Protein AF-A0A2U0HBZ4-F1 (afdb_monomer)

pLDDT: mean 73.81, std 25.06, range [21.27, 98.06]

Foldseek 3Di:
DDDDDDDDDDDDDDDDDDDDDDDDDDDDDDDDDDDDDDDDDDDDDDDDDDDDDDDDDDDDDDDDDDDDDPDDDDDDDDDDPPPLQPQLVVVVVPPPPDDDDDDDPPDDPPPVPPVLSSLLSLLVVLLLVLLLVLLVLCCVLPNPPQRFLLSLQLLLVQLVDQKDWLVRSCVRSVDDSVRSVVSLVSCVVVVQWDWDQDPVHSVIIIIGGDPSNNVSSVSSQVVLLVSLQVCLVSLLSSLCSLDPDDPFDDAPQDQGSSSLSNLSSVLVLLLLVLFPCLSNVPLAGPLLLQLLLVQLSVQKDFLVRSCVSSVDDSVVSVVSLVSCVVSQQKDWDACPDVVHRRTIIIGGDPSSNSRNVSSVVSCNVCSNVSSNSSNSSSVDDNDDPPPPPPDDPPDPDD

Secondary structure (DSSP, 8-state):
-PPPPPPP---PPPPPPPPPPPPPP--------------------PPPPPPP-----------------------------SSGGGTHHHHTTTTS-S---------SS-SSSHHHHHHHHHHHHHHHHHHHHHHHHHHHHH-TT--SHHHHHHHHHHHHSS-EEHHHHHHHH---HHHHHHHHHHHHHTTSEEEEE-SS-TTSEEEEE-HHHHHHHHHHHHHHHHHHHHTHHHHHHHHHHH-----PPPP---SSHHHHHHHHHHHHHHHHTTS-HHHHTTTS-HHHHHHHHHHHHHTSB-HHHHHHHHT--HHHHHHHHHHHHHTTSEEEEES-STT-TT-EEEEE-HHHHHHHHHHHHHHHHHHHHHHHHHHHHHT--PPP-TTS----------

Mean predicted aligned error: 15.03 Å

Sequence (398 aa):
MPPATPHAVVLLPPPATPAAAPSTPAKVEPRGMTTATSSTSSSGITACAPSRACSSLDIRVLPIQSTADPDGRTCGREPRLMEIRTILSKLSGLDSSRGLHHSSPASMSRRGTIMDASARNRAMDLLGRFSDELTHLFDDAFGTRWAEIEDILAIAELLRARSVTTRRLADSSGLDRRAISRMVVRLRSDELVTTRPSQADKRAVEVVLTDRGERRADVLRTSLDGFFRASANIAHEISEGLHPASTSPLPREPADAVDLLRRVCEAGVALVNTMPGTATEGQLAARQRAALVQIVSQGGVRPNDLSPALGVSRAGVAYIVDQLCAKGFVSRRRGAVPEDRRAVVLEATADGVHAVQAVMDGIERQRESLANLFAEVANWHQPVDEAAPAGLPANAGG

Structure (mmCIF, N/CA/C/O backbone):
data_AF-A0A2U0HBZ4-F1
#
_entry.id   AF-A0A2U0HBZ4-F1
#
loop_
_atom_site.group_PDB
_atom_site.id
_atom_site.type_symbol
_atom_site.label_atom_id
_atom_site.label_alt_id
_atom_site.label_comp_id
_atom_site.label_asym_id
_atom_site.label_entity_id
_atom_site.label_seq_id
_atom_site.pdbx_PDB_ins_code
_atom_site.Cartn_x
_atom_site.Cartn_y
_atom_site.Cartn_z
_atom_site.occupancy
_atom_site.B_iso_or_equiv
_atom_site.auth_seq_id
_atom_site.auth_comp_id
_atom_site.auth_asym_id
_atom_site.auth_atom_id
_atom_site.pdbx_PDB_model_num
ATOM 1 N N . MET A 1 1 ? 5.631 -25.155 -58.567 1.00 46.81 1 MET A N 1
ATOM 2 C CA . MET A 1 1 ? 5.636 -26.427 -57.815 1.00 46.81 1 MET A CA 1
ATOM 3 C C . MET A 1 1 ? 7.076 -26.894 -57.651 1.00 46.81 1 MET A C 1
ATOM 5 O O . MET A 1 1 ? 7.652 -27.312 -58.647 1.00 46.81 1 MET A O 1
ATOM 9 N N . PRO A 1 2 ? 7.685 -26.769 -56.462 1.00 46.44 2 PRO A N 1
ATOM 10 C CA . PRO A 1 2 ? 8.953 -27.424 -56.155 1.00 46.44 2 PRO A CA 1
ATOM 11 C C . PRO A 1 2 ? 8.718 -28.809 -55.508 1.00 46.44 2 PRO A C 1
ATOM 13 O O . PRO A 1 2 ? 7.669 -29.012 -54.890 1.00 46.44 2 PRO A O 1
ATOM 16 N N . PRO A 1 3 ? 9.651 -29.770 -55.654 1.00 54.81 3 PRO A N 1
ATOM 17 C CA . PRO A 1 3 ? 9.494 -31.120 -55.119 1.00 54.81 3 PRO A CA 1
ATOM 18 C C . PRO A 1 3 ? 9.772 -31.183 -53.610 1.00 54.81 3 PRO A C 1
ATOM 20 O O . PRO A 1 3 ? 10.669 -30.518 -53.093 1.00 54.81 3 PRO A O 1
ATOM 23 N N . ALA A 1 4 ? 8.979 -32.005 -52.923 1.00 45.34 4 ALA A N 1
ATOM 24 C CA . ALA A 1 4 ? 9.037 -32.245 -51.487 1.00 45.34 4 ALA A CA 1
ATOM 25 C C . ALA A 1 4 ? 10.279 -33.058 -51.082 1.00 45.34 4 ALA A C 1
ATOM 27 O O . ALA A 1 4 ? 10.587 -34.094 -51.672 1.00 45.34 4 ALA A O 1
ATOM 28 N N . THR A 1 5 ? 10.964 -32.596 -50.040 1.00 52.06 5 THR A N 1
ATOM 29 C CA . THR A 1 5 ? 12.028 -33.306 -49.323 1.00 52.06 5 THR A CA 1
ATOM 30 C C . THR A 1 5 ? 11.440 -34.351 -48.359 1.00 52.06 5 THR A C 1
ATOM 32 O O . THR A 1 5 ? 10.434 -34.073 -47.703 1.00 52.06 5 THR A O 1
ATOM 35 N N . PRO A 1 6 ? 12.043 -35.548 -48.223 1.00 53.03 6 PRO A N 1
ATOM 36 C CA . PRO A 1 6 ? 11.559 -36.566 -47.295 1.00 53.03 6 PRO A CA 1
ATOM 37 C C . PRO A 1 6 ? 12.029 -36.297 -45.856 1.00 53.03 6 PRO A C 1
ATOM 39 O O . PRO A 1 6 ? 13.214 -36.090 -45.596 1.00 53.03 6 PRO A O 1
ATOM 42 N N . HIS A 1 7 ? 11.088 -36.339 -44.910 1.00 40.94 7 HIS A N 1
ATOM 43 C CA . HIS A 1 7 ? 11.352 -36.285 -43.473 1.00 40.94 7 HIS A CA 1
ATOM 44 C C . HIS A 1 7 ? 11.958 -37.607 -42.979 1.00 40.94 7 HIS A C 1
ATOM 46 O O . HIS A 1 7 ? 11.342 -38.666 -43.090 1.00 40.94 7 HIS A O 1
ATOM 52 N N . ALA A 1 8 ? 13.153 -37.533 -42.392 1.00 38.94 8 ALA A N 1
ATOM 53 C CA . ALA A 1 8 ? 13.766 -38.632 -41.657 1.00 38.94 8 ALA A CA 1
ATOM 54 C C . ALA A 1 8 ? 13.116 -38.768 -40.268 1.00 38.94 8 ALA A C 1
ATOM 56 O O . ALA A 1 8 ? 13.117 -37.829 -39.472 1.00 38.94 8 ALA A O 1
ATOM 57 N N . VAL A 1 9 ? 12.564 -39.948 -39.984 1.00 37.56 9 VAL A N 1
ATOM 58 C CA . VAL A 1 9 ? 12.021 -40.329 -38.674 1.00 37.56 9 VAL A CA 1
ATOM 59 C C . VAL A 1 9 ? 13.178 -40.803 -37.793 1.00 37.56 9 VAL A C 1
ATOM 61 O O . VAL A 1 9 ? 13.786 -41.837 -38.059 1.00 37.56 9 VAL A O 1
ATOM 64 N N . VAL A 1 10 ? 13.491 -40.040 -36.746 1.00 42.31 10 VAL A N 1
ATOM 65 C CA . VAL A 1 10 ? 14.470 -40.418 -35.718 1.00 42.31 10 VAL A CA 1
ATOM 66 C C . VAL A 1 10 ? 13.760 -41.263 -34.657 1.00 42.31 10 VAL A C 1
ATOM 68 O O . VAL A 1 10 ? 12.931 -40.760 -33.902 1.00 42.31 10 VAL A O 1
ATOM 71 N N . LEU A 1 11 ? 14.079 -42.558 -34.614 1.00 38.34 11 LEU A N 1
ATOM 72 C CA . LEU A 1 11 ? 13.676 -43.483 -33.552 1.00 38.34 11 LEU A CA 1
ATOM 73 C C . LEU A 1 11 ? 14.516 -43.216 -32.294 1.00 38.34 11 LEU A C 1
ATOM 75 O O . LEU A 1 11 ? 15.727 -43.434 -32.289 1.00 38.34 11 LEU A O 1
ATOM 79 N N . LEU A 1 12 ? 13.868 -42.745 -31.228 1.00 49.12 12 LEU A N 1
ATOM 80 C CA . LEU A 1 12 ? 14.464 -42.636 -29.895 1.00 49.12 12 LEU A CA 1
ATOM 81 C C . LEU A 1 12 ? 14.522 -44.022 -29.219 1.00 49.12 12 LEU A C 1
ATOM 83 O O . LEU A 1 12 ? 13.548 -44.773 -29.307 1.00 49.12 12 LEU A O 1
ATOM 87 N N . PRO A 1 13 ? 15.619 -44.369 -28.520 1.00 57.72 13 PRO A N 1
ATOM 88 C CA . PRO A 1 13 ? 15.701 -45.602 -27.744 1.00 57.72 13 PRO A CA 1
ATOM 89 C C . PRO A 1 13 ? 14.848 -45.530 -26.458 1.00 57.72 13 PRO A C 1
ATOM 91 O O . PRO A 1 13 ? 14.648 -44.441 -25.911 1.00 57.72 13 PRO A O 1
ATOM 94 N N . PRO A 1 14 ? 14.354 -46.677 -25.950 1.00 59.75 14 PRO A N 1
ATOM 95 C CA . PRO A 1 14 ? 13.534 -46.730 -24.742 1.00 59.75 14 PRO A CA 1
ATOM 96 C C . PRO A 1 14 ? 14.339 -46.406 -23.466 1.00 59.75 14 PRO A C 1
ATOM 98 O O . PRO A 1 14 ? 15.549 -46.648 -23.420 1.00 59.75 14 PRO A O 1
ATOM 101 N N . PRO A 1 15 ? 13.685 -45.880 -22.411 1.00 56.19 15 PRO A N 1
ATOM 102 C CA . PRO A 1 15 ? 14.350 -45.504 -21.168 1.00 56.19 15 PRO A CA 1
ATOM 103 C C . PRO A 1 15 ? 14.819 -46.726 -20.366 1.00 56.19 15 PRO A C 1
ATOM 105 O O . PRO A 1 15 ? 14.110 -47.724 -20.240 1.00 56.19 15 PRO A O 1
ATOM 108 N N . ALA A 1 16 ? 16.016 -46.610 -19.791 1.00 55.12 16 ALA A N 1
ATOM 109 C CA . ALA A 1 16 ? 16.622 -47.612 -18.924 1.00 55.12 16 ALA A CA 1
ATOM 110 C C . ALA A 1 16 ? 15.892 -47.732 -17.573 1.00 55.12 16 ALA A C 1
ATOM 112 O O . ALA A 1 16 ? 15.557 -46.737 -16.929 1.00 55.12 16 ALA A O 1
ATOM 113 N N . THR A 1 17 ? 15.692 -48.974 -17.139 1.00 63.59 17 THR A N 1
ATOM 114 C CA . THR A 1 17 ? 15.138 -49.374 -15.841 1.00 63.59 17 THR A CA 1
ATOM 115 C C . THR A 1 17 ? 16.035 -48.903 -14.682 1.00 63.59 17 THR A C 1
ATOM 117 O O . THR A 1 17 ? 17.255 -49.064 -14.770 1.00 63.59 17 THR A O 1
ATOM 120 N N . PRO A 1 18 ? 15.490 -48.359 -13.576 1.00 60.06 18 PRO A N 1
ATOM 121 C CA . PRO A 1 18 ? 16.305 -47.912 -12.449 1.00 60.06 18 PRO A CA 1
ATOM 122 C C . PRO A 1 18 ? 16.884 -49.090 -11.650 1.00 60.06 18 PRO A C 1
ATOM 124 O O . PRO A 1 18 ? 16.168 -50.002 -11.235 1.00 60.06 18 PRO A O 1
ATOM 127 N N . ALA A 1 19 ? 18.200 -49.037 -11.431 1.00 51.50 19 ALA A N 1
ATOM 128 C CA . ALA A 1 19 ? 18.964 -49.980 -10.625 1.00 51.50 19 ALA A CA 1
ATOM 129 C C . ALA A 1 19 ? 18.688 -49.814 -9.119 1.00 51.50 19 ALA A C 1
ATOM 131 O O . ALA A 1 19 ? 18.477 -48.710 -8.616 1.00 51.50 19 ALA A O 1
ATOM 132 N N . ALA A 1 20 ? 18.707 -50.947 -8.419 1.00 48.91 20 ALA A N 1
ATOM 133 C CA . ALA A 1 20 ? 18.450 -51.099 -6.995 1.00 48.91 20 ALA A CA 1
ATOM 134 C C . ALA A 1 20 ? 19.433 -50.318 -6.099 1.00 48.91 20 ALA A C 1
ATOM 136 O O . ALA A 1 20 ? 20.627 -50.220 -6.382 1.00 48.91 20 ALA A O 1
ATOM 137 N N . ALA A 1 21 ? 18.910 -49.801 -4.985 1.00 54.12 21 ALA A N 1
ATOM 138 C CA . ALA A 1 21 ? 19.658 -49.088 -3.954 1.00 54.12 21 ALA A CA 1
ATOM 139 C C . ALA A 1 21 ? 20.594 -50.023 -3.157 1.00 54.12 21 ALA A C 1
ATOM 141 O O . ALA A 1 21 ? 20.167 -51.117 -2.777 1.00 54.12 21 ALA A O 1
ATOM 142 N N . PRO A 1 22 ? 21.831 -49.601 -2.834 1.00 57.59 22 PRO A N 1
ATOM 143 C CA . PRO A 1 22 ? 22.700 -50.355 -1.944 1.00 57.59 22 PRO A CA 1
ATOM 144 C C . PRO A 1 22 ? 22.393 -50.091 -0.462 1.00 57.59 22 PRO A C 1
ATOM 146 O O . PRO A 1 22 ? 22.170 -48.967 -0.011 1.00 57.59 22 PRO A O 1
ATOM 149 N N . SER A 1 23 ? 22.421 -51.195 0.276 1.00 51.16 23 SER A N 1
ATOM 150 C CA . SER A 1 23 ? 22.263 -51.380 1.715 1.00 51.16 23 SER A CA 1
ATOM 151 C C . SER A 1 23 ? 23.254 -50.593 2.581 1.00 51.16 23 SER A C 1
ATOM 153 O O . SER A 1 23 ? 24.451 -50.543 2.308 1.00 51.16 23 SER A O 1
ATOM 155 N N . THR A 1 24 ? 22.741 -50.063 3.690 1.00 50.38 24 THR A N 1
ATOM 156 C CA . THR A 1 24 ? 23.462 -49.420 4.799 1.00 50.38 24 THR A CA 1
ATOM 157 C C . THR A 1 24 ? 24.320 -50.424 5.585 1.00 50.38 24 THR A C 1
ATOM 159 O O . THR A 1 24 ? 23.791 -51.473 5.958 1.00 50.38 24 THR A O 1
ATOM 162 N N . PRO A 1 25 ? 25.582 -50.115 5.945 1.00 56.53 25 PRO A N 1
ATOM 163 C CA . PRO A 1 25 ? 26.297 -50.882 6.953 1.00 56.53 25 PRO A CA 1
ATOM 164 C C . PRO A 1 25 ? 26.281 -50.215 8.339 1.00 56.53 25 PRO A C 1
ATOM 166 O O . PRO A 1 25 ? 26.567 -49.034 8.515 1.00 56.53 25 PRO A O 1
ATOM 169 N N . ALA A 1 26 ? 25.910 -51.067 9.291 1.00 42.50 26 ALA A N 1
ATOM 170 C CA . ALA A 1 26 ? 26.256 -51.186 10.703 1.00 42.50 26 ALA A CA 1
ATOM 171 C C . ALA A 1 26 ? 26.982 -50.048 11.459 1.00 42.50 26 ALA A C 1
ATOM 173 O O . ALA A 1 26 ? 28.084 -49.605 11.153 1.00 42.50 26 ALA A O 1
ATOM 174 N N . LYS A 1 27 ? 26.342 -49.756 12.592 1.00 41.28 27 LYS A N 1
ATOM 175 C CA . LYS A 1 27 ? 26.756 -49.080 13.823 1.00 41.28 27 LYS A CA 1
ATOM 176 C C . LYS A 1 27 ? 28.058 -49.659 14.413 1.00 41.28 27 LYS A C 1
ATOM 178 O O . LYS A 1 27 ? 28.136 -50.861 14.651 1.00 41.28 27 LYS A O 1
ATOM 183 N N . VAL A 1 28 ? 29.018 -48.790 14.738 1.00 47.22 28 VAL A N 1
ATOM 184 C CA . VAL A 1 28 ? 30.175 -49.092 15.601 1.00 47.22 28 VAL A CA 1
ATOM 185 C C . VAL A 1 28 ? 30.168 -48.105 16.772 1.00 47.22 28 VAL A C 1
ATOM 187 O O . VAL A 1 28 ? 30.307 -46.900 16.579 1.00 47.22 28 VAL A O 1
ATOM 190 N N . GLU A 1 29 ? 29.951 -48.626 17.981 1.00 45.94 29 GLU A N 1
ATOM 191 C CA . GLU A 1 29 ? 30.228 -47.948 19.255 1.00 45.94 29 GLU A CA 1
ATOM 192 C C . GLU A 1 29 ? 31.731 -47.968 19.557 1.00 45.94 29 GLU A C 1
ATOM 194 O O . GLU A 1 29 ? 32.421 -48.925 19.197 1.00 45.94 29 GLU A O 1
ATOM 199 N N . PRO A 1 30 ? 32.200 -47.010 20.371 1.00 56.12 30 PRO A N 1
ATOM 200 C CA . PRO A 1 30 ? 33.034 -47.426 21.490 1.00 56.12 30 PRO A CA 1
ATOM 201 C C . PRO A 1 30 ? 32.580 -46.851 22.843 1.00 56.12 30 PRO A C 1
ATOM 203 O O . PRO A 1 30 ? 32.392 -45.649 23.022 1.00 56.12 30 PRO A O 1
ATOM 206 N N . ARG A 1 31 ? 32.487 -47.773 23.814 1.00 42.66 31 ARG A N 1
ATOM 207 C CA . ARG A 1 31 ? 32.749 -47.584 25.256 1.00 42.66 31 ARG A CA 1
ATOM 208 C C . ARG A 1 31 ? 34.089 -46.846 25.433 1.00 42.66 31 ARG A C 1
ATOM 210 O O . ARG A 1 31 ? 35.007 -47.119 24.673 1.00 42.66 31 ARG A O 1
ATOM 217 N N . GLY A 1 32 ? 34.362 -45.998 26.416 1.00 39.03 32 GLY A N 1
ATOM 218 C CA . GLY A 1 32 ? 33.691 -45.529 27.627 1.00 39.03 32 GLY A CA 1
ATOM 219 C C . GLY A 1 32 ? 34.770 -44.850 28.495 1.00 39.03 32 GLY A C 1
ATOM 220 O O . GLY A 1 32 ? 35.943 -45.128 28.283 1.00 39.03 32 GLY A O 1
ATOM 221 N N . MET A 1 33 ? 34.418 -43.974 29.442 1.00 37.56 33 MET A N 1
ATOM 222 C CA . MET A 1 33 ? 35.026 -43.915 30.787 1.00 37.56 33 MET A CA 1
ATOM 223 C C . MET A 1 33 ? 34.437 -42.787 31.643 1.00 37.56 33 MET A C 1
ATOM 225 O O . MET A 1 33 ? 34.115 -41.696 31.189 1.00 37.56 33 MET A O 1
ATOM 229 N N . THR A 1 34 ? 34.283 -43.171 32.899 1.00 37.62 34 THR A N 1
ATOM 230 C CA . THR A 1 34 ? 33.706 -42.579 34.107 1.00 37.62 34 THR A CA 1
ATOM 231 C C . THR A 1 34 ? 34.500 -41.434 34.741 1.00 37.62 34 THR A C 1
ATOM 233 O O . THR A 1 34 ? 35.714 -41.561 34.838 1.00 37.62 34 THR A O 1
ATOM 236 N N . THR A 1 35 ? 33.792 -40.466 35.343 1.00 40.19 35 THR A N 1
ATOM 237 C CA . THR A 1 35 ? 33.923 -39.976 36.747 1.00 40.19 35 THR A CA 1
ATOM 238 C C . THR A 1 35 ? 32.680 -39.118 37.084 1.00 40.19 35 THR A C 1
ATOM 240 O O . THR A 1 35 ? 32.291 -38.246 36.323 1.00 40.19 35 THR A O 1
ATOM 243 N N . ALA A 1 36 ? 31.826 -39.560 38.013 1.00 32.66 36 ALA A N 1
ATOM 244 C CA . ALA A 1 36 ? 31.781 -39.207 39.442 1.00 32.66 36 ALA A CA 1
ATOM 245 C C . ALA A 1 36 ? 31.131 -37.842 39.806 1.00 32.66 36 ALA A C 1
ATOM 247 O O . ALA A 1 36 ? 31.778 -36.807 39.875 1.00 32.66 36 ALA A O 1
ATOM 248 N N . THR A 1 37 ? 29.842 -37.945 40.167 1.00 34.66 37 THR A N 1
ATOM 249 C CA . THR A 1 37 ? 29.199 -37.437 41.405 1.00 34.66 37 THR A CA 1
ATOM 250 C C . THR A 1 37 ? 29.156 -35.937 41.720 1.00 34.66 37 THR A C 1
ATOM 252 O O . THR A 1 37 ? 30.127 -35.367 42.203 1.00 34.66 37 THR A O 1
ATOM 255 N N . SER A 1 38 ? 27.944 -35.366 41.720 1.00 36.25 38 SER A N 1
ATOM 256 C CA . SER A 1 38 ? 27.354 -34.737 42.922 1.00 36.25 38 SER A CA 1
ATOM 257 C C . SER A 1 38 ? 25.838 -34.557 42.764 1.00 36.25 38 SER A C 1
ATOM 259 O O . SER A 1 38 ? 25.327 -34.091 41.753 1.00 36.25 38 SER A O 1
ATOM 261 N N . SER A 1 39 ? 25.137 -34.999 43.797 1.00 35.44 39 SER A N 1
ATOM 262 C CA . SER A 1 39 ? 23.706 -34.917 44.064 1.00 35.44 39 SER A CA 1
ATOM 263 C C . SER A 1 39 ? 23.295 -33.549 44.614 1.00 35.44 39 SER A C 1
ATOM 265 O O . SER A 1 39 ? 23.958 -33.105 45.545 1.00 35.44 39 SER A O 1
ATOM 267 N N . THR A 1 40 ? 22.146 -33.005 44.186 1.00 32.81 40 THR A N 1
ATOM 268 C CA . THR A 1 40 ? 21.084 -32.510 45.097 1.00 32.81 40 THR A CA 1
ATOM 269 C C . THR A 1 40 ? 19.781 -32.152 44.360 1.00 32.81 40 THR A C 1
ATOM 271 O O . THR A 1 40 ? 19.736 -31.295 43.489 1.00 32.81 40 THR A O 1
ATOM 274 N N . SER A 1 41 ? 18.713 -32.826 44.795 1.00 31.58 41 SER A N 1
ATOM 275 C CA . SER A 1 41 ? 17.398 -32.273 45.159 1.00 31.58 41 SER A CA 1
ATOM 276 C C . SER A 1 41 ? 16.507 -31.567 44.122 1.00 31.58 41 SER A C 1
ATOM 278 O O . SER A 1 41 ? 16.545 -30.359 43.940 1.00 31.58 41 SER A O 1
ATOM 280 N N . SER A 1 42 ? 15.553 -32.355 43.612 1.00 31.02 42 SER A N 1
ATOM 281 C CA . SER A 1 42 ? 14.101 -32.184 43.817 1.00 31.02 42 SER A CA 1
ATOM 282 C C . SER A 1 42 ? 13.492 -30.786 43.636 1.00 31.02 42 SER A C 1
ATOM 284 O O . SER A 1 42 ? 13.484 -29.972 44.557 1.00 31.02 42 SER A O 1
ATOM 286 N N . SER A 1 43 ? 12.783 -30.597 42.521 1.00 33.75 43 SER A N 1
ATOM 287 C CA . SER A 1 43 ? 11.501 -29.877 42.486 1.00 33.75 43 SER A CA 1
ATOM 288 C C . SER A 1 43 ? 10.676 -30.392 41.310 1.00 33.75 43 SER A C 1
ATOM 290 O O . SER A 1 43 ? 11.044 -30.229 40.150 1.00 33.75 43 SER A O 1
ATOM 292 N N . GLY A 1 44 ? 9.589 -31.093 41.633 1.00 31.00 44 GLY A N 1
ATOM 293 C CA . GLY A 1 44 ? 8.636 -31.612 40.666 1.00 31.00 44 GLY A CA 1
ATOM 294 C C . GLY A 1 44 ? 7.665 -30.527 40.220 1.00 31.00 44 GLY A C 1
ATOM 295 O O . GLY A 1 44 ? 7.009 -29.912 41.054 1.00 31.00 44 GLY A O 1
ATOM 296 N N . ILE A 1 45 ? 7.540 -30.347 38.905 1.00 32.16 45 ILE A N 1
ATOM 297 C CA . ILE A 1 45 ? 6.344 -29.792 38.268 1.00 32.16 45 ILE A CA 1
ATOM 298 C C . ILE A 1 45 ? 6.046 -30.651 37.038 1.00 32.16 45 ILE A C 1
ATOM 300 O O . ILE A 1 45 ? 6.879 -30.851 36.156 1.00 32.16 45 ILE A O 1
ATOM 304 N N . THR A 1 46 ? 4.842 -31.205 37.051 1.00 30.28 46 THR A N 1
ATOM 305 C CA . THR A 1 46 ? 4.235 -32.124 36.095 1.00 30.28 46 THR A CA 1
ATOM 306 C C . THR A 1 46 ? 4.149 -31.513 34.693 1.00 30.28 46 THR A C 1
ATOM 308 O O . THR A 1 46 ? 3.481 -30.501 34.495 1.00 30.28 46 THR A O 1
ATOM 311 N N . AL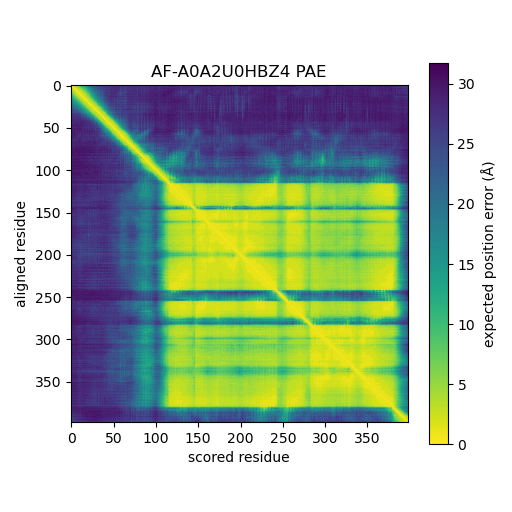A A 1 47 ? 4.785 -32.151 33.708 1.00 28.27 47 ALA A N 1
ATOM 312 C CA . ALA A 1 47 ? 4.636 -31.836 32.290 1.00 28.27 47 ALA A CA 1
ATOM 313 C C . ALA A 1 47 ? 3.570 -32.748 31.656 1.00 28.27 47 ALA A C 1
ATOM 315 O O . ALA A 1 47 ? 3.724 -33.969 31.626 1.00 28.27 47 ALA A O 1
ATOM 316 N N . CYS A 1 48 ? 2.495 -32.153 31.132 1.00 28.38 48 CYS A N 1
ATOM 317 C CA . CYS A 1 48 ? 1.543 -32.828 30.249 1.00 28.38 48 CYS A CA 1
ATOM 318 C C . CYS A 1 48 ? 2.171 -33.029 28.862 1.00 28.38 48 CYS A C 1
ATOM 320 O O . CYS A 1 48 ? 2.537 -32.063 28.192 1.00 28.38 48 CYS A O 1
ATOM 322 N N . ALA A 1 49 ? 2.259 -34.282 28.418 1.00 29.47 49 ALA A N 1
ATOM 323 C CA . ALA A 1 49 ? 2.595 -34.640 27.044 1.00 29.47 49 ALA A CA 1
ATOM 324 C C . ALA A 1 49 ? 1.379 -34.446 26.108 1.00 29.47 49 ALA A C 1
ATOM 326 O O . ALA A 1 49 ? 0.251 -34.735 26.516 1.00 29.47 49 ALA A O 1
ATOM 327 N N . PRO A 1 50 ? 1.575 -34.009 24.849 1.00 32.03 50 PRO A N 1
ATOM 328 C CA . PRO A 1 50 ? 0.499 -33.901 23.874 1.00 32.03 50 PRO A CA 1
ATOM 329 C C . PRO A 1 50 ? 0.253 -35.240 23.164 1.00 32.03 50 PRO A C 1
ATOM 331 O O . PRO A 1 50 ? 1.169 -35.880 22.643 1.00 32.03 50 PRO A O 1
ATOM 334 N N . SER A 1 51 ? -1.018 -35.639 23.121 1.00 27.02 51 SER A N 1
ATOM 335 C CA . SER A 1 51 ? -1.509 -36.786 22.358 1.00 27.02 51 SER A CA 1
ATOM 336 C C . SER A 1 51 ? -1.499 -36.490 20.854 1.00 27.02 51 SER A C 1
ATOM 338 O O . SER A 1 51 ? -2.042 -35.484 20.396 1.00 27.02 51 SER A O 1
ATOM 340 N N . ARG A 1 52 ? -0.878 -37.390 20.086 1.00 27.84 52 ARG A N 1
ATOM 341 C CA . ARG A 1 52 ? -0.971 -37.490 18.626 1.00 27.84 52 ARG A CA 1
ATOM 342 C C . ARG A 1 52 ? -2.185 -38.345 18.263 1.00 27.84 52 ARG A C 1
ATOM 344 O O . ARG A 1 52 ? -2.198 -39.512 18.634 1.00 27.84 52 ARG A O 1
ATOM 351 N N . ALA A 1 53 ? -3.109 -37.800 17.473 1.00 25.11 53 ALA A N 1
ATOM 352 C CA . ALA A 1 53 ? -3.808 -38.469 16.365 1.00 25.11 53 ALA A CA 1
ATOM 353 C C . ALA A 1 53 ? -4.983 -37.596 15.897 1.00 25.11 53 ALA A C 1
ATOM 355 O O . ALA A 1 53 ? -5.888 -37.339 16.680 1.00 25.11 53 ALA A O 1
ATOM 356 N N . CYS A 1 54 ? -4.963 -37.160 14.633 1.00 24.91 54 CYS A N 1
ATOM 357 C CA . CYS A 1 54 ? -6.120 -37.211 13.729 1.00 24.91 54 CYS A CA 1
ATOM 358 C C . CYS A 1 54 ? -5.758 -36.648 12.343 1.00 24.91 54 CYS A C 1
ATOM 360 O O . CYS A 1 54 ? -5.575 -35.450 12.164 1.00 24.91 54 CYS A O 1
ATOM 362 N N . SER A 1 55 ? -5.674 -37.587 11.400 1.00 25.78 55 SER A N 1
ATOM 363 C CA . SER A 1 55 ? -6.320 -37.575 10.083 1.00 25.78 55 SER A CA 1
ATOM 364 C C . SER A 1 55 ? -5.953 -36.493 9.061 1.00 25.78 55 SER A C 1
ATOM 366 O O . SER A 1 55 ? -6.332 -35.330 9.151 1.00 25.78 55 SER A O 1
ATOM 368 N N . SER A 1 56 ? -5.296 -36.972 8.003 1.00 23.28 56 SER A N 1
ATOM 369 C CA . SER A 1 56 ? -5.143 -36.350 6.692 1.00 23.28 56 SER A CA 1
ATOM 370 C C . SER A 1 56 ? -6.489 -35.924 6.099 1.00 23.28 56 SER A C 1
ATOM 372 O O . SER A 1 56 ? -7.374 -36.761 5.908 1.00 23.28 56 SER A O 1
ATOM 374 N N . LEU A 1 57 ? -6.618 -34.643 5.752 1.00 22.55 57 LEU A N 1
ATOM 375 C CA . LEU A 1 57 ? -7.685 -34.144 4.892 1.00 22.55 57 LEU A CA 1
ATOM 376 C C . LEU A 1 57 ? -7.106 -33.928 3.486 1.00 22.55 57 LEU A C 1
ATOM 378 O O . LEU A 1 57 ? -6.312 -33.012 3.270 1.00 22.55 57 LEU A O 1
ATOM 382 N N . ASP A 1 58 ? -7.490 -34.792 2.549 1.00 22.08 58 ASP A N 1
ATOM 383 C CA . ASP A 1 58 ? -7.256 -34.622 1.113 1.00 22.08 58 ASP A CA 1
ATOM 384 C C . ASP A 1 58 ? -8.153 -33.489 0.588 1.00 22.08 58 ASP A C 1
ATOM 386 O O . ASP A 1 58 ? -9.370 -33.647 0.472 1.00 22.08 58 ASP A O 1
ATOM 390 N N . ILE A 1 59 ? -7.567 -32.334 0.258 1.00 22.83 59 ILE A N 1
ATOM 391 C CA . ILE A 1 59 ? -8.267 -31.244 -0.435 1.00 22.83 59 ILE A CA 1
ATOM 392 C C . ILE A 1 59 ? -7.971 -31.368 -1.931 1.00 22.83 59 ILE A C 1
ATOM 394 O O . ILE A 1 59 ? -6.930 -30.928 -2.420 1.00 22.83 59 ILE A O 1
ATOM 398 N N . ARG A 1 60 ? -8.911 -31.959 -2.678 1.00 21.27 60 ARG A N 1
ATOM 399 C CA . ARG A 1 60 ? -8.958 -31.849 -4.143 1.00 21.27 60 ARG A CA 1
ATOM 400 C C . ARG A 1 60 ? -9.396 -30.433 -4.524 1.00 21.27 60 ARG A C 1
ATOM 402 O O . ARG A 1 60 ? -10.537 -30.050 -4.282 1.00 21.27 60 ARG A O 1
ATOM 409 N N . VAL A 1 61 ? -8.497 -29.677 -5.147 1.00 23.69 61 VAL A N 1
ATOM 410 C CA . VAL A 1 61 ? -8.803 -28.390 -5.786 1.00 23.69 61 VAL A CA 1
ATOM 411 C C . VAL A 1 61 ? -9.478 -28.669 -7.131 1.00 23.69 61 VAL A C 1
ATOM 413 O O . VAL A 1 61 ? -8.863 -29.250 -8.023 1.00 23.69 61 VAL A O 1
ATOM 416 N N . LEU A 1 62 ? -10.746 -28.277 -7.272 1.00 23.20 62 LEU A N 1
ATOM 417 C CA . LEU A 1 62 ? -11.428 -28.211 -8.567 1.00 23.20 62 LEU A CA 1
ATOM 418 C C . LEU A 1 62 ? -11.112 -26.867 -9.247 1.00 23.20 62 LEU A C 1
ATOM 420 O O . LEU A 1 62 ? -11.028 -25.849 -8.555 1.00 23.20 62 LEU A O 1
ATOM 424 N N . PRO A 1 63 ? -10.949 -26.829 -10.581 1.00 23.83 63 PRO A N 1
ATOM 425 C CA . PRO A 1 63 ? -10.719 -25.583 -11.300 1.00 23.83 63 PRO A CA 1
ATOM 426 C C . PRO A 1 63 ? -11.986 -24.716 -11.299 1.00 23.83 63 PRO A C 1
ATOM 428 O O . PRO A 1 63 ? -13.056 -25.155 -11.718 1.00 23.83 63 PRO A O 1
ATOM 431 N N . ILE A 1 64 ? -11.847 -23.469 -10.845 1.00 25.52 64 ILE A N 1
ATOM 432 C CA . ILE A 1 64 ? -12.875 -22.432 -10.959 1.00 25.52 64 ILE A CA 1
ATOM 433 C C . ILE A 1 64 ? -12.852 -21.933 -12.406 1.00 25.52 64 ILE A C 1
ATOM 435 O O . ILE A 1 64 ? -11.882 -21.311 -12.838 1.00 25.52 64 ILE A O 1
ATOM 439 N N . GLN A 1 65 ? -13.907 -22.227 -13.165 1.00 25.03 65 GLN A N 1
ATOM 440 C CA . GLN A 1 65 ? -14.141 -21.590 -14.458 1.00 25.03 65 GLN A CA 1
ATOM 441 C C . GLN A 1 65 ? -14.664 -20.169 -14.224 1.00 25.03 65 GLN A C 1
ATOM 443 O O . GLN A 1 65 ? -15.666 -19.967 -13.544 1.00 25.03 65 GLN A O 1
ATOM 448 N N . SER A 1 66 ? -13.939 -19.195 -14.770 1.00 27.70 66 SER A N 1
ATOM 449 C CA . SER A 1 66 ? -14.295 -17.778 -14.770 1.00 27.70 66 SER A CA 1
ATOM 450 C C . SER A 1 66 ? -15.379 -17.525 -15.817 1.00 27.70 66 SER A C 1
ATOM 452 O O . SER A 1 66 ? -15.125 -17.656 -17.014 1.00 27.70 66 SER A O 1
ATOM 454 N N . THR A 1 67 ? -16.587 -17.182 -15.378 1.00 27.91 67 THR A N 1
ATOM 455 C CA . THR A 1 67 ? -17.636 -16.627 -16.240 1.00 27.91 67 THR A CA 1
ATOM 456 C C . THR A 1 67 ? -17.577 -15.108 -16.140 1.00 27.91 67 THR A C 1
ATOM 458 O O . THR A 1 67 ? -17.889 -14.547 -15.091 1.00 27.91 67 THR A O 1
ATOM 461 N N . ALA A 1 68 ? -17.143 -14.455 -17.216 1.00 29.55 68 ALA A N 1
ATOM 462 C CA . ALA A 1 68 ? -17.203 -13.006 -17.355 1.00 29.55 68 ALA A CA 1
ATOM 463 C C . ALA A 1 68 ? -18.667 -12.551 -17.497 1.00 29.55 68 ALA A C 1
ATOM 465 O O . ALA A 1 68 ? -19.414 -13.111 -18.299 1.00 29.55 68 ALA A O 1
ATOM 466 N N . ASP A 1 69 ? -19.048 -11.548 -16.709 1.00 31.22 69 ASP A N 1
ATOM 467 C CA . ASP A 1 69 ? -20.335 -10.851 -16.772 1.00 31.22 69 ASP A CA 1
ATOM 468 C C . ASP A 1 69 ? -20.222 -9.679 -17.777 1.00 31.22 69 ASP A C 1
ATOM 470 O O . ASP A 1 69 ? -19.317 -8.851 -17.622 1.00 31.22 69 ASP A O 1
ATOM 474 N N . PRO A 1 70 ? -21.048 -9.621 -18.841 1.00 30.88 70 PRO A N 1
ATOM 475 C CA . PRO A 1 70 ? -20.923 -8.627 -19.909 1.00 30.88 70 PRO A CA 1
ATOM 476 C C . PRO A 1 70 ? -21.582 -7.266 -19.616 1.00 30.88 70 PRO A C 1
ATOM 478 O O . PRO A 1 70 ? -21.430 -6.346 -20.422 1.00 30.88 70 PRO A O 1
ATOM 481 N N . ASP A 1 71 ? -22.275 -7.082 -18.490 1.00 36.38 71 ASP A N 1
ATOM 482 C CA . ASP A 1 71 ? -23.058 -5.862 -18.254 1.00 36.38 71 ASP A CA 1
ATOM 483 C C . ASP A 1 71 ? -22.288 -4.801 -17.451 1.00 36.38 71 ASP A C 1
ATOM 485 O O . ASP A 1 71 ? -22.461 -4.616 -16.245 1.00 36.38 71 ASP A O 1
ATOM 489 N N . GLY A 1 72 ? -21.452 -4.040 -18.163 1.00 33.94 72 GLY A N 1
ATOM 490 C CA . GLY A 1 72 ? -20.718 -2.878 -17.656 1.00 33.94 72 GLY A CA 1
ATOM 491 C C . GLY A 1 72 ? -21.608 -1.753 -17.109 1.00 33.94 72 GLY A C 1
ATOM 492 O O . GLY A 1 72 ? -21.833 -0.744 -17.778 1.00 33.94 72 GLY A O 1
ATOM 493 N N . ARG A 1 73 ? -22.062 -1.875 -15.856 1.00 28.19 73 ARG A N 1
ATOM 494 C CA . ARG A 1 73 ? -22.672 -0.777 -15.089 1.00 28.19 73 ARG A CA 1
ATOM 495 C C . ARG A 1 73 ? -21.823 -0.429 -13.874 1.00 28.19 73 ARG A C 1
ATOM 497 O O . ARG A 1 73 ? -21.797 -1.144 -12.876 1.00 28.19 73 ARG A O 1
ATOM 504 N N . THR A 1 74 ? -21.170 0.723 -13.945 1.00 27.58 74 THR A N 1
ATOM 505 C CA . THR A 1 74 ? -20.505 1.367 -12.814 1.00 27.58 74 THR A CA 1
ATOM 506 C C . THR A 1 74 ? -21.560 1.911 -11.848 1.00 27.58 74 THR A C 1
ATOM 508 O O . THR A 1 74 ? -22.274 2.871 -12.130 1.00 27.58 74 THR A O 1
ATOM 511 N N . CYS A 1 75 ? -21.691 1.275 -10.684 1.00 25.77 75 CYS A N 1
ATOM 512 C CA . CYS A 1 75 ? -22.536 1.774 -9.607 1.00 25.77 75 CYS A CA 1
ATOM 513 C C . CYS A 1 75 ? -21.748 2.830 -8.816 1.00 25.77 75 CYS A C 1
ATOM 515 O O . CYS A 1 75 ? -20.962 2.498 -7.931 1.00 25.77 75 CYS A O 1
ATOM 517 N N . GLY A 1 76 ? -21.937 4.105 -9.160 1.00 24.08 76 GLY A N 1
ATOM 518 C CA . GLY A 1 76 ? -21.379 5.235 -8.420 1.00 24.08 76 GLY A CA 1
ATOM 519 C C . GLY A 1 76 ? -21.990 5.339 -7.021 1.00 24.08 76 GLY A C 1
ATOM 520 O O . GLY A 1 76 ? -23.208 5.434 -6.867 1.00 24.08 76 GLY A O 1
ATOM 521 N N . ARG A 1 77 ? -21.141 5.320 -5.993 1.00 24.94 77 ARG A N 1
ATOM 522 C CA . ARG A 1 77 ? -21.518 5.603 -4.605 1.00 24.94 77 ARG A CA 1
ATOM 523 C C . ARG A 1 77 ? -20.455 6.519 -4.003 1.00 24.94 77 ARG A C 1
ATOM 525 O O . ARG A 1 77 ? -19.353 6.073 -3.707 1.00 24.94 77 ARG A O 1
ATOM 532 N N . GLU A 1 78 ? -20.782 7.800 -3.856 1.00 23.44 78 GLU A N 1
ATOM 533 C CA . GLU A 1 78 ? -19.967 8.760 -3.102 1.00 23.44 78 GLU A CA 1
ATOM 534 C C . GLU A 1 78 ? -19.919 8.371 -1.611 1.00 23.44 78 GLU A C 1
ATOM 536 O O . GLU A 1 78 ? -20.971 8.081 -1.026 1.00 23.44 78 GLU A O 1
ATOM 541 N N . PRO A 1 79 ? -18.748 8.398 -0.949 1.00 29.22 79 PRO A N 1
ATOM 542 C CA . PRO A 1 79 ? -18.672 8.280 0.498 1.00 29.22 79 PRO A CA 1
ATOM 543 C C . PRO A 1 79 ? -18.783 9.648 1.189 1.00 29.22 79 PRO A C 1
ATOM 545 O O . PRO A 1 79 ? -18.156 10.638 0.814 1.00 29.22 79 PRO A O 1
ATOM 548 N N . ARG A 1 80 ? -19.603 9.678 2.244 1.00 29.33 80 ARG A N 1
ATOM 549 C CA . ARG A 1 80 ? -19.861 10.827 3.121 1.00 29.33 80 ARG A CA 1
ATOM 550 C C . ARG A 1 80 ? -18.616 11.180 3.950 1.00 29.33 80 ARG A C 1
ATOM 552 O O . ARG A 1 80 ? -18.256 10.453 4.866 1.00 29.33 80 ARG A O 1
ATOM 559 N N . LEU A 1 81 ? -18.031 12.346 3.678 1.00 26.64 81 LEU A N 1
ATOM 560 C CA . LEU A 1 81 ? -16.820 12.899 4.311 1.00 26.64 81 LEU A CA 1
ATOM 561 C C . LEU A 1 81 ? -17.033 13.591 5.681 1.00 26.64 81 LEU A C 1
ATOM 563 O O . LEU A 1 81 ? -16.111 14.215 6.200 1.00 26.64 81 LEU A O 1
ATOM 567 N N . MET A 1 82 ? -18.223 13.535 6.293 1.00 23.88 82 MET A N 1
ATOM 568 C CA . MET A 1 82 ? -18.536 14.401 7.449 1.00 23.88 82 MET A CA 1
ATOM 569 C C . MET A 1 82 ? -18.202 13.854 8.850 1.00 23.88 82 MET A C 1
ATOM 571 O O . MET A 1 82 ? -18.187 14.645 9.790 1.00 23.88 82 MET A O 1
ATOM 575 N N . GLU A 1 83 ? -17.893 12.567 9.040 1.00 30.56 83 GLU A N 1
ATOM 576 C CA . GLU A 1 83 ? -17.766 11.998 10.402 1.00 30.56 83 GLU A CA 1
ATOM 577 C C . GLU A 1 83 ? -16.337 11.960 10.983 1.00 30.56 83 GLU A C 1
ATOM 579 O O . GLU A 1 83 ? -16.178 11.923 12.203 1.00 30.56 83 GLU A O 1
ATOM 584 N N . ILE A 1 84 ? -15.284 12.083 10.165 1.00 26.97 84 ILE A N 1
ATOM 585 C CA . ILE A 1 84 ? -13.883 11.935 10.622 1.00 26.97 84 ILE A CA 1
ATOM 586 C C . ILE A 1 84 ? -13.390 13.149 11.449 1.00 26.97 84 ILE A C 1
ATOM 588 O O . ILE A 1 84 ? -12.562 13.025 12.355 1.00 26.97 84 ILE A O 1
ATOM 592 N N . ARG A 1 85 ? -13.973 14.337 11.234 1.00 32.97 85 ARG A N 1
ATOM 593 C CA . ARG A 1 85 ? -13.520 15.611 11.833 1.00 32.97 85 ARG A CA 1
ATOM 594 C C . ARG A 1 85 ? -13.678 15.690 13.360 1.00 32.97 85 ARG A C 1
ATOM 596 O O . ARG A 1 85 ? -12.966 16.451 14.014 1.00 32.97 85 ARG A O 1
ATOM 603 N N . THR A 1 86 ? -14.597 14.919 13.939 1.00 30.14 86 THR A N 1
ATOM 604 C CA . THR A 1 86 ? -14.958 15.010 15.367 1.00 30.14 86 THR A CA 1
ATOM 605 C C . THR A 1 86 ? -14.075 14.139 16.270 1.00 30.14 86 THR A C 1
ATOM 607 O O . THR A 1 86 ? -14.105 14.299 17.490 1.00 30.14 86 THR A O 1
ATOM 610 N N . ILE A 1 87 ? -13.288 13.215 15.705 1.00 33.56 87 ILE A N 1
ATOM 611 C CA . ILE A 1 87 ? -12.644 12.146 16.485 1.00 33.56 87 ILE A CA 1
ATOM 612 C C . ILE A 1 87 ? -11.141 12.388 16.678 1.00 33.56 87 ILE A C 1
ATOM 614 O O . ILE A 1 87 ? -10.636 12.235 17.790 1.00 33.56 87 ILE A O 1
ATOM 618 N N . LEU A 1 88 ? -10.437 12.912 15.673 1.00 35.84 88 LEU A N 1
ATOM 619 C CA . LEU A 1 88 ? -9.013 13.252 15.809 1.00 35.84 88 LEU A CA 1
ATOM 620 C C . LEU A 1 88 ? -8.764 14.471 16.732 1.00 35.84 88 LEU A C 1
ATOM 622 O O . LEU A 1 88 ? -7.698 14.604 17.339 1.00 35.84 88 LEU A O 1
ATOM 626 N N . SER A 1 89 ? -9.782 15.315 16.947 1.00 39.34 89 SER A N 1
ATOM 627 C CA . SER A 1 89 ? -9.751 16.369 17.974 1.00 39.34 89 SER A CA 1
ATOM 628 C C . SER A 1 89 ? -9.783 15.811 19.404 1.00 39.34 89 SER A C 1
ATOM 630 O O . SER A 1 89 ? -9.230 16.434 20.309 1.00 39.34 89 SER A O 1
ATOM 632 N N . LYS A 1 90 ? -10.369 14.621 19.618 1.00 38.62 90 LYS A N 1
ATOM 633 C CA . LYS A 1 90 ? -10.417 13.963 20.933 1.00 38.62 90 LYS A CA 1
ATOM 634 C C . LYS A 1 90 ? -9.085 13.320 21.309 1.00 38.62 90 LYS A C 1
ATOM 636 O O . LYS A 1 90 ? -8.692 13.427 22.465 1.00 38.62 90 LYS A O 1
ATOM 641 N N . LEU A 1 91 ? -8.363 12.729 20.354 1.00 35.22 91 LEU A N 1
ATOM 642 C CA . LEU A 1 91 ? -7.034 12.152 20.607 1.00 35.22 91 LEU A CA 1
ATOM 643 C C . LEU A 1 91 ? -5.993 13.233 20.937 1.00 35.22 91 LEU A C 1
ATOM 645 O O . LEU A 1 91 ? -5.209 13.068 21.863 1.00 35.22 91 LEU A O 1
ATOM 649 N N . SER A 1 92 ? -6.083 14.395 20.284 1.00 41.34 92 SER A N 1
ATOM 650 C CA . SER A 1 92 ? -5.239 15.565 20.588 1.00 41.34 92 SER A CA 1
ATOM 651 C C . SER A 1 92 ? -5.533 16.187 21.969 1.00 41.34 92 SER A C 1
ATOM 653 O O . SER A 1 92 ? -4.723 16.944 22.498 1.00 41.34 92 SER A O 1
ATOM 655 N N . GLY A 1 93 ? -6.702 15.898 22.555 1.00 37.47 93 GLY A N 1
ATOM 656 C CA . GLY A 1 93 ? -7.146 16.441 23.843 1.00 37.47 93 GLY A CA 1
ATOM 657 C C . GLY A 1 93 ? -6.773 15.599 25.067 1.00 37.47 93 GLY A C 1
ATOM 658 O O . GLY A 1 93 ? -6.871 16.099 26.190 1.00 37.47 93 GLY A O 1
ATOM 659 N N . LEU A 1 94 ? -6.337 14.347 24.883 1.00 44.06 94 LEU A N 1
ATOM 660 C CA . LEU A 1 94 ? -6.051 13.428 25.994 1.00 44.06 94 LEU A CA 1
ATOM 661 C C . LEU A 1 94 ? -4.764 13.772 26.765 1.00 44.06 94 LEU A C 1
ATOM 663 O O . LEU A 1 94 ? -4.631 13.354 27.912 1.00 44.06 94 LEU A O 1
ATOM 667 N N . ASP A 1 95 ? -3.886 14.611 26.206 1.00 41.50 95 ASP A N 1
ATOM 668 C CA . ASP A 1 95 ? -2.631 15.029 26.854 1.00 41.50 95 ASP A CA 1
ATOM 669 C C . ASP A 1 95 ? -2.745 16.325 27.690 1.00 41.50 95 ASP A C 1
ATOM 671 O O . ASP A 1 95 ? -1.834 16.691 28.427 1.00 41.50 95 ASP A O 1
ATOM 675 N N . SER A 1 96 ? -3.877 17.043 27.634 1.00 42.12 96 SER A N 1
ATOM 676 C CA . SER A 1 96 ? -4.003 18.385 28.245 1.00 42.12 96 SER A CA 1
ATOM 677 C C . SER A 1 96 ? -4.587 18.429 29.669 1.00 42.12 96 SER A C 1
ATOM 679 O O . SER A 1 96 ? -4.813 19.517 30.196 1.00 42.12 96 SER A O 1
ATOM 681 N N . SER A 1 97 ? -4.830 17.292 30.335 1.00 40.16 97 SER A N 1
ATOM 682 C CA . SER A 1 97 ? -5.532 17.263 31.641 1.00 40.16 97 SER A CA 1
ATOM 683 C C . SER A 1 97 ? -4.647 17.096 32.892 1.00 40.16 97 SER A C 1
ATOM 685 O O . SER A 1 97 ? -5.148 16.718 33.951 1.00 40.16 97 SER A O 1
ATOM 687 N N . ARG A 1 98 ? -3.347 17.421 32.844 1.00 44.62 98 ARG A N 1
ATOM 688 C CA . ARG A 1 98 ? -2.495 17.502 34.052 1.00 44.62 98 ARG A CA 1
ATOM 689 C C . ARG A 1 98 ? -1.697 18.807 34.107 1.00 44.62 98 ARG A C 1
ATOM 691 O O . ARG A 1 98 ? -0.604 18.892 33.566 1.00 44.62 98 ARG A O 1
ATOM 698 N N . GLY A 1 99 ? -2.224 19.803 34.822 1.00 38.12 99 GLY A N 1
ATOM 699 C CA . GLY A 1 99 ? -1.454 20.982 35.237 1.00 38.12 99 GLY A CA 1
ATOM 700 C C . GLY A 1 99 ? -2.312 22.213 35.527 1.00 38.12 99 GLY A C 1
ATOM 701 O O . GLY A 1 99 ? -2.507 23.049 34.652 1.00 38.12 99 GLY A O 1
ATOM 702 N N . LEU A 1 100 ? -2.806 22.341 36.761 1.00 48.94 100 LEU A N 1
ATOM 703 C CA . LEU A 1 100 ? -3.424 23.569 37.271 1.00 48.94 100 LEU A CA 1
ATOM 704 C C . LEU A 1 100 ? -2.396 24.421 38.042 1.00 48.94 100 LEU A C 1
ATOM 706 O O . LEU A 1 100 ? -1.651 23.894 38.863 1.00 48.94 100 LEU A O 1
ATOM 710 N N . HIS A 1 101 ? -2.489 25.739 37.816 1.00 48.88 101 HIS A N 1
ATOM 711 C CA . HIS A 1 101 ? -1.978 26.891 38.587 1.00 48.88 101 HIS A CA 1
ATOM 712 C C . HIS A 1 101 ? -0.593 27.486 38.261 1.00 48.88 101 HIS A C 1
ATOM 714 O O . HIS A 1 101 ? 0.374 27.243 38.969 1.00 48.88 101 HIS A O 1
ATOM 720 N N . HIS A 1 102 ? -0.558 28.457 37.336 1.00 44.81 102 HIS A N 1
ATOM 721 C CA . HIS A 1 102 ? -0.282 29.872 37.668 1.00 44.81 102 HIS A CA 1
ATOM 722 C C . HIS A 1 102 ? -0.578 30.787 36.464 1.00 44.81 102 HIS A C 1
ATOM 724 O O . HIS A 1 102 ? -0.068 30.588 35.364 1.00 44.81 102 HIS A O 1
ATOM 730 N N . SER A 1 103 ? -1.453 31.772 36.674 1.00 50.31 103 SER A N 1
ATOM 731 C CA . SER A 1 103 ? -1.954 32.696 35.654 1.00 50.31 103 SER A CA 1
ATOM 732 C C . SER A 1 103 ? -0.929 33.792 35.344 1.00 50.31 103 SER A C 1
ATOM 734 O O . SER A 1 103 ? -0.551 34.541 36.240 1.00 50.31 103 SER A O 1
ATOM 736 N N . SER A 1 104 ? -0.533 33.931 34.075 1.00 56.75 104 SER A N 1
ATOM 737 C CA . SER A 1 104 ? 0.221 35.084 33.561 1.00 56.75 104 SER A CA 1
ATOM 738 C C . SER A 1 104 ? -0.440 35.612 32.276 1.00 56.75 104 SER A C 1
ATOM 740 O O . SER A 1 104 ? -0.730 34.812 31.379 1.00 56.75 104 SER A O 1
ATOM 742 N N . PRO A 1 105 ? -0.726 36.924 32.158 1.00 55.12 105 PRO A N 1
ATOM 743 C CA . PRO A 1 105 ? -1.436 37.493 31.019 1.00 55.12 105 PRO A CA 1
ATOM 744 C C . PRO A 1 105 ? -0.453 37.885 29.905 1.00 55.12 105 PRO A C 1
ATOM 746 O O . PRO A 1 105 ? -0.025 39.029 29.797 1.00 55.12 105 PRO A O 1
ATOM 749 N N . ALA A 1 106 ? -0.112 36.923 29.049 1.00 47.47 106 ALA A N 1
ATOM 750 C CA . ALA A 1 106 ? 0.572 37.153 27.773 1.00 47.47 106 ALA A CA 1
ATOM 751 C C . ALA A 1 106 ? -0.040 36.243 26.691 1.00 47.47 106 ALA A C 1
ATOM 753 O O . ALA A 1 106 ? 0.601 35.335 26.167 1.00 47.47 106 ALA A O 1
ATOM 754 N N . SER A 1 107 ? -1.333 36.430 26.399 1.00 54.34 107 SER A N 1
ATOM 755 C CA . SER A 1 107 ? -2.097 35.571 25.482 1.00 54.34 107 SER A CA 1
ATOM 756 C C . SER A 1 107 ? -2.682 36.348 24.296 1.00 54.34 107 SER A C 1
ATOM 758 O O . SER A 1 107 ? -3.871 36.653 24.275 1.00 54.34 107 SER A O 1
ATOM 760 N N . MET A 1 108 ? -1.875 36.635 23.271 1.00 49.66 108 MET A N 1
ATOM 761 C CA . MET A 1 108 ? -2.411 37.004 21.945 1.00 49.66 108 MET A CA 1
ATOM 762 C C . MET A 1 108 ? -1.699 36.360 20.740 1.00 49.66 108 MET A C 1
ATOM 764 O O . MET A 1 108 ? -2.157 36.548 19.620 1.00 49.66 108 MET A O 1
ATOM 768 N N . SER A 1 109 ? -0.692 35.496 20.934 1.00 52.50 109 SER A N 1
ATOM 769 C CA . SER A 1 109 ? -0.013 34.779 19.831 1.00 52.50 109 SER A CA 1
ATOM 770 C C . SER A 1 109 ? -0.109 33.247 19.956 1.00 52.50 109 SER A C 1
ATOM 772 O O . SER A 1 109 ? 0.885 32.533 19.945 1.00 52.50 109 SER A O 1
ATOM 774 N N . ARG A 1 110 ? -1.329 32.721 20.153 1.00 52.81 110 ARG A N 1
ATOM 775 C CA . ARG A 1 110 ? -1.623 31.265 20.216 1.00 52.81 110 ARG A CA 1
ATOM 776 C C . ARG A 1 110 ? -2.674 30.789 19.201 1.00 52.81 110 ARG A C 1
ATOM 778 O O . ARG A 1 110 ? -3.120 29.650 19.270 1.00 52.81 110 ARG A O 1
ATOM 785 N N . ARG A 1 111 ? -3.089 31.644 18.255 1.00 50.41 111 ARG A N 1
ATOM 786 C CA . ARG A 1 111 ? -4.074 31.284 17.210 1.00 50.41 111 ARG A CA 1
ATOM 787 C C . ARG A 1 111 ? -3.477 30.586 15.983 1.00 50.41 111 ARG A C 1
ATOM 789 O O . ARG A 1 111 ? -4.245 30.040 15.203 1.00 50.41 111 ARG A O 1
ATOM 796 N N . GLY A 1 112 ? -2.150 30.545 15.839 1.00 52.97 112 GLY A N 1
ATOM 797 C CA . GLY A 1 112 ? -1.487 29.863 14.719 1.00 52.97 112 GLY A CA 1
ATOM 798 C C . GLY A 1 112 ? -1.452 28.332 14.816 1.00 52.97 112 GLY A C 1
ATOM 799 O O . GLY A 1 112 ? -1.223 27.677 13.814 1.00 52.97 112 GLY A O 1
ATOM 800 N N . THR A 1 113 ? -1.703 27.742 15.990 1.00 58.97 113 THR A N 1
ATOM 801 C CA . THR A 1 113 ? -1.421 26.312 16.239 1.00 58.97 113 THR A CA 1
ATOM 802 C C . THR A 1 113 ? -2.627 25.380 16.047 1.00 58.97 113 THR A C 1
ATOM 804 O O . THR A 1 113 ? -2.460 24.173 15.945 1.00 58.97 113 THR A O 1
ATOM 807 N N . ILE A 1 114 ? -3.860 25.904 16.009 1.00 57.78 114 ILE A N 1
ATOM 808 C CA . ILE A 1 114 ? -5.080 25.066 16.008 1.00 57.78 114 ILE A CA 1
ATOM 809 C C . ILE A 1 114 ? -5.571 24.736 14.586 1.00 57.78 114 ILE A C 1
ATOM 811 O O . ILE A 1 114 ? -6.165 23.679 14.381 1.00 57.78 114 ILE A O 1
ATOM 815 N N . MET A 1 115 ? -5.307 25.591 13.588 1.00 54.56 115 MET A N 1
ATOM 816 C CA . MET A 1 115 ? -5.653 25.285 12.187 1.00 54.56 115 MET A CA 1
ATOM 817 C C . MET A 1 115 ? -4.790 24.160 11.594 1.00 54.56 115 MET A C 1
ATOM 819 O O . MET A 1 115 ? -5.265 23.425 10.731 1.00 54.56 115 MET A O 1
ATOM 823 N N . ASP A 1 116 ? -3.589 23.961 12.131 1.00 77.88 116 ASP A N 1
ATOM 824 C CA . ASP A 1 116 ? -2.624 22.955 11.685 1.00 77.88 116 ASP A CA 1
ATOM 825 C C . ASP A 1 116 ? -3.084 21.513 11.984 1.00 77.88 116 ASP A C 1
ATOM 827 O O . ASP A 1 116 ? -3.014 20.625 11.138 1.00 77.88 116 ASP A O 1
ATOM 831 N N . ALA A 1 117 ? -3.713 21.281 13.144 1.00 83.38 117 ALA A N 1
ATOM 832 C CA . ALA A 1 117 ? -4.153 19.940 13.537 1.00 83.38 117 ALA A CA 1
ATOM 833 C C . ALA A 1 117 ? -5.197 19.338 12.577 1.00 83.38 117 ALA A C 1
ATOM 835 O O . ALA A 1 117 ? -5.161 18.142 12.298 1.00 83.38 117 ALA A O 1
ATOM 836 N N . SER A 1 118 ? -6.123 20.148 12.048 1.00 86.12 118 SER A N 1
ATOM 837 C CA . SER A 1 118 ? -7.128 19.662 11.093 1.00 86.12 118 SER A CA 1
ATOM 838 C C . SER A 1 118 ? -6.529 19.356 9.719 1.00 86.12 118 SER A C 1
ATOM 840 O O . SER A 1 118 ? -6.994 18.417 9.076 1.00 86.12 118 SER A O 1
ATOM 842 N N . ALA A 1 119 ? -5.548 20.144 9.268 1.00 88.88 119 ALA A N 1
ATOM 843 C CA . ALA A 1 119 ? -4.848 19.911 8.007 1.00 88.88 119 ALA A CA 1
ATOM 844 C C . ALA A 1 119 ? -3.997 18.640 8.097 1.00 88.88 119 ALA A C 1
ATOM 846 O O . ALA A 1 119 ? -4.127 17.759 7.251 1.00 88.88 119 ALA A O 1
ATOM 847 N N . ARG A 1 120 ? -3.249 18.486 9.195 1.00 86.62 120 ARG A N 1
ATOM 848 C CA . ARG A 1 120 ? -2.464 17.285 9.485 1.00 86.62 120 ARG A CA 1
ATOM 849 C C . ARG A 1 120 ? -3.324 16.026 9.519 1.00 86.62 120 ARG A C 1
ATOM 851 O O . ARG A 1 120 ? -3.005 15.047 8.863 1.00 86.62 120 ARG A O 1
ATOM 858 N N . ASN A 1 121 ? -4.446 16.063 10.231 1.00 87.12 121 ASN A N 1
ATOM 859 C CA . ASN A 1 121 ? -5.394 14.948 10.290 1.00 87.12 121 ASN A CA 1
ATOM 860 C C . ASN A 1 121 ? -5.904 14.544 8.900 1.00 87.12 121 ASN A C 1
ATOM 862 O O . ASN A 1 121 ? -5.887 13.367 8.554 1.00 87.12 121 ASN A O 1
ATOM 866 N N . ARG A 1 122 ? -6.283 15.532 8.080 1.00 91.12 122 ARG A N 1
ATOM 867 C CA . ARG A 1 122 ? -6.690 15.296 6.691 1.00 91.12 122 ARG A CA 1
ATOM 868 C C . ARG A 1 122 ? -5.550 14.693 5.864 1.00 91.12 122 ARG A C 1
ATOM 870 O O . ARG A 1 122 ? -5.803 13.774 5.095 1.00 91.12 122 ARG A O 1
ATOM 877 N N . ALA A 1 123 ? -4.314 15.164 6.032 1.00 91.75 123 ALA A N 1
ATOM 878 C CA . ALA A 1 123 ? -3.151 14.600 5.350 1.00 91.75 123 ALA A CA 1
ATOM 879 C C . ALA A 1 123 ? -2.922 13.125 5.716 1.00 91.75 123 ALA A C 1
ATOM 881 O O . ALA A 1 123 ? -2.608 12.335 4.832 1.00 91.75 123 ALA A O 1
ATOM 882 N N . MET A 1 124 ? -3.150 12.723 6.974 1.00 88.69 124 MET A N 1
ATOM 883 C CA . MET A 1 124 ? -3.054 11.311 7.383 1.00 88.69 124 MET A CA 1
ATOM 884 C C . MET A 1 124 ? -4.104 10.431 6.702 1.00 88.69 124 MET A C 1
ATOM 886 O O . MET A 1 124 ? -3.775 9.350 6.215 1.00 88.69 124 MET A O 1
ATOM 890 N N . ASP A 1 125 ? -5.351 10.899 6.625 1.00 87.62 125 ASP A N 1
ATOM 891 C CA . ASP A 1 125 ? -6.421 10.166 5.937 1.00 87.62 125 ASP A CA 1
ATOM 892 C C . ASP A 1 125 ? -6.109 10.007 4.439 1.00 87.62 125 ASP A C 1
ATOM 894 O O . ASP A 1 125 ? -6.270 8.929 3.861 1.00 87.62 125 ASP A O 1
ATOM 898 N N . LEU A 1 126 ? -5.623 11.082 3.810 1.00 92.50 126 LEU A N 1
ATOM 899 C CA . LEU A 1 126 ? -5.229 11.086 2.403 1.00 92.50 126 LEU A CA 1
ATOM 900 C C . LEU A 1 126 ? -4.015 10.193 2.135 1.00 92.50 126 LEU A C 1
ATOM 902 O O . LEU A 1 126 ? -3.990 9.516 1.110 1.00 92.50 126 LEU A O 1
ATOM 906 N N . LEU A 1 127 ? -3.044 10.148 3.050 1.00 91.88 127 LEU A N 1
ATOM 907 C CA . LEU A 1 127 ? -1.884 9.262 2.963 1.00 91.88 127 LEU A CA 1
ATOM 908 C C . LEU A 1 127 ? -2.308 7.788 2.955 1.00 91.88 127 LEU A C 1
ATOM 910 O O . LEU A 1 127 ? -1.822 7.015 2.128 1.00 91.88 127 LEU A O 1
ATOM 914 N N . GLY A 1 128 ? -3.244 7.411 3.833 1.00 87.31 128 GLY A N 1
ATOM 915 C CA . GLY A 1 128 ? -3.826 6.067 3.848 1.00 87.31 128 GLY A CA 1
ATOM 916 C C . GLY A 1 128 ? -4.500 5.730 2.519 1.00 87.31 128 GLY A C 1
ATOM 917 O O . GLY A 1 128 ? -4.148 4.741 1.880 1.00 87.31 128 GLY A O 1
ATOM 918 N N . ARG A 1 129 ? -5.378 6.620 2.040 1.00 90.62 129 ARG A N 1
ATOM 919 C CA . ARG A 1 129 ? -6.065 6.452 0.753 1.00 90.62 129 ARG A CA 1
ATOM 920 C C . ARG A 1 129 ? -5.095 6.319 -0.425 1.00 90.62 129 ARG A C 1
ATOM 922 O O . ARG A 1 129 ? -5.290 5.460 -1.278 1.00 90.62 129 ARG A O 1
ATOM 929 N N . PHE A 1 130 ? -4.061 7.155 -0.477 1.00 94.25 130 PHE A N 1
ATOM 930 C CA . PHE A 1 130 ? -3.039 7.093 -1.518 1.00 94.25 130 PHE A CA 1
ATOM 931 C C . PHE A 1 130 ? -2.305 5.746 -1.503 1.00 94.25 130 PHE A C 1
ATOM 933 O O . PHE A 1 130 ? -2.116 5.135 -2.553 1.00 94.25 130 PHE A O 1
ATOM 940 N N . SER A 1 131 ? -1.929 5.256 -0.317 1.00 90.75 131 SER A N 1
ATOM 941 C CA . SER A 1 131 ? -1.291 3.943 -0.159 1.00 90.75 131 SER A CA 1
ATOM 942 C C . SER A 1 131 ? -2.199 2.796 -0.616 1.00 90.75 131 SER A C 1
ATOM 944 O O . SER A 1 131 ? -1.716 1.842 -1.234 1.00 90.75 131 SER A O 1
ATOM 946 N N . ASP A 1 132 ? -3.497 2.873 -0.322 1.00 86.75 132 ASP A N 1
ATOM 947 C CA . ASP A 1 132 ? -4.472 1.857 -0.722 1.00 86.75 132 ASP A CA 1
ATOM 948 C C . ASP A 1 132 ? -4.649 1.830 -2.247 1.00 86.75 132 ASP A C 1
ATOM 950 O O . ASP A 1 132 ? -4.539 0.769 -2.866 1.00 86.75 132 ASP A O 1
ATOM 954 N N . GLU A 1 133 ? -4.844 2.996 -2.875 1.00 91.75 133 GLU A N 1
ATOM 955 C CA . GLU A 1 133 ? -4.962 3.118 -4.334 1.00 91.75 133 GLU A CA 1
ATOM 956 C C . GLU A 1 133 ? -3.688 2.626 -5.048 1.00 91.75 133 GLU A C 1
ATOM 958 O O . GLU A 1 133 ? -3.777 1.877 -6.022 1.00 91.75 133 GLU A O 1
ATOM 963 N N . LEU A 1 134 ? -2.501 2.952 -4.523 1.00 92.88 134 LEU A N 1
ATOM 964 C CA . LEU A 1 134 ? -1.223 2.475 -5.058 1.00 92.88 134 LEU A CA 1
ATOM 965 C C . LEU A 1 134 ? -1.092 0.946 -4.984 1.00 92.88 134 LEU A C 1
ATOM 967 O O . LEU A 1 134 ? -0.641 0.309 -5.936 1.00 92.88 134 LEU A O 1
ATOM 971 N N . THR A 1 135 ? -1.500 0.345 -3.864 1.00 89.25 135 THR A N 1
ATOM 972 C CA . THR A 1 135 ? -1.460 -1.114 -3.672 1.00 89.25 135 THR A CA 1
ATOM 973 C C . THR A 1 135 ? -2.412 -1.823 -4.639 1.00 89.25 135 THR A C 1
ATOM 975 O O . THR A 1 135 ? -2.082 -2.885 -5.169 1.00 89.25 135 THR A O 1
ATOM 978 N N . HIS A 1 136 ? -3.562 -1.215 -4.945 1.00 88.69 136 HIS A N 1
ATOM 979 C CA . HIS A 1 136 ? -4.503 -1.757 -5.923 1.00 88.69 136 HIS A CA 1
ATOM 980 C C . HIS A 1 136 ? -3.925 -1.845 -7.342 1.00 88.69 136 HIS A C 1
ATOM 982 O O . HIS A 1 136 ? -4.193 -2.825 -8.034 1.00 88.69 136 HIS A O 1
ATOM 988 N N . LEU A 1 137 ? -3.059 -0.915 -7.756 1.00 92.25 137 LEU A N 1
ATOM 989 C CA . LEU A 1 137 ? -2.386 -1.005 -9.063 1.00 92.25 137 LEU A CA 1
ATOM 990 C C . LEU A 1 137 ? -1.507 -2.255 -9.182 1.00 92.25 137 LEU A C 1
ATOM 992 O O . LEU A 1 137 ? -1.437 -2.881 -10.242 1.00 92.25 137 LEU A O 1
ATOM 996 N N . PHE A 1 138 ? -0.840 -2.630 -8.089 1.00 90.31 138 PHE A N 1
ATOM 997 C CA . PHE A 1 138 ? -0.041 -3.852 -8.023 1.00 90.31 138 PHE A CA 1
ATOM 998 C C . PHE A 1 138 ? -0.913 -5.099 -8.061 1.00 90.31 138 PHE A C 1
ATOM 1000 O O . PHE A 1 138 ? -0.610 -6.039 -8.804 1.00 90.31 138 PHE A O 1
ATOM 1007 N N . ASP A 1 139 ? -2.012 -5.081 -7.308 1.00 86.50 139 ASP A N 1
ATOM 1008 C CA . ASP A 1 139 ? -2.992 -6.161 -7.307 1.00 86.50 139 ASP A CA 1
ATOM 1009 C C . ASP A 1 139 ? -3.597 -6.375 -8.711 1.00 86.50 139 ASP A C 1
ATOM 1011 O O . ASP A 1 139 ? -3.766 -7.521 -9.129 1.00 86.50 139 ASP A O 1
ATOM 1015 N N . ASP A 1 140 ? -3.834 -5.313 -9.483 1.00 87.56 140 ASP A N 1
ATOM 1016 C CA . ASP A 1 140 ? -4.347 -5.404 -10.857 1.00 87.56 140 ASP A CA 1
ATOM 1017 C C . ASP A 1 140 ? -3.297 -5.925 -11.856 1.00 87.56 140 ASP A C 1
ATOM 1019 O O . ASP A 1 140 ? -3.608 -6.708 -12.762 1.00 87.56 140 ASP A O 1
ATOM 1023 N N . ALA A 1 141 ? -2.033 -5.519 -11.701 1.00 88.00 141 ALA A N 1
ATOM 1024 C CA . ALA A 1 141 ? -0.962 -5.897 -12.621 1.00 88.00 141 ALA A CA 1
ATOM 1025 C C . ALA A 1 141 ? -0.434 -7.323 -12.381 1.00 88.00 141 ALA A C 1
ATOM 1027 O O . ALA A 1 141 ? -0.206 -8.072 -13.341 1.00 88.00 141 ALA A O 1
ATOM 1028 N N . PHE A 1 142 ? -0.251 -7.707 -11.114 1.00 84.75 142 PHE A N 1
ATOM 1029 C CA . PHE A 1 142 ? 0.402 -8.957 -10.706 1.00 84.75 142 PHE A CA 1
ATOM 1030 C C . PHE A 1 142 ? -0.530 -9.920 -9.947 1.00 84.75 142 PHE A C 1
ATOM 1032 O O . PHE A 1 142 ? -0.171 -11.084 -9.740 1.00 84.75 142 PHE A O 1
ATOM 1039 N N . GLY A 1 143 ? -1.732 -9.482 -9.562 1.00 83.12 143 GLY A N 1
ATOM 1040 C CA . GLY A 1 143 ? -2.710 -10.240 -8.772 1.00 83.12 143 GLY A CA 1
ATOM 1041 C C . GLY A 1 143 ? -2.700 -9.870 -7.283 1.00 83.12 143 GLY A C 1
ATOM 1042 O O . GLY A 1 143 ? -1.713 -9.378 -6.753 1.00 83.12 143 GLY A O 1
ATOM 1043 N N . THR A 1 144 ? -3.759 -10.222 -6.549 1.00 71.75 144 THR A N 1
ATOM 1044 C CA . THR A 1 144 ? -3.999 -9.793 -5.148 1.00 71.75 144 THR A CA 1
ATOM 1045 C C . THR A 1 144 ? -3.058 -10.379 -4.080 1.00 71.75 144 THR A C 1
ATOM 1047 O O . THR A 1 144 ? -3.333 -10.321 -2.877 1.00 71.75 144 THR A O 1
ATOM 1050 N N . ARG A 1 145 ? -1.997 -11.070 -4.508 1.00 70.25 145 ARG A N 1
ATOM 1051 C CA . ARG A 1 145 ? -1.050 -11.798 -3.646 1.00 70.25 145 ARG A CA 1
ATOM 1052 C C . ARG A 1 145 ? 0.231 -10.999 -3.372 1.00 70.25 145 ARG A C 1
ATOM 1054 O O . ARG A 1 145 ? 1.122 -11.562 -2.737 1.00 70.25 145 ARG A O 1
ATOM 1061 N N . TRP A 1 146 ? 0.323 -9.761 -3.862 1.00 65.12 146 TRP A N 1
ATOM 1062 C CA . TRP A 1 146 ? 1.550 -8.951 -3.937 1.00 65.12 146 TRP A CA 1
ATOM 1063 C C . TRP A 1 146 ? 1.422 -7.600 -3.219 1.00 65.12 146 TRP A C 1
ATOM 1065 O O . TRP A 1 146 ? 1.982 -6.601 -3.654 1.00 65.12 146 TRP A O 1
ATOM 1075 N N . ALA A 1 147 ? 0.652 -7.579 -2.132 1.00 66.56 147 ALA A N 1
ATOM 1076 C CA . ALA A 1 147 ? 0.206 -6.350 -1.481 1.00 66.56 147 ALA A CA 1
ATOM 1077 C C . ALA A 1 147 ? 1.054 -5.926 -0.268 1.00 66.56 147 ALA A C 1
ATOM 1079 O O . ALA A 1 147 ? 0.701 -4.961 0.408 1.00 66.56 147 ALA A O 1
ATOM 1080 N N . GLU A 1 148 ? 2.130 -6.647 0.059 1.00 85.12 148 GLU A N 1
ATOM 1081 C CA . GLU A 1 148 ? 3.054 -6.185 1.097 1.00 85.12 148 GLU A CA 1
ATOM 1082 C C . GLU A 1 148 ? 4.096 -5.248 0.473 1.00 85.12 148 GLU A C 1
ATOM 1084 O O . GLU A 1 148 ? 4.554 -5.453 -0.654 1.00 85.12 148 GLU A O 1
ATOM 1089 N N . ILE A 1 149 ? 4.461 -4.196 1.204 1.00 88.69 149 ILE A N 1
ATOM 1090 C CA . ILE A 1 149 ? 5.323 -3.118 0.702 1.00 88.69 149 ILE A CA 1
ATOM 1091 C C . ILE A 1 149 ? 6.702 -3.637 0.272 1.00 88.69 149 ILE A C 1
ATOM 1093 O O . ILE A 1 149 ? 7.295 -3.140 -0.683 1.00 88.69 149 ILE A O 1
ATOM 1097 N N . GLU A 1 150 ? 7.182 -4.690 0.927 1.00 91.25 150 GLU A N 1
ATOM 1098 C CA . GLU A 1 150 ? 8.439 -5.355 0.620 1.00 91.25 150 GLU A CA 1
ATOM 1099 C C . GLU A 1 150 ? 8.361 -6.163 -0.689 1.00 91.25 150 GLU A C 1
ATOM 1101 O O . GLU A 1 150 ? 9.306 -6.147 -1.481 1.00 91.25 150 GLU A O 1
ATOM 1106 N N . ASP A 1 151 ? 7.225 -6.812 -0.977 1.00 91.94 151 ASP A N 1
ATOM 1107 C CA . ASP A 1 151 ? 7.001 -7.473 -2.272 1.00 91.94 151 ASP A CA 1
ATOM 1108 C C . ASP A 1 151 ? 6.999 -6.430 -3.406 1.00 91.94 151 ASP A C 1
ATOM 1110 O O . ASP A 1 151 ? 7.630 -6.641 -4.445 1.00 91.94 151 ASP A O 1
ATOM 1114 N N . ILE A 1 152 ? 6.356 -5.274 -3.184 1.00 93.75 152 ILE A N 1
ATOM 1115 C CA . ILE A 1 152 ? 6.338 -4.152 -4.136 1.00 93.75 152 ILE A CA 1
ATOM 1116 C C . ILE A 1 152 ? 7.759 -3.634 -4.399 1.00 93.75 152 ILE A C 1
ATOM 1118 O O . ILE A 1 152 ? 8.130 -3.446 -5.557 1.00 93.75 152 ILE A O 1
ATOM 1122 N N . LEU A 1 153 ? 8.586 -3.462 -3.360 1.00 95.25 153 LEU A N 1
ATOM 1123 C CA . LEU A 1 153 ? 9.989 -3.051 -3.508 1.00 95.25 153 LEU A CA 1
ATOM 1124 C C . LEU A 1 153 ? 10.817 -4.064 -4.303 1.00 95.25 153 LEU A C 1
ATOM 1126 O O . LEU A 1 153 ? 11.614 -3.679 -5.162 1.00 95.25 153 LEU A O 1
ATOM 1130 N N . ALA A 1 154 ? 10.632 -5.359 -4.047 1.00 95.12 154 ALA A N 1
ATOM 1131 C CA . ALA A 1 154 ? 11.340 -6.395 -4.789 1.00 95.12 154 ALA A CA 1
ATOM 1132 C C . ALA A 1 154 ? 10.923 -6.430 -6.268 1.00 95.12 154 ALA A C 1
ATOM 1134 O O . ALA A 1 154 ? 11.773 -6.592 -7.146 1.00 95.12 154 ALA A O 1
ATOM 1135 N N . ILE A 1 155 ? 9.630 -6.249 -6.556 1.00 94.56 155 ILE A N 1
ATOM 1136 C CA . ILE A 1 155 ? 9.132 -6.132 -7.929 1.00 94.56 155 ILE A CA 1
ATOM 1137 C C . ILE A 1 155 ? 9.694 -4.864 -8.576 1.00 94.56 155 ILE A C 1
ATOM 1139 O O . ILE A 1 155 ? 10.251 -4.962 -9.662 1.00 94.56 155 ILE A O 1
ATOM 1143 N N . ALA A 1 156 ? 9.648 -3.707 -7.912 1.00 94.94 156 ALA A N 1
ATOM 1144 C CA . ALA A 1 156 ? 10.218 -2.462 -8.430 1.00 94.94 156 ALA A CA 1
ATOM 1145 C C . ALA A 1 156 ? 11.706 -2.613 -8.800 1.00 94.94 156 ALA A C 1
ATOM 1147 O O . ALA A 1 156 ? 12.134 -2.125 -9.845 1.00 94.94 156 ALA A O 1
ATOM 1148 N N . GLU A 1 157 ? 12.487 -3.358 -8.010 1.00 95.81 157 GLU A N 1
ATOM 1149 C CA . GLU A 1 157 ? 13.881 -3.671 -8.342 1.00 95.81 157 GLU A CA 1
ATOM 1150 C C . GLU A 1 157 ? 14.006 -4.537 -9.612 1.00 95.81 157 GLU A C 1
ATOM 1152 O O . GLU A 1 157 ? 14.867 -4.270 -10.453 1.00 95.81 157 GLU A O 1
ATOM 1157 N N . LEU A 1 158 ? 13.126 -5.531 -9.801 1.00 94.81 158 LEU A N 1
ATOM 1158 C CA . LEU A 1 158 ? 13.055 -6.312 -11.047 1.00 94.81 158 LEU A CA 1
ATOM 1159 C C . LEU A 1 158 ? 12.679 -5.448 -12.255 1.00 94.81 158 LEU A C 1
ATOM 1161 O O . LEU A 1 158 ? 13.210 -5.665 -13.337 1.00 94.81 158 LEU A O 1
ATOM 1165 N N . LEU A 1 159 ? 11.785 -4.472 -12.084 1.00 94.69 159 LEU A N 1
ATOM 1166 C CA . LEU A 1 159 ? 11.353 -3.585 -13.168 1.00 94.69 159 LEU A CA 1
ATOM 1167 C C . LEU A 1 159 ? 12.458 -2.616 -13.608 1.00 94.69 159 LEU A C 1
ATOM 1169 O O . LEU A 1 159 ? 12.471 -2.175 -14.755 1.00 94.69 159 LEU A O 1
ATOM 1173 N N . ARG A 1 160 ? 13.388 -2.260 -12.721 1.00 93.94 160 ARG A N 1
ATOM 1174 C CA . ARG A 1 160 ? 14.472 -1.316 -13.034 1.00 93.94 160 ARG A CA 1
ATOM 1175 C C . ARG A 1 160 ? 15.654 -1.948 -13.756 1.00 93.94 160 ARG A C 1
ATOM 1177 O O . ARG A 1 160 ? 16.410 -1.252 -14.433 1.00 93.94 160 ARG A O 1
ATOM 1184 N N . ALA A 1 161 ? 15.881 -3.240 -13.555 1.00 91.88 161 ALA A N 1
ATOM 1185 C CA . ALA A 1 161 ? 17.095 -3.909 -13.990 1.00 91.88 161 ALA A CA 1
ATOM 1186 C C . ALA A 1 161 ? 16.778 -5.079 -14.919 1.00 91.88 161 ALA A C 1
ATOM 1188 O O . ALA A 1 161 ? 15.920 -5.904 -14.639 1.00 91.88 161 ALA A O 1
ATOM 1189 N N . ARG A 1 162 ? 17.565 -5.224 -15.993 1.00 87.25 162 ARG A N 1
ATOM 1190 C CA . ARG A 1 162 ? 17.417 -6.332 -16.959 1.00 87.25 162 ARG A CA 1
ATOM 1191 C C . ARG A 1 162 ? 17.534 -7.722 -16.319 1.00 87.25 162 ARG A C 1
ATOM 1193 O O . ARG A 1 162 ? 17.038 -8.700 -16.862 1.00 87.25 162 ARG A O 1
ATOM 1200 N N . SER A 1 163 ? 18.253 -7.825 -15.204 1.00 93.56 163 SER A N 1
ATOM 1201 C CA . SER A 1 163 ? 18.384 -9.043 -14.405 1.00 93.56 163 SER A CA 1
ATOM 1202 C C . SER A 1 163 ? 18.793 -8.682 -12.983 1.00 93.56 163 SER A C 1
ATOM 1204 O O . SER A 1 163 ? 19.680 -7.842 -12.802 1.00 93.56 163 SER A O 1
ATOM 1206 N N . VAL A 1 164 ? 18.221 -9.353 -11.983 1.00 96.62 164 VAL A N 1
ATOM 1207 C CA . VAL A 1 164 ? 18.522 -9.105 -10.564 1.00 96.62 164 VAL A CA 1
ATOM 1208 C C . VAL A 1 164 ? 18.810 -10.419 -9.858 1.00 96.62 164 VAL A C 1
ATOM 1210 O O . VAL A 1 164 ? 18.127 -11.415 -10.077 1.00 96.62 164 VAL A O 1
ATOM 1213 N N . THR A 1 165 ? 19.824 -10.457 -8.996 1.00 97.12 165 THR A N 1
ATOM 1214 C CA . THR A 1 165 ? 20.083 -11.660 -8.197 1.00 97.12 165 THR A CA 1
ATOM 1215 C C . THR A 1 165 ? 19.087 -11.777 -7.047 1.00 97.12 165 THR A C 1
ATOM 1217 O O . THR A 1 165 ? 18.666 -10.774 -6.474 1.00 97.12 165 THR A O 1
ATOM 1220 N N . THR A 1 166 ? 18.764 -12.999 -6.618 1.00 96.56 166 THR A N 1
ATOM 1221 C CA . THR A 1 166 ? 17.889 -13.202 -5.444 1.00 96.56 166 THR A CA 1
ATOM 1222 C C . THR A 1 166 ? 18.433 -12.548 -4.172 1.00 96.56 166 THR A C 1
ATOM 1224 O O . THR A 1 166 ? 17.662 -12.184 -3.293 1.00 96.56 166 THR A O 1
ATOM 1227 N N . ARG A 1 167 ? 19.762 -12.401 -4.065 1.00 95.94 167 ARG A N 1
ATOM 1228 C CA . ARG A 1 167 ? 20.409 -11.674 -2.966 1.00 95.94 167 ARG A CA 1
ATOM 1229 C C . ARG A 1 167 ? 20.091 -10.183 -3.030 1.00 95.94 167 ARG A C 1
ATOM 1231 O O . ARG A 1 167 ? 19.660 -9.628 -2.035 1.00 95.94 167 ARG A O 1
ATOM 1238 N N . ARG A 1 168 ? 20.247 -9.564 -4.202 1.00 96.00 168 ARG A N 1
ATOM 1239 C CA . ARG A 1 168 ? 19.945 -8.142 -4.388 1.00 96.00 168 ARG A CA 1
ATOM 1240 C C . ARG A 1 168 ? 18.469 -7.834 -4.136 1.00 96.00 168 ARG A C 1
ATOM 1242 O O . ARG A 1 168 ? 18.190 -6.826 -3.510 1.00 96.00 168 ARG A O 1
ATOM 1249 N N . LEU A 1 169 ? 17.557 -8.730 -4.531 1.00 96.38 169 LEU A N 1
ATOM 1250 C CA . LEU A 1 169 ? 16.137 -8.601 -4.185 1.00 96.38 169 LEU A CA 1
ATOM 1251 C C . LEU A 1 169 ? 15.904 -8.620 -2.670 1.00 96.38 169 LEU A C 1
ATOM 1253 O O . LEU A 1 169 ? 15.120 -7.820 -2.178 1.00 96.38 169 LEU A O 1
ATOM 1257 N N . ALA A 1 170 ? 16.572 -9.514 -1.930 1.00 95.56 170 ALA A N 1
ATOM 1258 C CA . ALA A 1 170 ? 16.480 -9.553 -0.467 1.00 95.56 170 ALA A CA 1
ATOM 1259 C C . ALA A 1 170 ? 17.016 -8.257 0.160 1.00 95.56 170 ALA A C 1
ATOM 1261 O O . ALA A 1 170 ? 16.347 -7.648 0.988 1.00 95.56 170 ALA A O 1
ATOM 1262 N N . ASP A 1 171 ? 18.193 -7.815 -0.288 1.00 95.00 171 ASP A N 1
ATOM 1263 C CA . ASP A 1 171 ? 18.868 -6.629 0.240 1.00 95.00 171 ASP A CA 1
ATOM 1264 C C . ASP A 1 171 ? 18.055 -5.343 -0.023 1.00 95.00 171 ASP A C 1
ATOM 1266 O O . ASP A 1 171 ? 17.991 -4.480 0.848 1.00 95.00 171 ASP A O 1
ATOM 1270 N N . SER A 1 172 ? 17.410 -5.212 -1.192 1.00 93.69 172 SER A N 1
ATOM 1271 C CA . SER A 1 172 ? 16.643 -4.010 -1.560 1.00 93.69 172 SER A CA 1
ATOM 1272 C C . SER A 1 172 ? 15.229 -3.962 -0.978 1.00 93.69 172 SER A C 1
ATOM 1274 O O . SER A 1 172 ? 14.693 -2.877 -0.780 1.00 93.69 172 SER A O 1
ATOM 1276 N N . SER A 1 173 ? 14.606 -5.117 -0.728 1.00 93.38 173 SER A N 1
ATOM 1277 C CA . SER A 1 173 ? 13.233 -5.190 -0.199 1.00 93.38 173 SER A CA 1
ATOM 1278 C C . SER A 1 173 ? 13.155 -5.400 1.309 1.00 93.38 173 SER A C 1
ATOM 1280 O O . SER A 1 173 ? 12.099 -5.191 1.894 1.00 93.38 173 SER A O 1
ATOM 1282 N N . GLY A 1 174 ? 14.239 -5.863 1.939 1.00 91.75 174 GLY A N 1
ATOM 1283 C CA . GLY A 1 174 ? 14.228 -6.318 3.330 1.00 91.75 174 GLY A CA 1
ATOM 1284 C C . GLY A 1 174 ? 13.605 -7.707 3.530 1.00 91.75 174 GLY A C 1
ATOM 1285 O O . GLY A 1 174 ? 13.548 -8.191 4.660 1.00 91.75 174 GLY A O 1
ATOM 1286 N N . LEU A 1 175 ? 13.162 -8.383 2.461 1.00 91.50 175 LEU A N 1
ATOM 1287 C CA . LEU A 1 175 ? 12.607 -9.733 2.545 1.00 91.50 175 LEU A CA 1
ATOM 1288 C C . LEU A 1 175 ? 13.677 -10.770 2.885 1.00 91.50 175 LEU A C 1
ATOM 1290 O O . LEU A 1 175 ? 14.776 -10.790 2.327 1.00 91.50 175 LEU A O 1
ATOM 1294 N N . ASP A 1 176 ? 13.307 -11.736 3.727 1.00 93.12 176 ASP A N 1
ATOM 1295 C CA . ASP A 1 176 ? 14.167 -12.883 3.982 1.00 93.12 176 ASP A CA 1
ATOM 1296 C C . ASP A 1 176 ? 14.300 -13.799 2.745 1.00 93.12 176 ASP A C 1
ATOM 1298 O O . ASP A 1 176 ? 13.499 -13.799 1.802 1.00 93.12 176 ASP A O 1
ATOM 1302 N N . ARG A 1 177 ? 15.320 -14.664 2.762 1.00 94.12 177 ARG A N 1
ATOM 1303 C CA . ARG A 1 177 ? 15.603 -15.595 1.659 1.00 94.12 177 ARG A CA 1
ATOM 1304 C C . ARG A 1 177 ? 14.423 -16.516 1.319 1.00 94.12 177 ARG A C 1
ATOM 1306 O O . ARG A 1 177 ? 14.262 -16.892 0.156 1.00 94.12 177 ARG A O 1
ATOM 1313 N N . ARG A 1 178 ? 13.626 -16.936 2.308 1.00 94.00 178 ARG A N 1
ATOM 1314 C CA . ARG A 1 178 ? 12.472 -17.824 2.090 1.00 94.00 178 ARG A CA 1
ATOM 1315 C C . ARG A 1 178 ? 11.324 -17.060 1.437 1.00 94.00 178 ARG A C 1
ATOM 1317 O O . ARG A 1 178 ? 10.680 -17.612 0.547 1.00 94.00 178 ARG A O 1
ATOM 1324 N N . ALA A 1 179 ? 11.070 -15.820 1.846 1.00 92.50 179 ALA A N 1
ATOM 1325 C CA . ALA A 1 179 ? 10.098 -14.931 1.226 1.00 92.50 179 ALA A CA 1
ATOM 1326 C C . ALA A 1 179 ? 10.468 -14.656 -0.237 1.00 92.50 179 ALA A C 1
ATOM 1328 O O . ALA A 1 179 ? 9.661 -14.966 -1.113 1.00 92.50 179 ALA A O 1
ATOM 1329 N N . ILE A 1 180 ? 11.720 -14.270 -0.516 1.00 95.81 180 ILE A N 1
ATOM 1330 C CA . ILE A 1 180 ? 12.222 -14.104 -1.891 1.00 95.81 180 ILE A CA 1
ATOM 1331 C C . ILE A 1 180 ? 12.063 -15.386 -2.708 1.00 95.81 180 ILE A C 1
ATOM 1333 O O . ILE A 1 180 ? 11.551 -15.353 -3.825 1.00 95.81 180 ILE A O 1
ATOM 1337 N N . SER A 1 181 ? 12.450 -16.541 -2.160 1.00 95.38 181 SER A N 1
ATOM 1338 C CA . SER A 1 181 ? 12.307 -17.813 -2.875 1.00 95.38 181 SER A CA 1
ATOM 1339 C C . SER A 1 181 ? 10.847 -18.124 -3.216 1.00 95.38 181 SER A C 1
ATOM 1341 O O . SER A 1 181 ? 10.577 -18.606 -4.314 1.00 95.38 181 SER A O 1
ATOM 1343 N N . ARG A 1 182 ? 9.902 -17.867 -2.301 1.00 94.62 182 ARG A N 1
ATOM 1344 C CA . ARG A 1 182 ? 8.466 -18.083 -2.545 1.00 94.62 182 ARG A CA 1
ATOM 1345 C C . ARG A 1 182 ? 7.914 -17.110 -3.583 1.00 94.62 182 ARG A C 1
ATOM 1347 O O . ARG A 1 182 ? 7.172 -17.546 -4.461 1.00 94.62 182 ARG A O 1
ATOM 1354 N N . MET A 1 183 ? 8.293 -15.835 -3.503 1.00 94.44 183 MET A N 1
ATOM 1355 C CA . MET A 1 183 ? 7.954 -14.824 -4.505 1.00 94.44 183 MET A CA 1
ATOM 1356 C C . MET A 1 183 ? 8.445 -15.254 -5.891 1.00 94.44 183 MET A C 1
ATOM 1358 O O . MET A 1 183 ? 7.646 -15.341 -6.817 1.00 94.44 183 MET A O 1
ATOM 1362 N N . VAL A 1 184 ? 9.722 -15.618 -6.034 1.00 95.75 184 VAL A N 1
ATOM 1363 C CA . VAL A 1 184 ? 10.296 -16.025 -7.329 1.00 95.75 184 VAL A CA 1
ATOM 1364 C C . VAL A 1 184 ? 9.607 -17.270 -7.891 1.00 95.75 184 VAL A C 1
ATOM 1366 O O . VAL A 1 184 ? 9.296 -17.310 -9.079 1.00 95.75 184 VAL A O 1
ATOM 1369 N N . VAL A 1 185 ? 9.316 -18.274 -7.056 1.00 95.44 185 VAL A N 1
ATOM 1370 C CA . VAL A 1 185 ? 8.570 -19.471 -7.488 1.00 95.44 185 VAL A CA 1
ATOM 1371 C C . VAL A 1 185 ? 7.184 -19.102 -8.018 1.00 95.44 185 VAL A C 1
ATOM 1373 O O . VAL A 1 185 ? 6.763 -19.654 -9.031 1.00 95.44 185 VAL A O 1
ATOM 1376 N N . ARG A 1 186 ? 6.493 -18.156 -7.376 1.00 93.31 186 ARG A N 1
ATOM 1377 C CA . ARG A 1 186 ? 5.160 -17.704 -7.790 1.00 93.31 186 ARG A CA 1
ATOM 1378 C C . ARG A 1 186 ? 5.200 -16.867 -9.073 1.00 93.31 186 ARG A C 1
ATOM 1380 O O . ARG A 1 186 ? 4.442 -17.136 -9.994 1.00 93.31 186 ARG A O 1
ATOM 1387 N N . LEU A 1 187 ? 6.122 -15.911 -9.185 1.00 94.00 187 LEU A N 1
ATOM 1388 C CA . LEU A 1 187 ? 6.315 -15.162 -10.434 1.00 94.00 187 LEU A CA 1
ATOM 1389 C C . LEU A 1 187 ? 6.651 -16.106 -11.599 1.00 94.00 187 LEU A C 1
ATOM 1391 O O . LEU A 1 187 ? 6.200 -15.895 -12.721 1.00 94.00 187 LEU A O 1
ATOM 1395 N N . ARG A 1 188 ? 7.416 -17.173 -11.334 1.00 96.44 188 ARG A N 1
ATOM 1396 C CA . ARG A 1 188 ? 7.736 -18.198 -12.330 1.00 96.44 188 ARG A CA 1
ATOM 1397 C C . ARG A 1 188 ? 6.526 -19.064 -12.682 1.00 96.44 188 ARG A C 1
ATOM 1399 O O . ARG A 1 188 ? 6.367 -19.391 -13.854 1.00 96.44 188 ARG A O 1
ATOM 1406 N N . SER A 1 189 ? 5.684 -19.440 -11.713 1.00 95.31 189 SER A N 1
ATOM 1407 C CA . SER A 1 189 ? 4.448 -20.191 -11.998 1.00 95.31 189 SER A CA 1
ATOM 1408 C C . SER A 1 189 ? 3.474 -19.397 -12.859 1.00 95.31 189 SER A C 1
ATOM 1410 O O . SER A 1 189 ? 2.744 -19.985 -13.647 1.00 95.31 189 SER A O 1
ATOM 1412 N N . ASP A 1 190 ? 3.506 -18.072 -12.728 1.00 94.19 190 ASP A N 1
ATOM 1413 C CA . ASP A 1 190 ? 2.677 -17.147 -13.500 1.00 94.19 190 ASP A CA 1
ATOM 1414 C C . ASP A 1 190 ? 3.367 -16.728 -14.825 1.00 94.19 190 ASP A C 1
ATOM 1416 O O . ASP A 1 190 ? 2.875 -15.856 -15.543 1.00 94.19 190 ASP A O 1
ATOM 1420 N N . GLU A 1 191 ? 4.502 -17.364 -15.159 1.00 96.69 191 GLU A N 1
ATOM 1421 C CA . GLU A 1 191 ? 5.326 -17.145 -16.360 1.00 96.69 191 GLU A CA 1
ATOM 1422 C C . GLU A 1 191 ? 5.869 -15.715 -16.515 1.00 96.69 191 GLU A C 1
ATOM 1424 O O . GLU A 1 191 ? 6.214 -15.294 -17.619 1.00 96.69 191 GLU A O 1
ATOM 1429 N N . LEU A 1 192 ? 5.960 -14.949 -15.427 1.00 95.31 192 LEU A N 1
ATOM 1430 C CA . LEU A 1 192 ? 6.428 -13.559 -15.445 1.00 95.31 192 LEU A CA 1
ATOM 1431 C C . LEU A 1 192 ? 7.952 -13.456 -15.363 1.00 95.31 192 LEU A C 1
ATOM 1433 O O . LEU A 1 192 ? 8.538 -12.519 -15.898 1.00 95.31 192 LEU A O 1
ATOM 1437 N N . VAL A 1 193 ? 8.601 -14.427 -14.718 1.00 97.25 193 VAL A N 1
ATOM 1438 C CA . VAL A 1 193 ? 10.064 -14.478 -14.600 1.00 97.25 193 VAL A CA 1
ATOM 1439 C C . VAL A 1 193 ? 10.618 -15.851 -14.951 1.00 97.25 193 VAL A C 1
ATOM 1441 O O . VAL A 1 193 ? 9.962 -16.881 -14.790 1.00 97.25 193 VAL A O 1
ATOM 1444 N N . THR A 1 194 ? 11.881 -15.864 -15.355 1.00 98.06 194 THR A N 1
ATOM 1445 C CA . THR A 1 194 ? 12.728 -17.054 -15.410 1.00 98.06 194 THR A CA 1
ATOM 1446 C C . THR A 1 194 ? 13.930 -16.888 -14.482 1.00 98.06 194 THR A C 1
ATOM 1448 O O . THR A 1 194 ? 14.292 -15.775 -14.095 1.00 98.06 194 THR A O 1
ATOM 1451 N N . THR A 1 195 ? 14.554 -18.003 -14.106 1.00 97.75 195 THR A N 1
ATOM 1452 C CA . THR A 1 195 ? 15.753 -18.017 -13.261 1.00 97.75 195 THR A CA 1
ATOM 1453 C C . THR A 1 195 ? 16.910 -18.675 -13.989 1.00 97.75 195 THR A C 1
ATOM 1455 O O . THR A 1 195 ? 16.737 -19.758 -14.550 1.00 97.75 195 THR A O 1
ATOM 1458 N N . ARG A 1 196 ? 18.102 -18.083 -13.915 1.00 96.75 196 ARG A N 1
ATOM 1459 C CA . ARG A 1 196 ? 19.335 -18.640 -14.490 1.00 96.75 196 ARG A CA 1
ATOM 1460 C C . ARG A 1 196 ? 20.526 -18.448 -13.540 1.00 96.75 196 ARG A C 1
ATOM 1462 O O . ARG A 1 196 ? 20.479 -17.543 -12.708 1.00 96.75 196 ARG A O 1
ATOM 1469 N N . PRO A 1 197 ? 21.590 -19.263 -13.626 1.00 96.31 197 PRO A N 1
ATOM 1470 C CA . PRO A 1 197 ? 22.838 -18.977 -12.917 1.00 96.31 197 PRO A CA 1
ATOM 1471 C C . PRO A 1 197 ? 23.402 -17.619 -13.349 1.00 96.31 197 PRO A C 1
ATOM 1473 O O . PRO A 1 197 ? 23.347 -17.290 -14.537 1.00 96.31 197 PRO A O 1
ATOM 1476 N N . SER A 1 198 ? 23.943 -16.840 -12.412 1.00 94.56 198 SER A N 1
ATOM 1477 C CA . SER A 1 198 ? 24.566 -15.561 -12.757 1.00 94.56 198 SER A CA 1
ATOM 1478 C C . SER A 1 198 ? 25.862 -15.767 -13.536 1.00 94.56 198 SER A C 1
ATOM 1480 O O . SER A 1 198 ? 26.639 -16.684 -13.259 1.00 94.56 198 SER A O 1
ATOM 1482 N N . GLN A 1 199 ? 26.106 -14.886 -14.509 1.00 89.44 199 GLN A N 1
ATOM 1483 C CA . GLN A 1 199 ? 27.343 -14.898 -15.295 1.00 89.44 199 GLN A CA 1
ATOM 1484 C C . GLN A 1 199 ? 28.547 -14.408 -14.480 1.00 89.44 199 GLN A C 1
ATOM 1486 O O . GLN A 1 199 ? 29.658 -14.892 -14.680 1.00 89.44 199 GLN A O 1
ATOM 1491 N N . ALA A 1 200 ? 28.323 -13.476 -13.547 1.00 89.44 200 ALA A N 1
ATOM 1492 C CA . ALA A 1 200 ? 29.369 -12.935 -12.681 1.00 89.44 200 ALA A CA 1
ATOM 1493 C C . ALA A 1 200 ? 29.728 -13.897 -11.536 1.00 89.44 200 ALA A C 1
ATOM 1495 O O . ALA A 1 200 ? 30.897 -14.038 -11.186 1.00 89.44 200 ALA A O 1
ATOM 1496 N N . ASP A 1 201 ? 28.727 -14.584 -10.977 1.00 93.19 201 ASP A N 1
ATOM 1497 C CA . ASP A 1 201 ? 28.907 -15.586 -9.926 1.00 93.19 201 ASP A CA 1
ATOM 1498 C C . ASP A 1 201 ? 27.995 -16.793 -10.170 1.00 93.19 201 ASP A C 1
ATOM 1500 O O . ASP A 1 201 ? 26.793 -16.748 -9.918 1.00 93.19 201 ASP A O 1
ATOM 1504 N N . LYS A 1 202 ? 28.573 -17.927 -10.581 1.00 90.50 202 LYS A N 1
ATOM 1505 C CA . LYS A 1 202 ? 27.813 -19.159 -10.856 1.00 90.50 202 LYS A CA 1
ATOM 1506 C C . LYS A 1 202 ? 27.046 -19.700 -9.641 1.00 90.50 202 LYS A C 1
ATOM 1508 O O . LYS A 1 202 ? 26.183 -20.558 -9.815 1.00 90.50 202 LYS A O 1
ATOM 1513 N N . ARG A 1 203 ? 27.362 -19.248 -8.419 1.00 91.81 203 ARG A N 1
ATOM 1514 C CA . ARG A 1 203 ? 26.634 -19.608 -7.189 1.00 91.81 203 ARG A CA 1
ATOM 1515 C C . ARG A 1 203 ? 25.399 -18.739 -6.957 1.00 91.81 203 ARG A C 1
ATOM 1517 O O . ARG A 1 203 ? 24.533 -19.127 -6.172 1.00 91.81 203 ARG A O 1
ATOM 1524 N N . ALA A 1 204 ? 25.306 -17.588 -7.614 1.00 93.69 204 ALA A N 1
ATOM 1525 C CA . ALA A 1 204 ? 24.154 -16.708 -7.543 1.00 93.69 204 ALA A CA 1
ATOM 1526 C C . ALA A 1 204 ? 23.098 -17.096 -8.589 1.00 93.69 204 ALA A C 1
ATOM 1528 O O . ALA A 1 204 ? 23.409 -17.558 -9.687 1.00 93.69 204 ALA A O 1
ATOM 1529 N N . VAL A 1 205 ? 21.829 -16.877 -8.244 1.00 96.62 205 VAL A N 1
ATOM 1530 C CA . VAL A 1 205 ? 20.689 -17.055 -9.150 1.00 96.62 205 VAL A CA 1
ATOM 1531 C C . VAL A 1 205 ? 20.199 -15.677 -9.578 1.00 96.62 205 VAL A C 1
ATOM 1533 O O . VAL A 1 205 ? 19.833 -14.864 -8.729 1.00 96.62 205 VAL A O 1
ATOM 1536 N N . GLU A 1 206 ? 20.203 -15.427 -10.884 1.00 97.56 206 GLU A N 1
ATOM 1537 C CA . GLU A 1 206 ? 19.566 -14.277 -11.523 1.00 97.56 206 GLU A CA 1
ATOM 1538 C C . GLU A 1 206 ? 18.099 -14.580 -11.811 1.00 97.56 206 GLU A C 1
ATOM 1540 O O . GLU A 1 206 ? 17.755 -15.653 -12.309 1.00 97.56 206 GLU A O 1
ATOM 1545 N N . VAL A 1 207 ? 17.256 -13.598 -11.526 1.00 97.94 207 VAL A N 1
ATOM 1546 C CA . VAL A 1 207 ? 15.848 -13.521 -11.891 1.00 97.94 207 VAL A CA 1
ATOM 1547 C C . VAL A 1 207 ? 15.735 -12.518 -13.036 1.00 97.94 207 VAL A C 1
ATOM 1549 O O . VAL A 1 207 ? 16.314 -11.431 -12.975 1.00 97.94 207 VAL A O 1
ATOM 1552 N N . VAL A 1 208 ? 15.034 -12.909 -14.095 1.00 97.50 208 VAL A N 1
ATOM 1553 C CA . VAL A 1 208 ? 14.902 -12.144 -15.342 1.00 97.50 208 VAL A CA 1
ATOM 1554 C C . VAL A 1 208 ? 13.435 -12.150 -15.754 1.00 97.50 208 VAL A C 1
ATOM 1556 O O . VAL A 1 208 ? 12.799 -13.204 -15.677 1.00 97.50 208 VAL A O 1
ATOM 1559 N N . LEU A 1 209 ? 12.897 -11.008 -16.188 1.00 97.00 209 LEU A N 1
ATOM 1560 C CA . LEU A 1 209 ? 11.548 -10.944 -16.751 1.00 97.00 209 LEU A CA 1
ATOM 1561 C C . LEU A 1 209 ? 11.481 -11.754 -18.056 1.00 97.00 209 LEU A C 1
ATOM 1563 O O . LEU A 1 209 ? 12.415 -11.769 -18.855 1.00 97.00 209 LEU A O 1
ATOM 1567 N N . THR A 1 210 ? 10.383 -12.476 -18.261 1.00 97.19 210 THR A N 1
ATOM 1568 C CA . THR A 1 210 ? 10.052 -13.058 -19.574 1.00 97.19 210 THR A CA 1
ATOM 1569 C C . THR A 1 210 ? 9.416 -11.986 -20.464 1.00 97.19 210 THR A C 1
ATOM 1571 O O . THR A 1 210 ? 9.017 -10.942 -19.960 1.00 97.19 210 THR A O 1
ATOM 1574 N N . ASP A 1 211 ? 9.174 -12.255 -21.752 1.00 97.25 211 ASP A N 1
ATOM 1575 C CA . ASP A 1 211 ? 8.411 -11.326 -22.611 1.00 97.25 211 ASP A CA 1
ATOM 1576 C C . ASP A 1 211 ? 7.018 -11.003 -22.043 1.00 97.25 211 ASP A C 1
ATOM 1578 O O . ASP A 1 211 ? 6.486 -9.907 -22.215 1.00 97.25 211 ASP A O 1
ATOM 1582 N N . ARG A 1 212 ? 6.392 -11.980 -21.371 1.00 96.06 212 ARG A N 1
ATOM 1583 C CA . ARG A 1 212 ? 5.118 -11.781 -20.673 1.00 96.06 212 ARG A CA 1
ATOM 1584 C C . ARG A 1 212 ? 5.302 -10.880 -19.453 1.00 96.06 212 ARG A C 1
ATOM 1586 O O . ARG A 1 212 ? 4.462 -10.010 -19.235 1.00 96.06 212 ARG A O 1
ATOM 1593 N N . GLY A 1 213 ? 6.373 -11.094 -18.690 1.00 95.50 213 GLY A N 1
ATOM 1594 C CA . GLY A 1 213 ? 6.782 -10.237 -17.582 1.00 95.50 213 GLY A CA 1
ATOM 1595 C C . GLY A 1 213 ? 7.019 -8.796 -18.021 1.00 95.50 213 GLY A C 1
ATOM 1596 O O . GLY A 1 213 ? 6.449 -7.899 -17.417 1.00 95.50 213 GLY A O 1
ATOM 1597 N N . GLU A 1 214 ? 7.758 -8.582 -19.111 1.00 96.00 214 GLU A N 1
ATOM 1598 C CA . GLU A 1 214 ? 8.033 -7.254 -19.678 1.00 96.00 214 GLU A CA 1
ATOM 1599 C C . GLU A 1 214 ? 6.748 -6.548 -20.124 1.00 96.00 214 GLU A C 1
ATOM 1601 O O . GLU A 1 214 ? 6.487 -5.421 -19.721 1.00 96.00 214 GLU A O 1
ATOM 1606 N N . ARG A 1 215 ? 5.842 -7.236 -20.834 1.00 95.25 215 ARG A N 1
ATOM 1607 C CA . ARG A 1 215 ? 4.534 -6.641 -21.176 1.00 95.25 215 ARG A CA 1
ATOM 1608 C C . ARG A 1 215 ? 3.725 -6.239 -19.942 1.00 95.25 215 ARG A C 1
ATOM 1610 O O . ARG A 1 215 ? 2.955 -5.285 -19.995 1.00 95.25 215 ARG A O 1
ATOM 1617 N N . ARG A 1 216 ? 3.838 -6.986 -18.839 1.00 94.38 216 ARG A N 1
ATOM 1618 C CA . ARG A 1 216 ? 3.151 -6.653 -17.581 1.00 94.38 216 ARG A CA 1
ATOM 1619 C C . ARG A 1 216 ? 3.839 -5.537 -16.811 1.00 94.38 216 ARG A C 1
ATOM 1621 O O . ARG A 1 216 ? 3.142 -4.707 -16.236 1.00 94.38 216 ARG A O 1
ATOM 1628 N N . ALA A 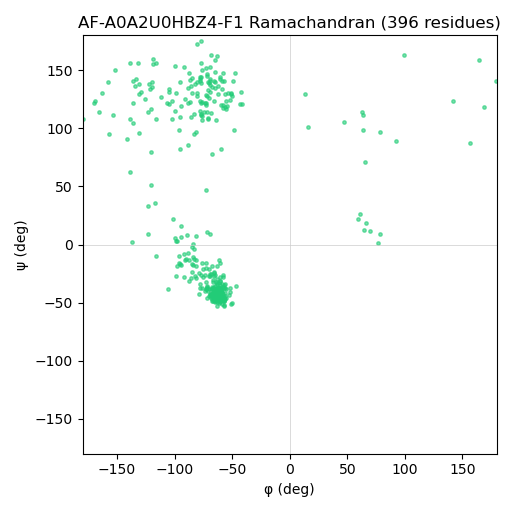1 217 ? 5.163 -5.479 -16.879 1.00 93.44 217 ALA A N 1
ATOM 1629 C CA . ALA A 1 217 ? 5.956 -4.354 -16.421 1.00 93.44 217 ALA A CA 1
ATOM 1630 C C . ALA A 1 217 ? 5.542 -3.062 -17.135 1.00 93.44 217 ALA A C 1
ATOM 1632 O O . ALA A 1 217 ? 5.268 -2.076 -16.463 1.00 93.44 217 ALA A O 1
ATOM 1633 N N . ASP A 1 218 ? 5.410 -3.079 -18.462 1.00 94.38 218 ASP A N 1
ATOM 1634 C CA . ASP A 1 218 ? 5.010 -1.903 -19.244 1.00 94.38 218 ASP A CA 1
ATOM 1635 C C . ASP A 1 218 ? 3.605 -1.420 -18.887 1.00 94.38 218 ASP A C 1
ATOM 1637 O O . ASP A 1 218 ? 3.408 -0.233 -18.639 1.00 94.38 218 ASP A O 1
ATOM 1641 N N . VAL A 1 219 ? 2.645 -2.345 -18.760 1.00 94.56 219 VAL A N 1
ATOM 1642 C CA . VAL A 1 219 ? 1.294 -2.010 -18.282 1.00 94.56 219 VAL A CA 1
ATOM 1643 C C . VAL A 1 219 ? 1.351 -1.367 -16.897 1.00 94.56 219 VAL A C 1
ATOM 1645 O O . VAL A 1 219 ? 0.716 -0.337 -16.691 1.00 94.56 219 VAL A O 1
ATOM 1648 N N . LEU A 1 220 ? 2.125 -1.925 -15.959 1.00 94.56 220 LEU A N 1
ATOM 1649 C CA . LEU A 1 220 ? 2.270 -1.327 -14.633 1.00 94.56 220 LEU A CA 1
ATOM 1650 C C . LEU A 1 220 ? 2.927 0.059 -14.706 1.00 94.56 220 LEU A C 1
ATOM 1652 O O . LEU A 1 220 ? 2.451 0.963 -14.030 1.00 94.56 220 LEU A O 1
ATOM 1656 N N . ARG A 1 221 ? 3.974 0.260 -15.518 1.00 95.19 221 ARG A N 1
ATOM 1657 C CA . ARG A 1 221 ? 4.622 1.574 -15.687 1.00 95.19 221 ARG A CA 1
ATOM 1658 C C . ARG A 1 221 ? 3.632 2.620 -16.192 1.00 95.19 221 ARG A C 1
ATOM 1660 O O . ARG A 1 221 ? 3.547 3.696 -15.608 1.00 95.19 221 ARG A O 1
ATOM 1667 N N . THR A 1 222 ? 2.845 2.291 -17.218 1.00 95.06 222 THR A N 1
ATOM 1668 C CA . THR A 1 222 ? 1.788 3.178 -17.729 1.00 95.06 222 THR A CA 1
ATOM 1669 C C . THR A 1 222 ? 0.725 3.464 -16.667 1.00 95.06 222 THR A C 1
ATOM 1671 O O . THR A 1 222 ? 0.308 4.610 -16.513 1.00 95.06 222 THR A O 1
ATOM 1674 N N . SER A 1 223 ? 0.306 2.453 -15.901 1.00 95.88 223 SER A N 1
ATOM 1675 C CA . SER A 1 223 ? -0.662 2.635 -14.815 1.00 95.88 223 SER A CA 1
ATOM 1676 C C . SER A 1 223 ? -0.117 3.494 -13.671 1.00 95.88 223 SER A C 1
ATOM 1678 O O . SER A 1 223 ? -0.842 4.347 -13.168 1.00 95.88 223 SER A O 1
ATOM 1680 N N . LEU A 1 224 ? 1.147 3.307 -13.272 1.00 96.12 224 LEU A N 1
ATOM 1681 C CA . LEU A 1 224 ? 1.815 4.113 -12.243 1.00 96.12 224 LEU A CA 1
ATOM 1682 C C . LEU A 1 224 ? 1.920 5.574 -12.670 1.00 96.12 224 LEU A C 1
ATOM 1684 O O . LEU A 1 224 ? 1.621 6.468 -11.886 1.00 96.12 224 LEU A O 1
ATOM 1688 N N . ASP A 1 225 ? 2.302 5.812 -13.921 1.00 95.44 225 ASP A N 1
ATOM 1689 C CA . ASP A 1 225 ? 2.362 7.155 -14.476 1.00 95.44 225 ASP A CA 1
ATOM 1690 C C . ASP A 1 225 ? 0.982 7.838 -14.472 1.00 95.44 225 ASP A C 1
ATOM 1692 O O . ASP A 1 225 ? 0.837 8.952 -13.963 1.00 95.44 225 ASP A O 1
ATOM 1696 N N . GLY A 1 226 ? -0.051 7.148 -14.967 1.00 95.56 226 GLY A N 1
ATOM 1697 C CA . GLY A 1 226 ? -1.424 7.651 -14.934 1.00 95.56 226 GLY A CA 1
ATOM 1698 C C . GLY A 1 226 ? -1.919 7.918 -13.510 1.00 95.56 226 GLY A C 1
ATOM 1699 O O . GLY A 1 226 ? -2.560 8.941 -13.263 1.00 95.56 226 GLY A O 1
ATOM 1700 N N . PHE A 1 227 ? -1.577 7.040 -12.565 1.00 96.69 227 PHE A N 1
ATOM 1701 C CA . PHE A 1 227 ? -1.900 7.200 -11.152 1.00 96.69 227 PHE A CA 1
ATOM 1702 C C . PHE A 1 227 ? -1.234 8.432 -10.544 1.00 96.69 227 PHE A C 1
ATOM 1704 O O . PHE A 1 227 ? -1.941 9.273 -10.003 1.00 96.69 227 PHE A O 1
ATOM 1711 N N . PHE A 1 228 ? 0.085 8.601 -10.676 1.00 96.12 228 PHE A N 1
ATOM 1712 C CA . PHE A 1 228 ? 0.768 9.753 -10.084 1.00 96.12 228 PHE A CA 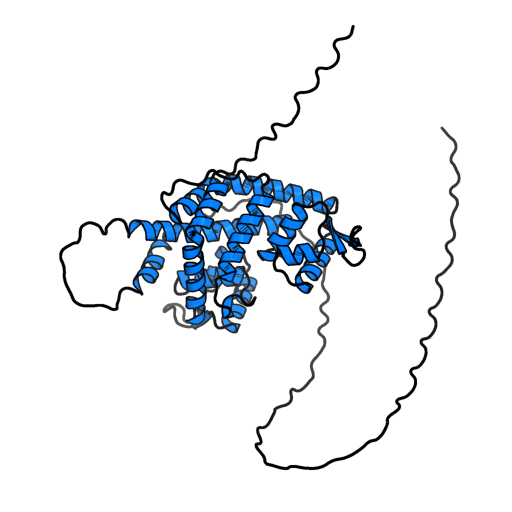1
ATOM 1713 C C . PHE A 1 228 ? 0.234 11.082 -10.630 1.00 96.12 228 PHE A C 1
ATOM 1715 O O . PHE A 1 228 ? 0.010 12.007 -9.849 1.00 96.12 228 PHE A O 1
ATOM 1722 N N . ARG A 1 229 ? -0.091 11.155 -11.931 1.00 94.94 229 ARG A N 1
ATOM 1723 C CA . ARG A 1 229 ? -0.774 12.330 -12.505 1.00 94.94 229 ARG A CA 1
ATOM 1724 C C . ARG A 1 229 ? -2.160 12.546 -11.891 1.00 94.94 229 ARG A C 1
ATOM 1726 O O . ARG A 1 229 ? -2.501 13.667 -11.523 1.00 94.94 229 ARG A O 1
ATOM 1733 N N . ALA A 1 230 ? -2.967 11.491 -11.772 1.00 96.00 230 ALA A N 1
ATOM 1734 C CA . ALA A 1 230 ? -4.312 11.576 -11.199 1.00 96.00 230 ALA A CA 1
ATOM 1735 C C . ALA A 1 230 ? -4.299 11.931 -9.700 1.00 96.00 230 ALA A C 1
ATOM 1737 O O . ALA A 1 230 ? -5.212 12.598 -9.209 1.00 96.00 230 ALA A O 1
ATOM 1738 N N . SER A 1 231 ? -3.253 11.530 -8.979 1.00 96.75 231 SER A N 1
ATOM 1739 C CA . SER A 1 231 ? -3.074 11.782 -7.550 1.00 96.75 231 SER A CA 1
ATOM 1740 C C . SER A 1 231 ? -2.459 13.145 -7.231 1.00 96.75 231 SER A C 1
ATOM 1742 O O . SER A 1 231 ? -2.311 13.450 -6.049 1.00 96.75 231 SER A O 1
ATOM 1744 N N . ALA A 1 232 ? -2.144 13.986 -8.226 1.00 94.69 232 ALA A N 1
ATOM 1745 C CA . ALA A 1 232 ? -1.436 15.252 -8.019 1.00 94.69 232 ALA A CA 1
ATOM 1746 C C . ALA A 1 232 ? -2.096 16.160 -6.962 1.00 94.69 232 ALA A C 1
ATOM 1748 O O . ALA A 1 232 ? -1.427 16.672 -6.066 1.00 94.69 232 ALA A O 1
ATOM 1749 N N . ASN A 1 233 ? -3.427 16.289 -6.999 1.00 95.38 233 ASN A N 1
ATOM 1750 C CA . ASN A 1 233 ? -4.177 17.093 -6.027 1.00 95.38 233 ASN A CA 1
ATOM 1751 C C . ASN A 1 233 ? -4.117 16.506 -4.608 1.00 95.38 233 ASN A C 1
ATOM 1753 O O . ASN A 1 233 ? -3.907 17.238 -3.645 1.00 95.38 233 ASN A O 1
ATOM 1757 N N . ILE A 1 234 ? -4.281 15.183 -4.475 1.00 96.19 234 ILE A N 1
ATOM 1758 C CA . ILE A 1 234 ? -4.200 14.496 -3.177 1.00 96.19 234 ILE A CA 1
ATOM 1759 C C . ILE A 1 234 ? -2.786 14.637 -2.605 1.00 96.19 234 ILE A C 1
ATOM 1761 O O . ILE A 1 234 ? -2.626 14.952 -1.430 1.00 96.19 234 ILE A O 1
ATOM 1765 N N . ALA A 1 235 ? -1.764 14.464 -3.442 1.00 95.31 235 ALA A N 1
ATOM 1766 C CA . ALA A 1 235 ? -0.369 14.608 -3.057 1.00 95.31 235 ALA A CA 1
ATOM 1767 C C . ALA A 1 235 ? -0.028 16.043 -2.621 1.00 95.31 235 ALA A C 1
ATOM 1769 O O . ALA A 1 235 ? 0.656 16.228 -1.616 1.00 95.31 235 ALA A O 1
ATOM 1770 N N . HIS A 1 236 ? -0.566 17.057 -3.307 1.00 94.06 236 HIS A N 1
ATOM 1771 C CA . HIS A 1 236 ? -0.409 18.454 -2.903 1.00 94.06 236 HIS A CA 1
ATOM 1772 C C . HIS A 1 236 ? -1.024 18.717 -1.519 1.00 94.06 236 HIS A C 1
ATOM 1774 O O . HIS A 1 236 ? -0.372 19.299 -0.656 1.00 94.06 236 HIS A O 1
ATOM 1780 N N . GLU A 1 237 ? -2.242 18.223 -1.268 1.00 94.81 237 GLU A N 1
ATOM 1781 C CA . GLU A 1 237 ? -2.892 18.347 0.043 1.00 94.81 237 GLU A CA 1
ATOM 1782 C C . GLU A 1 237 ? -2.131 17.614 1.160 1.00 94.81 237 GLU A C 1
ATOM 1784 O O . GLU A 1 237 ? -2.046 18.129 2.277 1.00 94.81 237 GLU A O 1
ATOM 1789 N N . ILE A 1 238 ? -1.564 16.435 0.875 1.00 94.81 238 ILE A N 1
ATOM 1790 C CA . ILE A 1 238 ? -0.709 15.707 1.824 1.00 94.81 238 ILE A CA 1
ATOM 1791 C C . ILE A 1 238 ? 0.545 16.528 2.135 1.00 94.81 238 ILE A C 1
ATOM 1793 O O . ILE A 1 238 ? 0.861 16.728 3.306 1.00 94.81 238 ILE A O 1
ATOM 1797 N N . SER A 1 239 ? 1.240 17.026 1.108 1.00 93.06 239 SER A N 1
ATOM 1798 C CA . SER A 1 239 ? 2.461 17.821 1.265 1.00 93.06 239 SER A CA 1
ATOM 1799 C C . SER A 1 239 ? 2.225 19.058 2.137 1.00 93.06 239 SER A C 1
ATOM 1801 O O . SER A 1 239 ? 2.910 19.242 3.142 1.00 93.06 239 SER A O 1
ATOM 1803 N N . GLU A 1 240 ? 1.220 19.868 1.797 1.00 92.19 240 GLU A N 1
ATOM 1804 C CA . GLU A 1 240 ? 0.871 21.083 2.545 1.00 92.19 240 GLU A CA 1
ATOM 1805 C C . GLU A 1 240 ? 0.425 20.778 3.982 1.00 92.19 240 GLU A C 1
ATOM 1807 O O . GLU A 1 240 ? 0.763 21.510 4.911 1.00 92.19 240 GLU A O 1
ATOM 1812 N N . GLY A 1 241 ? -0.323 19.688 4.189 1.00 92.44 241 GLY A N 1
ATOM 1813 C CA . GLY A 1 241 ? -0.799 19.296 5.515 1.00 92.44 241 GLY A CA 1
ATOM 1814 C C . GLY A 1 241 ? 0.270 18.672 6.418 1.00 92.44 241 GLY A C 1
ATOM 1815 O O . GLY A 1 241 ? 0.090 18.664 7.636 1.00 92.44 241 GLY A O 1
ATOM 1816 N N . LEU A 1 242 ? 1.362 18.145 5.853 1.00 90.88 242 LEU A N 1
ATOM 1817 C CA . LEU A 1 242 ? 2.501 17.614 6.611 1.00 90.88 242 LEU A CA 1
ATOM 1818 C C . LEU A 1 242 ? 3.537 18.687 6.948 1.00 90.88 242 LEU A C 1
ATOM 1820 O O . LEU A 1 242 ? 4.203 18.575 7.979 1.00 90.88 242 LEU A O 1
ATOM 1824 N N . HIS A 1 243 ? 3.691 19.704 6.096 1.00 86.00 243 HIS A N 1
ATOM 1825 C CA . HIS A 1 243 ? 4.610 20.806 6.357 1.00 86.00 243 HIS A CA 1
ATOM 1826 C C . HIS A 1 243 ? 4.218 22.078 5.585 1.00 86.00 243 HIS A C 1
ATOM 1828 O O . HIS A 1 243 ? 4.624 22.254 4.433 1.00 86.00 243 HIS A O 1
ATOM 1834 N N . PRO A 1 244 ? 3.469 23.005 6.203 1.00 64.06 244 PRO A N 1
ATOM 1835 C CA . PRO A 1 244 ? 3.127 24.267 5.567 1.00 64.06 244 PRO A CA 1
ATOM 1836 C C . PRO A 1 244 ? 4.362 25.181 5.511 1.00 64.06 244 PRO A C 1
ATOM 1838 O O . PRO A 1 244 ? 4.915 25.574 6.538 1.00 64.06 244 PRO A O 1
ATOM 1841 N N . ALA A 1 245 ? 4.770 25.560 4.300 1.00 55.47 245 ALA A N 1
ATOM 1842 C CA . ALA A 1 245 ? 5.725 26.638 4.020 1.00 55.47 245 ALA A CA 1
ATOM 1843 C C . ALA A 1 245 ? 7.180 26.439 4.498 1.00 55.47 245 ALA A C 1
ATOM 1845 O O . ALA A 1 245 ? 7.705 27.179 5.333 1.00 55.47 245 ALA A O 1
ATOM 1846 N N . SER A 1 246 ? 7.915 25.535 3.853 1.00 54.72 246 SER A N 1
ATOM 1847 C CA . SER A 1 246 ? 9.366 25.713 3.708 1.00 54.72 246 SER A CA 1
ATOM 1848 C C . SER A 1 246 ? 9.734 25.779 2.238 1.00 54.72 246 SER A C 1
ATOM 1850 O O . SER A 1 246 ? 9.154 25.080 1.415 1.00 54.72 246 SER A O 1
ATOM 1852 N N . THR A 1 247 ? 10.669 26.674 1.914 1.00 57.94 247 THR A N 1
ATOM 1853 C CA . THR A 1 247 ? 11.329 26.780 0.610 1.00 57.94 247 THR A CA 1
ATOM 1854 C C . THR A 1 247 ? 11.807 25.398 0.193 1.00 57.94 247 THR A C 1
ATOM 1856 O O . THR A 1 247 ? 12.828 24.921 0.687 1.00 57.94 247 THR A O 1
ATOM 1859 N N . SER A 1 248 ? 11.011 24.752 -0.658 1.00 54.28 248 SER A N 1
ATOM 1860 C CA . SER A 1 248 ? 11.258 23.400 -1.132 1.00 54.28 248 SER A CA 1
ATOM 1861 C C . SER A 1 248 ? 12.648 23.356 -1.764 1.00 54.28 248 SER A C 1
ATOM 1863 O O . SER A 1 248 ? 12.945 24.191 -2.628 1.00 54.28 248 SER A O 1
ATOM 1865 N N . PRO A 1 249 ? 13.508 22.399 -1.384 1.00 59.59 249 PRO A N 1
ATOM 1866 C CA . PRO A 1 249 ? 14.624 22.013 -2.230 1.00 59.59 249 PRO A CA 1
ATOM 1867 C C . PRO A 1 249 ? 14.090 21.757 -3.644 1.00 59.59 249 PRO A C 1
ATOM 1869 O O . PRO A 1 249 ? 12.984 21.226 -3.796 1.00 59.59 249 PRO A O 1
ATOM 1872 N N . LEU A 1 250 ? 14.846 22.173 -4.665 1.00 60.41 250 LEU A N 1
ATOM 1873 C CA . LEU A 1 250 ? 14.470 21.937 -6.058 1.00 60.41 250 LEU A CA 1
ATOM 1874 C C . LEU A 1 250 ? 14.127 20.448 -6.235 1.00 60.41 250 LEU A C 1
ATOM 1876 O O . LEU A 1 250 ? 14.937 19.609 -5.817 1.00 60.41 250 LEU A O 1
ATOM 1880 N N . PRO A 1 251 ? 12.952 20.116 -6.804 1.00 60.25 251 PRO A N 1
ATOM 1881 C CA . PRO A 1 251 ? 12.561 18.739 -7.044 1.00 60.25 251 PRO A CA 1
ATOM 1882 C C . PRO A 1 251 ? 13.679 18.021 -7.789 1.00 60.25 251 PRO A C 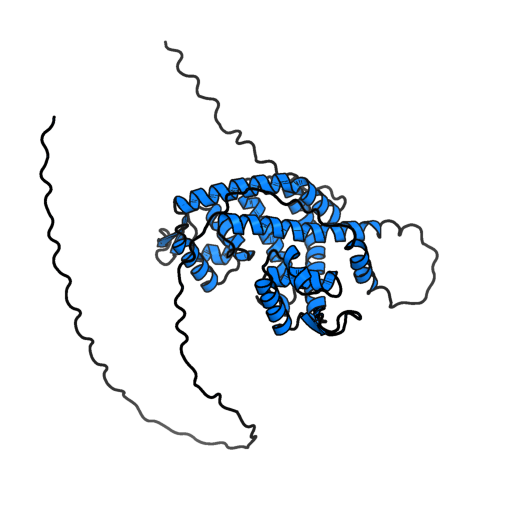1
ATOM 1884 O O . PRO A 1 251 ? 14.193 18.509 -8.796 1.00 60.25 251 PRO A O 1
ATOM 1887 N N . ARG A 1 252 ? 14.084 16.863 -7.279 1.00 65.50 252 ARG A N 1
ATOM 1888 C CA . ARG A 1 252 ? 14.917 15.956 -8.057 1.00 65.50 252 ARG A CA 1
ATOM 1889 C C . ARG A 1 252 ? 13.957 15.300 -9.035 1.00 65.50 252 ARG A C 1
ATOM 1891 O O . ARG A 1 252 ? 13.136 14.525 -8.582 1.00 65.50 252 ARG A O 1
ATOM 1898 N N . GLU A 1 253 ? 13.990 15.642 -10.317 1.00 65.94 253 GLU A N 1
ATOM 1899 C CA . GLU A 1 253 ? 13.074 15.014 -11.277 1.00 65.94 253 GLU A CA 1
ATOM 1900 C C . GLU A 1 253 ? 13.290 13.488 -11.260 1.00 65.94 253 GLU A C 1
ATOM 1902 O O . GLU A 1 253 ? 14.409 13.030 -11.532 1.00 65.94 253 GLU A O 1
ATOM 1907 N N . PRO A 1 254 ? 12.278 12.675 -10.887 1.00 64.00 254 PRO A N 1
ATOM 1908 C CA . PRO A 1 254 ? 12.385 11.239 -11.052 1.00 64.00 254 PRO A CA 1
ATOM 1909 C C . PRO A 1 254 ? 12.515 10.940 -12.539 1.00 64.00 254 PRO A C 1
ATOM 1911 O O . PRO A 1 254 ? 11.691 11.376 -13.338 1.00 64.00 254 PRO A O 1
ATOM 1914 N N . ALA A 1 255 ? 13.516 10.143 -12.898 1.00 76.94 255 ALA A N 1
ATOM 1915 C CA . ALA A 1 255 ? 13.694 9.721 -14.281 1.00 76.94 255 ALA A CA 1
ATOM 1916 C C . ALA A 1 255 ? 12.575 8.770 -14.752 1.00 76.94 255 ALA A C 1
ATOM 1918 O O . ALA A 1 255 ? 12.317 8.682 -15.948 1.00 76.94 255 ALA A O 1
ATOM 1919 N N . ASP A 1 256 ? 11.926 8.052 -13.824 1.00 90.06 256 ASP A N 1
ATOM 1920 C CA . ASP A 1 256 ? 10.937 7.008 -14.114 1.00 90.06 256 ASP A CA 1
ATOM 1921 C C . ASP A 1 256 ? 9.899 6.859 -12.978 1.00 90.06 256 ASP A C 1
ATOM 1923 O O . ASP A 1 256 ? 10.201 7.064 -11.797 1.00 90.06 256 ASP A O 1
ATOM 1927 N N . ALA A 1 257 ? 8.676 6.444 -13.321 1.00 94.25 257 ALA A N 1
ATOM 1928 C CA . ALA A 1 257 ? 7.589 6.192 -12.375 1.00 94.25 257 ALA A CA 1
ATOM 1929 C C . ALA A 1 257 ? 7.955 5.085 -11.370 1.00 94.25 257 ALA A C 1
ATOM 1931 O O . ALA A 1 257 ? 7.602 5.163 -10.192 1.00 94.25 257 ALA A O 1
ATOM 1932 N N . VAL A 1 258 ? 8.721 4.073 -11.795 1.00 94.88 258 VAL A N 1
ATOM 1933 C CA . VAL A 1 258 ? 9.195 3.004 -10.898 1.00 94.88 258 VAL A CA 1
ATOM 1934 C C . VAL A 1 258 ? 10.179 3.546 -9.851 1.00 94.88 258 VAL A C 1
ATOM 1936 O O . VAL A 1 258 ? 10.196 3.078 -8.710 1.00 94.88 258 VAL A O 1
ATOM 1939 N N . ASP A 1 259 ? 10.968 4.568 -10.193 1.00 93.94 259 ASP A N 1
ATOM 1940 C CA . ASP A 1 259 ? 11.894 5.210 -9.255 1.00 93.94 259 ASP A CA 1
ATOM 1941 C C . ASP A 1 259 ? 11.170 6.022 -8.184 1.00 93.94 259 ASP A C 1
ATOM 1943 O O . ASP A 1 259 ? 11.585 6.021 -7.018 1.00 93.94 259 ASP A O 1
ATOM 1947 N N . LEU A 1 260 ? 10.091 6.708 -8.568 1.00 94.88 260 LEU A N 1
ATOM 1948 C CA . LEU A 1 260 ? 9.222 7.410 -7.630 1.00 94.88 260 LEU A CA 1
ATOM 1949 C C . LEU A 1 260 ? 8.478 6.420 -6.728 1.00 94.88 260 LEU A C 1
ATOM 1951 O O . LEU A 1 260 ? 8.542 6.558 -5.507 1.00 94.88 260 LEU A O 1
ATOM 1955 N N . LEU A 1 261 ? 7.885 5.367 -7.301 1.00 95.38 261 LEU A N 1
ATOM 1956 C CA . LEU A 1 261 ? 7.266 4.274 -6.550 1.00 95.38 261 LEU A CA 1
ATOM 1957 C C . LEU A 1 261 ? 8.214 3.707 -5.489 1.00 95.38 261 LEU A C 1
ATOM 1959 O O . LEU A 1 261 ? 7.831 3.588 -4.329 1.00 95.38 261 LEU A O 1
ATOM 1963 N N . ARG A 1 262 ? 9.451 3.354 -5.867 1.00 95.38 262 ARG A N 1
ATOM 1964 C CA . ARG A 1 262 ? 10.415 2.770 -4.925 1.00 95.38 262 ARG A CA 1
ATOM 1965 C C . ARG A 1 262 ? 10.635 3.692 -3.727 1.00 95.38 262 ARG A C 1
ATOM 1967 O O . ARG A 1 262 ? 10.617 3.219 -2.599 1.00 95.38 262 ARG A O 1
ATOM 1974 N N . ARG A 1 263 ? 10.792 5.000 -3.953 1.00 95.12 263 ARG A N 1
ATOM 1975 C CA . ARG A 1 263 ? 10.973 5.977 -2.866 1.00 95.12 263 ARG A CA 1
ATOM 1976 C C . ARG A 1 263 ? 9.731 6.132 -1.995 1.00 95.12 263 ARG A C 1
ATOM 1978 O O . ARG A 1 263 ? 9.868 6.239 -0.780 1.00 95.12 263 ARG A O 1
ATOM 1985 N N . VAL A 1 264 ? 8.538 6.087 -2.590 1.00 95.19 264 VAL A N 1
ATOM 1986 C CA . VAL A 1 264 ? 7.272 6.037 -1.844 1.00 95.19 264 VAL A CA 1
ATOM 1987 C C . VAL A 1 264 ? 7.223 4.806 -0.941 1.00 95.19 264 VAL A C 1
ATOM 1989 O O . VAL A 1 264 ? 6.939 4.923 0.252 1.00 95.19 264 VAL A O 1
ATOM 1992 N N . CYS A 1 265 ? 7.563 3.633 -1.471 1.00 94.56 265 CYS A N 1
ATOM 1993 C CA . CYS A 1 265 ? 7.582 2.401 -0.695 1.00 94.56 265 CYS A CA 1
ATOM 1994 C C . CYS A 1 265 ? 8.681 2.400 0.383 1.00 94.56 265 CYS A C 1
ATOM 1996 O O . CYS A 1 265 ? 8.443 1.945 1.496 1.00 94.56 265 CYS A O 1
ATOM 1998 N N . GLU A 1 266 ? 9.861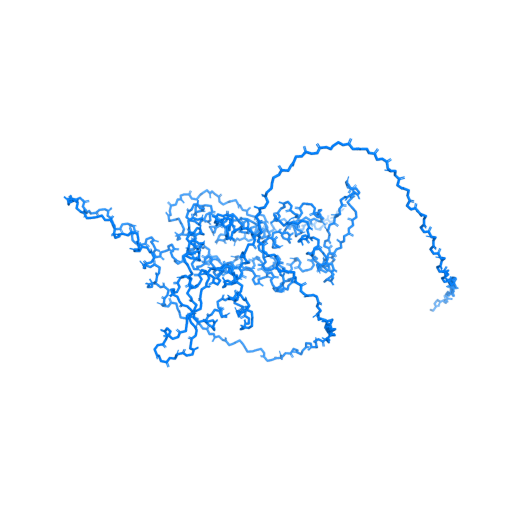 2.952 0.103 1.00 94.12 266 GLU A N 1
ATOM 1999 C CA . GLU A 1 266 ? 10.943 3.105 1.086 1.00 94.12 266 GLU A CA 1
ATOM 2000 C C . GLU A 1 266 ? 10.539 4.015 2.245 1.00 94.12 266 GLU A C 1
ATOM 2002 O O . GLU A 1 266 ? 10.798 3.679 3.401 1.00 94.12 266 GLU A O 1
ATOM 2007 N N . ALA A 1 267 ? 9.848 5.122 1.960 1.00 92.88 267 ALA A N 1
ATOM 2008 C CA . ALA A 1 267 ? 9.273 5.972 2.996 1.00 92.88 267 ALA A CA 1
ATOM 2009 C C . ALA A 1 267 ? 8.227 5.205 3.824 1.00 92.88 267 ALA A C 1
ATOM 2011 O O . ALA A 1 267 ? 8.255 5.252 5.052 1.00 92.88 267 ALA A O 1
ATOM 2012 N N . GLY A 1 268 ? 7.357 4.418 3.181 1.00 90.94 268 GLY A N 1
ATOM 2013 C CA . GLY A 1 268 ? 6.399 3.559 3.883 1.00 90.94 268 GLY A CA 1
ATOM 2014 C C . GLY A 1 268 ? 7.064 2.505 4.782 1.00 90.94 268 GLY A C 1
ATOM 2015 O O . GLY A 1 268 ? 6.638 2.319 5.922 1.00 90.94 268 GLY A O 1
ATOM 2016 N N . VAL A 1 269 ? 8.144 1.859 4.327 1.00 89.75 269 VAL A N 1
ATOM 2017 C CA . VAL A 1 269 ? 8.936 0.918 5.142 1.00 89.75 269 VAL A CA 1
ATOM 2018 C C . VAL A 1 269 ? 9.591 1.643 6.312 1.00 89.75 269 VAL A C 1
ATOM 2020 O O . VAL A 1 269 ? 9.539 1.159 7.442 1.00 89.75 269 VAL A O 1
ATOM 2023 N N . ALA A 1 270 ? 10.171 2.820 6.071 1.00 89.50 270 ALA A N 1
ATOM 2024 C CA . ALA A 1 270 ? 10.771 3.630 7.120 1.00 89.50 270 ALA A CA 1
ATOM 2025 C C . ALA A 1 270 ? 9.745 3.991 8.201 1.00 89.50 270 ALA A C 1
ATOM 2027 O O . ALA A 1 270 ? 10.088 3.948 9.380 1.00 89.50 270 ALA A O 1
ATOM 2028 N N . LEU A 1 271 ? 8.501 4.311 7.828 1.00 86.62 271 LEU A N 1
ATOM 2029 C CA . LEU A 1 271 ? 7.407 4.552 8.772 1.00 86.62 271 LEU A CA 1
ATOM 2030 C C . LEU A 1 271 ? 7.047 3.303 9.567 1.00 86.62 271 LEU A C 1
ATOM 2032 O O . LEU A 1 271 ? 6.982 3.364 10.795 1.00 86.62 271 LEU A O 1
ATOM 2036 N N . VAL A 1 272 ? 6.848 2.168 8.892 1.00 83.75 272 VAL A N 1
ATOM 2037 C CA . VAL A 1 272 ? 6.518 0.904 9.563 1.00 83.75 272 VAL A CA 1
ATOM 2038 C C . VAL A 1 272 ? 7.608 0.546 10.567 1.00 83.75 272 VAL A C 1
ATOM 2040 O O . VAL A 1 272 ? 7.277 0.288 11.716 1.00 83.75 272 VAL A O 1
ATOM 2043 N N . ASN A 1 273 ? 8.886 0.661 10.198 1.00 84.38 273 ASN A N 1
ATOM 2044 C CA . ASN A 1 273 ? 10.035 0.373 11.064 1.00 84.38 273 ASN A CA 1
ATOM 2045 C C . ASN A 1 273 ? 10.125 1.249 12.325 1.00 84.38 273 ASN A C 1
ATOM 2047 O O . ASN A 1 273 ? 10.891 0.924 13.231 1.00 84.38 273 ASN A O 1
ATOM 2051 N N . THR A 1 274 ? 9.357 2.339 12.416 1.00 80.75 274 THR A N 1
ATOM 2052 C CA . THR A 1 274 ? 9.271 3.135 13.649 1.00 80.75 274 THR A CA 1
ATOM 2053 C C . THR A 1 274 ? 8.307 2.575 14.695 1.00 80.75 274 THR A C 1
ATOM 2055 O O . THR A 1 274 ? 8.364 3.013 15.847 1.00 80.75 274 THR A O 1
ATOM 2058 N N . MET A 1 275 ? 7.436 1.620 14.339 1.00 75.00 275 MET A N 1
ATOM 2059 C CA . MET A 1 275 ? 6.579 0.970 15.331 1.00 75.00 275 MET A CA 1
ATOM 2060 C C . MET A 1 275 ? 7.442 0.165 16.326 1.00 75.00 275 MET A C 1
ATOM 2062 O O . MET A 1 275 ? 8.489 -0.364 15.943 1.00 75.00 275 MET A O 1
ATOM 2066 N N . PRO A 1 276 ? 7.025 0.025 17.598 1.00 70.44 276 PRO A N 1
ATOM 2067 C CA . PRO A 1 276 ? 7.724 -0.809 18.573 1.00 70.44 276 PRO A CA 1
ATOM 2068 C C . PRO A 1 276 ? 7.816 -2.260 18.093 1.00 70.44 276 PRO A C 1
ATOM 2070 O O . PRO A 1 276 ? 6.890 -2.738 17.444 1.00 70.44 276 PRO A O 1
ATOM 2073 N N . GLY A 1 277 ? 8.896 -2.964 18.461 1.00 67.56 277 GLY A N 1
ATOM 2074 C CA . GLY A 1 277 ? 9.211 -4.334 18.009 1.00 67.56 277 GLY A CA 1
ATOM 2075 C C . GLY A 1 277 ? 8.039 -5.317 18.084 1.00 67.56 277 GLY A C 1
ATOM 2076 O O . GLY A 1 277 ? 7.825 -6.107 17.174 1.00 67.56 277 GLY A O 1
ATOM 2077 N N . THR A 1 278 ? 7.181 -5.199 19.098 1.00 63.50 278 THR A N 1
ATOM 2078 C CA . THR A 1 278 ? 5.965 -6.021 19.220 1.00 63.50 278 THR A CA 1
ATOM 2079 C C . THR A 1 278 ? 4.979 -5.843 18.055 1.00 63.50 278 THR A C 1
ATOM 2081 O O . THR A 1 278 ? 4.255 -6.776 17.723 1.00 63.50 278 THR A O 1
ATOM 2084 N N . ALA A 1 279 ? 4.967 -4.681 17.401 1.00 62.28 279 ALA A N 1
ATOM 2085 C CA . ALA A 1 279 ? 4.200 -4.378 16.195 1.00 62.28 279 ALA A CA 1
ATOM 2086 C C . ALA A 1 279 ? 5.030 -4.489 14.891 1.00 62.28 279 ALA A C 1
ATOM 2088 O O . ALA A 1 279 ? 4.451 -4.797 13.847 1.00 62.28 279 ALA A O 1
ATOM 2089 N N . THR A 1 280 ? 6.358 -4.295 14.937 1.00 61.44 280 THR A N 1
ATOM 2090 C CA . THR A 1 280 ? 7.276 -4.325 13.771 1.00 61.44 280 THR A CA 1
ATOM 2091 C C . THR A 1 280 ? 7.986 -5.638 13.485 1.00 61.44 280 THR A C 1
ATOM 2093 O O . THR A 1 280 ? 8.464 -5.799 12.366 1.00 61.44 280 THR A O 1
ATOM 2096 N N . GLU A 1 281 ? 8.059 -6.594 14.414 1.00 59.56 281 GLU A N 1
ATOM 2097 C CA . GLU A 1 281 ? 8.720 -7.900 14.217 1.00 59.56 281 GLU A CA 1
ATOM 2098 C C . GLU A 1 281 ? 7.906 -8.828 13.286 1.00 59.56 281 GLU A C 1
ATOM 2100 O O . GLU A 1 281 ? 7.622 -9.984 13.598 1.00 59.56 281 GLU A O 1
ATOM 2105 N N . GLY A 1 282 ? 7.441 -8.306 12.147 1.00 56.72 282 GLY A N 1
ATOM 2106 C CA . GLY A 1 282 ? 6.604 -9.013 11.180 1.00 56.72 282 GLY A CA 1
ATOM 2107 C C . GLY A 1 282 ? 5.231 -9.403 11.729 1.00 56.72 282 GLY A C 1
ATOM 2108 O O . GLY A 1 282 ? 4.530 -10.212 11.117 1.00 56.72 282 GLY A O 1
ATOM 2109 N N . GLN A 1 283 ? 4.832 -8.868 12.888 1.00 64.69 283 GLN A N 1
ATOM 2110 C CA . GLN A 1 283 ? 3.603 -9.302 13.532 1.00 64.69 283 GLN A CA 1
ATOM 2111 C C . GLN A 1 283 ? 2.359 -8.718 12.882 1.00 64.69 283 GLN A C 1
ATOM 2113 O O . GLN A 1 283 ? 1.333 -9.373 12.961 1.00 64.69 283 GLN A O 1
ATOM 2118 N N . LEU A 1 284 ? 2.382 -7.563 12.216 1.00 83.00 284 LEU A N 1
ATOM 2119 C CA . LEU A 1 284 ? 1.183 -7.023 11.565 1.00 83.00 284 LEU A CA 1
ATOM 2120 C C . LEU A 1 284 ? 1.395 -6.849 10.068 1.00 83.00 284 LEU A C 1
ATOM 2122 O O . LEU A 1 284 ? 2.205 -6.028 9.660 1.00 83.00 284 LEU A O 1
ATOM 2126 N N . ALA A 1 285 ? 0.626 -7.581 9.261 1.00 84.56 285 ALA A N 1
ATOM 2127 C CA . ALA A 1 285 ? 0.548 -7.377 7.811 1.00 84.56 285 ALA A CA 1
ATOM 2128 C C . ALA A 1 285 ? -0.061 -6.002 7.475 1.00 84.56 285 ALA A C 1
ATOM 2130 O O . ALA A 1 285 ? -0.808 -5.453 8.292 1.00 84.56 285 ALA A O 1
ATOM 2131 N N . ALA A 1 286 ? 0.176 -5.464 6.273 1.00 82.44 286 ALA A N 1
ATOM 2132 C CA . ALA A 1 286 ? -0.301 -4.130 5.877 1.00 82.44 286 ALA A CA 1
ATOM 2133 C C . ALA A 1 286 ? -1.800 -3.907 6.149 1.00 82.44 286 ALA A C 1
ATOM 2135 O O . ALA A 1 286 ? -2.183 -2.975 6.860 1.00 82.44 286 ALA A O 1
ATOM 2136 N N . ARG A 1 287 ? -2.650 -4.840 5.706 1.00 86.69 287 ARG A N 1
ATOM 2137 C CA . ARG A 1 287 ? -4.109 -4.772 5.923 1.00 86.69 287 ARG A CA 1
ATOM 2138 C C . ARG A 1 287 ? -4.514 -4.883 7.400 1.00 86.69 287 ARG A C 1
ATOM 2140 O O . ARG A 1 287 ? -5.551 -4.359 7.795 1.00 86.69 287 ARG A O 1
ATOM 2147 N N . GLN A 1 288 ? -3.709 -5.545 8.235 1.00 91.88 288 GLN A N 1
ATOM 2148 C CA . GLN A 1 288 ? -3.938 -5.596 9.685 1.00 91.88 288 GLN A CA 1
ATOM 2149 C C . GLN A 1 288 ? -3.603 -4.253 10.341 1.00 91.88 288 GLN A C 1
ATOM 2151 O O . GLN A 1 288 ? -4.339 -3.821 11.226 1.00 91.88 288 GLN A O 1
ATOM 2156 N N . ARG A 1 289 ? -2.541 -3.576 9.883 1.00 88.75 289 ARG A N 1
ATOM 2157 C CA . ARG A 1 289 ? -2.188 -2.222 10.336 1.00 88.75 289 ARG A CA 1
ATOM 2158 C C . ARG A 1 289 ? -3.285 -1.221 9.970 1.00 88.75 289 ARG A C 1
ATOM 2160 O O . ARG A 1 289 ? -3.754 -0.512 10.853 1.00 88.75 289 ARG A O 1
ATOM 2167 N N . ALA A 1 290 ? -3.756 -1.236 8.721 1.00 87.44 290 ALA A N 1
ATOM 2168 C CA . ALA A 1 290 ? -4.862 -0.386 8.270 1.00 87.44 290 ALA A CA 1
ATOM 2169 C C . ALA A 1 290 ? -6.134 -0.603 9.112 1.00 87.44 290 ALA A C 1
ATOM 2171 O O . ALA A 1 290 ? -6.732 0.352 9.607 1.00 87.44 290 ALA A O 1
ATOM 2172 N N . ALA A 1 291 ? -6.495 -1.866 9.371 1.00 92.88 291 ALA A N 1
ATOM 2173 C CA . ALA A 1 291 ? -7.637 -2.202 10.220 1.00 92.88 291 ALA A CA 1
ATOM 2174 C C . ALA A 1 291 ? -7.471 -1.685 11.657 1.00 92.88 291 ALA A C 1
ATOM 2176 O O . ALA A 1 291 ? -8.417 -1.153 12.235 1.00 92.88 291 ALA A O 1
ATOM 2177 N N . LEU A 1 292 ? -6.275 -1.824 12.238 1.00 93.62 292 LEU A N 1
ATOM 2178 C CA . LEU A 1 292 ? -5.986 -1.348 13.588 1.00 93.62 292 LEU A CA 1
ATOM 2179 C C . LEU A 1 292 ? -6.077 0.182 13.685 1.00 93.62 292 LEU A C 1
ATOM 2181 O O . LEU A 1 292 ? -6.721 0.684 14.605 1.00 93.62 292 LEU A O 1
ATOM 2185 N N . VAL A 1 293 ? -5.502 0.908 12.719 1.00 90.38 293 VAL A N 1
ATOM 2186 C CA . VAL A 1 293 ? -5.617 2.373 12.625 1.00 90.38 293 VAL A CA 1
ATOM 2187 C C . VAL A 1 293 ? -7.086 2.779 12.555 1.00 90.38 293 VAL A C 1
ATOM 2189 O O . VAL A 1 293 ? -7.516 3.622 13.334 1.00 90.38 293 VAL A O 1
ATOM 2192 N N . GLN A 1 294 ? -7.890 2.132 11.707 1.00 91.44 294 GLN A N 1
ATOM 2193 C CA . GLN A 1 294 ? -9.317 2.435 11.601 1.00 91.44 294 GLN A CA 1
ATOM 2194 C C . GLN A 1 294 ? -10.069 2.191 12.921 1.00 91.44 294 GLN A C 1
ATOM 2196 O O . GLN A 1 294 ? -10.887 3.019 13.324 1.00 91.44 294 GLN A O 1
ATOM 2201 N N . ILE A 1 295 ? -9.785 1.083 13.614 1.00 95.44 295 ILE A N 1
ATOM 2202 C CA . ILE A 1 295 ? -10.415 0.760 14.903 1.00 95.44 295 ILE A CA 1
ATOM 2203 C C . ILE A 1 295 ? -10.078 1.817 15.963 1.00 95.44 295 ILE A C 1
ATOM 2205 O O . ILE A 1 295 ? -10.976 2.264 16.680 1.00 95.44 295 ILE A O 1
ATOM 2209 N N . VAL A 1 296 ? -8.812 2.240 16.046 1.00 94.38 296 VAL A N 1
ATOM 2210 C CA . VAL A 1 296 ? -8.364 3.292 16.973 1.00 94.38 296 VAL A CA 1
ATOM 2211 C C . VAL A 1 296 ? -8.998 4.637 16.616 1.00 94.38 296 VAL A C 1
ATOM 2213 O O . VAL A 1 296 ? -9.590 5.281 17.483 1.00 94.38 296 VAL A O 1
ATOM 2216 N N . SER A 1 297 ? -8.946 5.033 15.343 1.00 89.19 297 SER A N 1
ATOM 2217 C CA . SER A 1 297 ? -9.446 6.326 14.865 1.00 89.19 297 SER A CA 1
ATOM 2218 C C . SER A 1 297 ? -10.954 6.495 15.015 1.00 89.19 297 SER A C 1
ATOM 2220 O O . SER A 1 297 ? -11.416 7.623 15.117 1.00 89.19 297 SER A O 1
ATOM 2222 N N . GLN A 1 298 ? -11.734 5.412 15.033 1.00 91.81 298 GLN A N 1
ATOM 2223 C CA . GLN A 1 298 ? -13.190 5.474 15.220 1.00 91.81 298 GLN A CA 1
ATOM 2224 C C . GLN A 1 298 ? -13.616 5.249 16.682 1.00 91.81 298 GLN A C 1
ATOM 2226 O O . GLN A 1 298 ? -14.774 5.476 17.026 1.00 91.81 298 GLN A O 1
ATOM 2231 N N . GLY A 1 299 ? -12.695 4.832 17.561 1.00 92.38 299 GLY A N 1
ATOM 2232 C CA . GLY A 1 299 ? -12.990 4.537 18.968 1.00 92.38 299 GLY A CA 1
ATOM 2233 C C . GLY A 1 299 ? -13.914 3.330 19.176 1.00 92.38 299 GLY A C 1
ATOM 2234 O O . GLY A 1 299 ? -14.518 3.203 20.239 1.00 92.38 299 GLY A O 1
ATOM 2235 N N . GLY A 1 300 ? -14.047 2.465 18.166 1.00 92.25 300 GLY A N 1
ATOM 2236 C CA . GLY A 1 300 ? -14.955 1.319 18.166 1.00 92.25 300 GLY A CA 1
ATOM 2237 C C . GLY A 1 300 ? -15.607 1.082 16.800 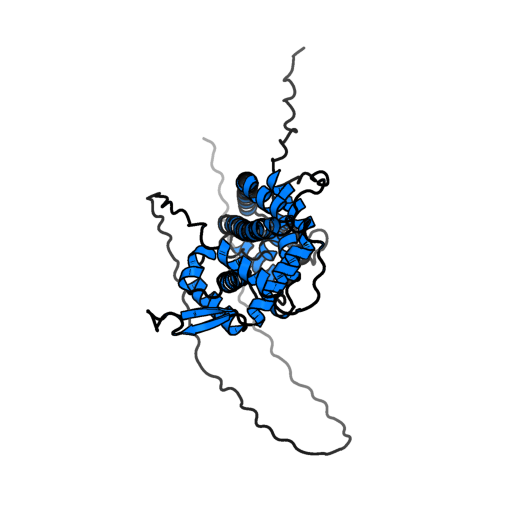1.00 92.25 300 GLY A C 1
ATOM 2238 O O . GLY A 1 300 ? -16.270 1.975 16.286 1.00 92.25 300 GLY A O 1
ATOM 2239 N N . VAL A 1 301 ? -15.461 -0.111 16.209 1.00 96.12 301 VAL A N 1
ATOM 2240 C CA . VAL A 1 301 ? -15.955 -0.394 14.837 1.00 96.12 301 VAL A CA 1
ATOM 2241 C C . VAL A 1 301 ? -16.648 -1.747 14.758 1.00 96.12 301 VAL A C 1
ATOM 2243 O O . VAL A 1 301 ? -16.186 -2.713 15.366 1.00 96.12 301 VAL A O 1
ATOM 2246 N N . ARG A 1 302 ? -17.750 -1.875 14.006 1.00 96.31 302 ARG A N 1
ATOM 2247 C CA . ARG A 1 302 ? -18.316 -3.207 13.734 1.00 96.31 302 ARG A CA 1
ATOM 2248 C C . ARG A 1 302 ? -17.493 -3.889 12.640 1.00 96.31 302 ARG A C 1
ATOM 2250 O O . ARG A 1 302 ? -17.126 -3.234 11.671 1.00 96.31 302 ARG A O 1
ATOM 2257 N N . PRO A 1 303 ? -17.282 -5.217 12.685 1.00 96.31 303 PRO A N 1
ATOM 2258 C CA . PRO A 1 303 ? -16.525 -5.913 11.641 1.00 96.31 303 PRO A CA 1
ATOM 2259 C C . PRO A 1 303 ? -17.018 -5.625 10.211 1.00 96.31 303 PRO A C 1
ATOM 2261 O O . PRO A 1 303 ? -16.221 -5.469 9.295 1.00 96.31 303 PRO A O 1
ATOM 2264 N N . ASN A 1 304 ? -18.330 -5.490 10.001 1.00 94.19 304 ASN A N 1
ATOM 2265 C CA . ASN A 1 304 ? -18.879 -5.219 8.668 1.00 94.19 304 ASN A CA 1
ATOM 2266 C C . ASN A 1 304 ? -18.477 -3.845 8.103 1.00 94.19 304 ASN A C 1
ATOM 2268 O O . ASN A 1 304 ? -18.436 -3.697 6.883 1.00 94.19 304 ASN A O 1
ATOM 2272 N N . ASP A 1 305 ? -18.134 -2.887 8.962 1.00 94.19 305 ASP A N 1
ATOM 2273 C CA . ASP A 1 305 ? -17.772 -1.522 8.568 1.00 94.19 305 ASP A CA 1
ATOM 2274 C C . ASP A 1 305 ? -16.292 -1.419 8.152 1.00 94.19 305 ASP A C 1
ATOM 2276 O O . ASP A 1 305 ? -15.884 -0.444 7.523 1.00 94.19 305 ASP A O 1
ATOM 2280 N N . LEU A 1 306 ? -15.488 -2.454 8.431 1.00 93.38 306 LEU A N 1
ATOM 2281 C CA . LEU A 1 306 ? -14.099 -2.549 7.970 1.00 93.38 306 LEU A CA 1
ATOM 2282 C C . LEU A 1 306 ? -13.988 -2.999 6.504 1.00 93.38 306 LEU A C 1
ATOM 2284 O O . LEU A 1 306 ? -12.986 -2.721 5.856 1.00 93.38 306 LEU A O 1
ATOM 2288 N N . SER A 1 307 ? -14.986 -3.709 5.959 1.00 88.94 307 SER A N 1
ATOM 2289 C CA . SER A 1 307 ? -14.862 -4.309 4.614 1.00 88.94 307 SER A CA 1
ATOM 2290 C C . SER A 1 307 ? -14.643 -3.269 3.504 1.00 88.94 307 SER A C 1
ATOM 2292 O O . SER A 1 307 ? -13.736 -3.477 2.700 1.00 88.94 307 SER A O 1
ATOM 2294 N N . PRO A 1 308 ? -15.412 -2.157 3.444 1.00 86.56 308 PRO A N 1
ATOM 2295 C CA . PRO A 1 308 ? -15.233 -1.158 2.392 1.00 86.56 308 PRO A CA 1
ATOM 2296 C C . PRO A 1 308 ? -13.874 -0.462 2.464 1.00 86.56 308 PRO A C 1
ATOM 2298 O O . PRO A 1 308 ? -13.259 -0.241 1.431 1.00 86.56 308 PRO A O 1
ATOM 2301 N N . ALA A 1 309 ? -13.408 -0.150 3.675 1.00 82.4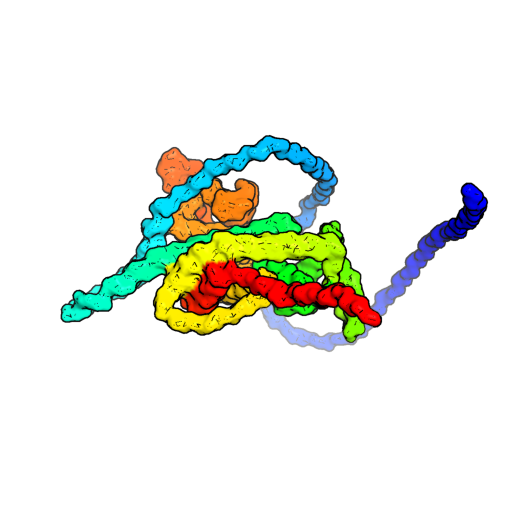4 309 ALA A N 1
ATOM 2302 C CA . ALA A 1 309 ? -12.151 0.561 3.888 1.00 82.44 309 ALA A CA 1
ATOM 2303 C C . ALA A 1 309 ? -10.926 -0.310 3.585 1.00 82.44 309 ALA A C 1
ATOM 2305 O O . ALA A 1 309 ? -9.946 0.178 3.049 1.00 82.44 309 ALA A O 1
ATOM 2306 N N . LEU A 1 310 ? -10.987 -1.608 3.894 1.00 85.44 310 LEU A N 1
ATOM 2307 C CA . LEU A 1 310 ? -9.860 -2.522 3.688 1.00 85.44 310 LEU A CA 1
ATOM 2308 C C . LEU A 1 310 ? -9.829 -3.166 2.296 1.00 85.44 310 LEU A C 1
ATOM 2310 O O . LEU A 1 310 ? -8.900 -3.918 2.002 1.00 85.44 310 LEU A O 1
ATOM 2314 N N . GLY A 1 311 ? -10.871 -2.974 1.479 1.00 83.50 311 GLY A N 1
ATOM 2315 C CA . GLY A 1 311 ? -10.985 -3.617 0.167 1.00 83.50 311 GLY A CA 1
ATOM 2316 C C . GLY A 1 311 ? -11.012 -5.152 0.230 1.00 83.50 311 GLY A C 1
ATOM 2317 O O . GLY A 1 311 ? -10.604 -5.819 -0.719 1.00 83.50 311 GLY A O 1
ATOM 2318 N N . VAL A 1 312 ? -11.461 -5.744 1.345 1.00 85.94 312 VAL A N 1
ATOM 2319 C CA . VAL A 1 312 ? -11.497 -7.207 1.533 1.00 85.94 312 VAL A CA 1
ATOM 2320 C C . VAL A 1 312 ? -12.912 -7.735 1.741 1.00 85.94 312 VAL A C 1
ATOM 2322 O O . VAL A 1 312 ? -13.812 -7.049 2.224 1.00 85.94 312 VAL A O 1
ATOM 2325 N N . SER A 1 313 ? -13.105 -9.014 1.410 1.00 90.00 313 SER A N 1
ATOM 2326 C CA . SER A 1 313 ? -14.362 -9.715 1.673 1.00 90.00 313 SER A CA 1
ATOM 2327 C C . SER A 1 313 ? -14.651 -9.813 3.176 1.00 90.00 313 SER A C 1
ATOM 2329 O O . SER A 1 313 ? -13.747 -9.745 4.010 1.00 90.00 313 SER A O 1
ATOM 2331 N N . ARG A 1 314 ? -15.910 -10.083 3.543 1.00 92.62 314 ARG A N 1
ATOM 2332 C CA . ARG A 1 314 ? -16.302 -10.295 4.951 1.00 92.62 314 ARG A CA 1
ATOM 2333 C C . ARG A 1 314 ? -15.500 -11.407 5.635 1.00 92.62 314 ARG A C 1
ATOM 2335 O O . ARG A 1 314 ? -15.156 -11.280 6.805 1.00 92.62 314 ARG A O 1
ATOM 2342 N N . ALA A 1 315 ? -15.188 -12.483 4.908 1.00 92.12 315 ALA A N 1
ATOM 2343 C CA . ALA A 1 315 ? -14.340 -13.562 5.414 1.00 92.12 315 ALA A CA 1
ATOM 2344 C C . ALA A 1 315 ? -12.895 -13.083 5.638 1.00 92.12 315 ALA A C 1
ATOM 2346 O O . ALA A 1 315 ? -12.291 -13.414 6.656 1.00 92.12 315 ALA A O 1
ATOM 2347 N N . GLY A 1 316 ? -12.376 -12.249 4.729 1.00 91.12 316 GLY A N 1
ATOM 2348 C CA . GLY A 1 316 ? -11.083 -11.582 4.886 1.00 91.12 316 GLY A CA 1
ATOM 2349 C C . GLY A 1 316 ? -11.041 -10.674 6.114 1.00 91.12 316 GLY A C 1
ATOM 2350 O O . GLY A 1 316 ? -10.099 -10.765 6.898 1.00 91.12 316 GLY A O 1
ATOM 2351 N N . VAL A 1 317 ? -12.089 -9.872 6.348 1.00 95.00 317 VAL A N 1
ATOM 2352 C CA . VAL A 1 317 ? -12.201 -9.073 7.577 1.00 95.00 317 VAL A CA 1
ATOM 2353 C C . VAL A 1 317 ? -12.222 -9.965 8.813 1.00 95.00 317 VAL A C 1
ATOM 2355 O O . VAL A 1 317 ? -11.475 -9.704 9.748 1.00 95.00 317 VAL A O 1
ATOM 2358 N N . ALA A 1 318 ? -13.049 -11.015 8.837 1.00 95.56 318 ALA A N 1
ATOM 2359 C CA . ALA A 1 318 ? -13.125 -11.916 9.987 1.00 95.56 318 ALA A CA 1
ATOM 2360 C C . ALA A 1 318 ? -11.742 -12.485 10.338 1.00 95.56 318 ALA A C 1
ATOM 2362 O O . ALA A 1 318 ? -11.319 -12.388 11.489 1.00 95.56 318 ALA A O 1
ATOM 2363 N N . TYR A 1 319 ? -11.005 -12.949 9.324 1.00 94.69 319 TYR A N 1
ATOM 2364 C CA . TYR A 1 319 ? -9.634 -13.423 9.475 1.00 94.69 319 TYR A CA 1
ATOM 2365 C C . TYR A 1 319 ? -8.683 -12.336 10.003 1.00 94.69 319 TYR A C 1
ATOM 2367 O O . TYR A 1 319 ? -7.941 -12.584 10.951 1.00 94.69 319 TYR A O 1
ATOM 2375 N N . ILE A 1 320 ? -8.713 -11.122 9.440 1.00 94.06 320 ILE A N 1
ATOM 2376 C CA . ILE A 1 320 ? -7.892 -9.991 9.908 1.00 94.06 320 ILE A CA 1
ATOM 2377 C C . ILE A 1 320 ? -8.172 -9.687 11.383 1.00 94.06 320 ILE A C 1
ATOM 2379 O O . ILE A 1 320 ? -7.237 -9.552 12.171 1.00 94.06 320 ILE A O 1
ATOM 2383 N N . VAL A 1 321 ? -9.446 -9.624 11.770 1.00 96.94 321 VAL A N 1
ATOM 2384 C CA . VAL A 1 321 ? -9.854 -9.336 13.148 1.00 96.94 321 VAL A CA 1
ATOM 2385 C C . VAL A 1 321 ? -9.446 -10.470 14.087 1.00 96.94 321 VAL A C 1
ATOM 2387 O O . VAL A 1 321 ? -8.945 -10.195 15.171 1.00 96.94 321 VAL A O 1
ATOM 2390 N N . ASP A 1 322 ? -9.606 -11.735 13.686 1.00 96.25 322 ASP A N 1
ATOM 2391 C CA . ASP A 1 322 ? -9.144 -12.880 14.481 1.00 96.25 322 ASP A CA 1
ATOM 2392 C C . ASP A 1 322 ? -7.641 -12.811 14.748 1.00 96.25 322 ASP A C 1
ATOM 2394 O O . ASP A 1 322 ? -7.209 -13.017 15.880 1.00 96.25 322 ASP A O 1
ATOM 2398 N N . GLN A 1 323 ? -6.851 -12.454 13.735 1.00 94.75 323 GLN A N 1
ATOM 2399 C CA . GLN A 1 323 ? -5.408 -12.283 13.877 1.00 94.75 323 GLN A CA 1
ATOM 2400 C C . GLN A 1 323 ? -5.051 -11.112 14.799 1.00 94.75 323 GLN A C 1
ATOM 2402 O O . GLN A 1 323 ? -4.164 -11.252 15.637 1.00 94.75 323 GLN A O 1
ATOM 2407 N N . LEU A 1 324 ? -5.743 -9.975 14.686 1.00 95.06 324 LEU A N 1
ATOM 2408 C CA . LEU A 1 324 ? -5.537 -8.828 15.577 1.00 95.06 324 LEU A CA 1
ATOM 2409 C C . LEU A 1 324 ? -5.908 -9.147 17.031 1.00 95.06 324 LEU A C 1
ATOM 2411 O O . LEU A 1 324 ? -5.198 -8.734 17.946 1.00 95.06 324 LEU A O 1
ATOM 2415 N N . CYS A 1 325 ? -6.978 -9.916 17.250 1.00 96.44 325 CYS A N 1
ATOM 2416 C CA . CYS A 1 325 ? -7.352 -10.401 18.577 1.00 96.44 325 CYS A CA 1
ATOM 2417 C C . CYS A 1 325 ? -6.334 -11.396 19.135 1.00 96.44 325 CYS A C 1
ATOM 2419 O O . CYS A 1 325 ? -5.934 -11.271 20.288 1.00 96.44 325 CYS A O 1
ATOM 2421 N N . ALA A 1 326 ? -5.886 -12.358 18.325 1.00 94.31 326 ALA A N 1
ATOM 2422 C CA . ALA A 1 326 ? -4.883 -13.341 18.731 1.00 94.31 326 ALA A CA 1
ATOM 2423 C C . ALA A 1 326 ? -3.547 -12.684 19.120 1.00 94.31 326 ALA A C 1
ATOM 2425 O O . ALA A 1 326 ? -2.860 -13.176 20.010 1.00 94.31 326 ALA A O 1
ATOM 2426 N N . LYS A 1 327 ? -3.210 -11.557 18.484 1.00 92.06 327 LYS A N 1
ATOM 2427 C CA . LYS A 1 327 ? -2.019 -10.747 18.778 1.00 92.06 327 LYS A CA 1
ATOM 2428 C C . LYS A 1 327 ? -2.216 -9.742 19.917 1.00 92.06 327 LYS A C 1
ATOM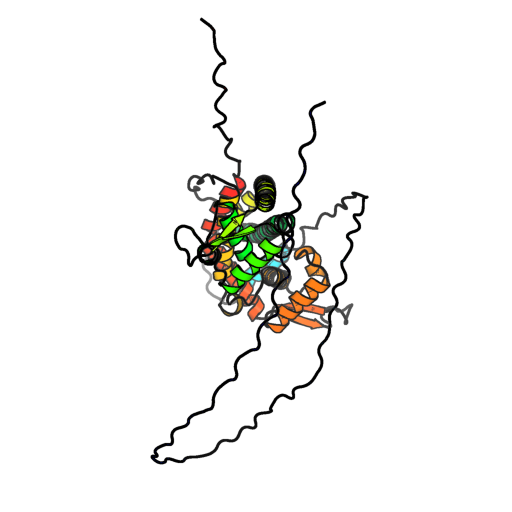 2430 O O . LYS A 1 327 ? -1.282 -9.038 20.266 1.00 92.06 327 LYS A O 1
ATOM 2435 N N . GLY A 1 328 ? -3.418 -9.653 20.487 1.00 93.69 328 GLY A N 1
ATOM 2436 C CA . GLY A 1 328 ? -3.702 -8.779 21.626 1.00 93.69 328 GLY A CA 1
ATOM 2437 C C . GLY A 1 328 ? -3.889 -7.297 21.290 1.00 93.69 328 GLY A C 1
ATOM 2438 O O . GLY A 1 328 ? -4.015 -6.502 22.213 1.00 93.69 328 GLY A O 1
ATOM 2439 N N . PHE A 1 329 ? -3.968 -6.902 20.014 1.00 94.62 329 PHE A N 1
ATOM 2440 C CA . PHE A 1 329 ? -4.138 -5.493 19.615 1.00 94.62 329 PHE A CA 1
ATOM 2441 C C . PHE A 1 329 ? -5.598 -5.026 19.598 1.00 94.62 329 PHE A C 1
ATOM 2443 O O . PHE A 1 329 ? -5.882 -3.833 19.700 1.00 94.62 329 PHE A O 1
ATOM 2450 N N . VAL A 1 330 ? -6.541 -5.958 19.452 1.00 97.44 330 VAL A N 1
ATOM 2451 C CA . VAL A 1 330 ? -7.979 -5.670 19.367 1.00 97.44 330 VAL A CA 1
ATOM 2452 C C . VAL A 1 330 ? -8.747 -6.621 20.273 1.00 97.44 330 VAL A C 1
ATOM 2454 O O . VAL A 1 330 ? -8.445 -7.809 20.353 1.00 97.44 330 VAL A O 1
ATOM 2457 N N . SER A 1 331 ? -9.794 -6.119 20.915 1.00 97.94 331 SER A N 1
ATOM 2458 C CA . SER A 1 331 ? -10.755 -6.908 21.679 1.00 97.94 331 SER A CA 1
ATOM 2459 C C . SER A 1 331 ? -12.149 -6.833 21.052 1.00 97.94 331 SER A C 1
ATOM 2461 O O . SER A 1 331 ? -12.480 -5.906 20.311 1.00 97.94 331 SER A O 1
ATOM 2463 N N . ARG A 1 332 ? -12.976 -7.848 21.324 1.00 98.00 332 ARG A N 1
ATOM 2464 C CA . ARG A 1 332 ? -14.373 -7.912 20.876 1.00 98.00 332 ARG A CA 1
ATOM 2465 C C . ARG A 1 332 ? -15.292 -7.669 22.056 1.00 98.00 332 ARG A C 1
ATOM 2467 O O . ARG A 1 332 ? -15.299 -8.459 22.999 1.00 98.00 332 ARG A O 1
ATOM 2474 N N . ARG A 1 333 ? -16.138 -6.651 21.960 1.00 96.50 333 ARG A N 1
ATOM 2475 C CA . ARG A 1 333 ? -17.139 -6.327 22.970 1.00 96.50 333 ARG A CA 1
ATOM 2476 C C . ARG A 1 333 ? -18.544 -6.584 22.434 1.00 96.50 333 ARG A C 1
ATOM 2478 O O . ARG A 1 333 ? -18.919 -6.097 21.371 1.00 96.50 333 ARG A O 1
ATOM 2485 N N . ARG A 1 334 ? -19.330 -7.370 23.172 1.00 95.19 334 ARG A N 1
ATOM 2486 C CA . ARG A 1 334 ? -20.760 -7.608 22.901 1.00 95.19 334 ARG A CA 1
ATOM 2487 C C . ARG A 1 334 ? -21.614 -6.735 23.812 1.00 95.19 334 ARG A C 1
ATOM 2489 O O . ARG A 1 334 ? -21.174 -6.373 24.900 1.00 95.19 334 ARG A O 1
ATOM 2496 N N . GLY A 1 335 ? -22.829 -6.409 23.377 1.00 90.56 335 GLY A N 1
ATOM 2497 C CA . GLY A 1 335 ? -23.758 -5.600 24.175 1.00 90.56 335 GLY A CA 1
ATOM 2498 C C . GLY A 1 335 ? -23.355 -4.131 24.335 1.00 90.56 335 GLY A C 1
ATOM 2499 O O . GLY A 1 335 ? -23.947 -3.434 25.149 1.00 90.56 335 GLY A O 1
ATOM 2500 N N . ALA A 1 336 ? -22.366 -3.659 23.568 1.00 89.00 336 ALA A N 1
ATOM 2501 C CA . ALA A 1 336 ? -21.986 -2.247 23.529 1.00 89.00 336 ALA A CA 1
ATOM 2502 C C . ALA A 1 336 ? -23.019 -1.378 22.786 1.00 89.00 336 ALA A C 1
ATOM 2504 O O . ALA A 1 336 ? -23.065 -0.172 22.995 1.00 89.00 336 ALA A O 1
ATOM 2505 N N . VAL A 1 337 ? -23.853 -1.993 21.940 1.00 91.50 337 VAL A N 1
ATOM 2506 C CA . VAL A 1 337 ? -24.945 -1.328 21.222 1.00 91.50 337 VAL A CA 1
ATOM 2507 C C . VAL A 1 337 ? -26.253 -1.603 21.974 1.00 91.50 337 VAL A C 1
ATOM 2509 O O . VAL A 1 337 ? -26.657 -2.769 22.038 1.00 91.50 337 VAL A O 1
ATOM 2512 N N . PRO A 1 338 ? -26.921 -0.581 22.541 1.00 90.00 338 PRO A N 1
ATOM 2513 C CA . PRO A 1 338 ? -28.139 -0.766 23.333 1.00 90.00 338 PRO A CA 1
ATOM 2514 C C . PRO A 1 338 ? -29.267 -1.485 22.579 1.00 90.00 338 PRO A C 1
ATOM 2516 O O . PRO A 1 338 ? -29.958 -2.327 23.153 1.00 90.00 338 PRO A O 1
ATOM 2519 N N . GLU A 1 339 ? -29.417 -1.196 21.287 1.00 94.44 339 GLU A N 1
ATOM 2520 C CA . GLU A 1 339 ? -30.488 -1.707 20.426 1.00 94.44 339 GLU A CA 1
ATOM 2521 C C . GLU A 1 339 ? -30.203 -3.119 19.892 1.00 94.44 339 GLU A C 1
ATOM 2523 O O . GLU A 1 339 ? -31.121 -3.822 19.471 1.00 94.44 339 GLU A O 1
ATOM 2528 N N . ASP A 1 340 ? -28.941 -3.560 19.922 1.00 95.19 340 ASP A N 1
ATOM 2529 C CA . ASP A 1 340 ? -28.521 -4.854 19.387 1.00 95.19 340 ASP A CA 1
ATOM 2530 C C . ASP A 1 340 ? -27.462 -5.509 20.280 1.00 95.19 340 ASP A C 1
ATOM 2532 O O . ASP A 1 340 ? -26.252 -5.376 20.087 1.00 95.19 340 ASP A O 1
ATOM 2536 N N . ARG A 1 341 ? -27.926 -6.315 21.242 1.00 92.88 341 ARG A N 1
ATOM 2537 C CA . ARG A 1 341 ? -27.041 -7.079 22.138 1.00 92.88 341 ARG A CA 1
ATOM 2538 C C . ARG A 1 341 ? -26.177 -8.110 21.407 1.00 92.88 341 ARG A C 1
ATOM 2540 O O . ARG A 1 341 ? -25.192 -8.584 21.976 1.00 92.88 341 ARG A O 1
ATOM 2547 N N . ARG A 1 342 ? -26.549 -8.493 20.179 1.00 94.31 342 ARG A N 1
ATOM 2548 C CA . ARG A 1 342 ? -25.782 -9.436 19.355 1.00 94.31 342 ARG A CA 1
ATOM 2549 C C . ARG A 1 342 ? -24.675 -8.735 18.574 1.00 94.31 342 ARG A C 1
ATOM 2551 O O . ARG A 1 342 ? -23.748 -9.425 18.146 1.00 94.31 342 ARG A O 1
ATOM 2558 N N . ALA A 1 343 ? -24.736 -7.411 18.432 1.00 94.94 343 ALA A N 1
ATOM 2559 C CA . ALA A 1 343 ? -23.688 -6.640 17.787 1.00 94.94 343 ALA A CA 1
ATOM 2560 C C . ALA A 1 343 ? -22.349 -6.829 18.514 1.00 94.94 343 ALA A C 1
ATOM 2562 O O . ALA A 1 343 ? -22.255 -6.762 19.744 1.00 94.94 343 ALA A O 1
ATOM 2563 N N . VAL A 1 344 ? -21.310 -7.068 17.716 1.00 97.00 344 VAL A N 1
ATOM 2564 C CA . VAL A 1 344 ? -19.916 -7.093 18.157 1.00 97.00 344 VAL A CA 1
ATOM 2565 C C . VAL A 1 344 ? -19.284 -5.774 17.736 1.00 97.00 344 VAL A C 1
ATOM 2567 O O . VAL A 1 344 ? -19.298 -5.439 16.551 1.00 97.00 344 VAL A O 1
ATOM 2570 N N . VAL A 1 345 ? -18.728 -5.053 18.702 1.00 97.44 345 VAL A N 1
ATOM 2571 C CA . VAL A 1 345 ? -17.897 -3.868 18.483 1.00 97.44 345 VAL A CA 1
ATOM 2572 C C . VAL A 1 345 ? -16.447 -4.262 18.735 1.00 97.44 345 VAL A C 1
ATOM 2574 O O . VAL A 1 345 ? -16.143 -4.978 19.690 1.00 97.44 345 VAL A O 1
ATOM 2577 N N . LEU A 1 346 ? -15.565 -3.852 17.835 1.00 98.06 346 LEU A N 1
ATOM 2578 C CA . LEU A 1 346 ? -14.125 -4.022 17.946 1.00 98.06 346 LEU A CA 1
ATOM 2579 C C . LEU A 1 346 ? -13.552 -2.793 18.631 1.00 98.06 346 LEU A C 1
ATOM 2581 O O . LEU A 1 346 ? -13.771 -1.689 18.146 1.00 98.06 346 LEU A O 1
ATOM 2585 N N . GLU A 1 347 ? -12.819 -2.985 19.719 1.00 97.88 347 GLU A N 1
ATOM 2586 C CA . GLU A 1 347 ? -12.137 -1.916 20.450 1.00 97.88 347 GLU A CA 1
ATOM 2587 C C . GLU A 1 347 ? -10.636 -2.227 20.472 1.00 97.88 347 GLU A C 1
ATOM 2589 O O . GLU A 1 347 ? -10.241 -3.367 20.739 1.00 97.88 347 GLU A O 1
ATOM 2594 N N . ALA A 1 348 ? -9.792 -1.237 20.182 1.00 96.81 348 ALA A N 1
ATOM 2595 C CA . ALA A 1 348 ? -8.349 -1.398 20.317 1.00 96.81 348 ALA A CA 1
ATOM 2596 C C . ALA A 1 348 ? -7.974 -1.582 21.795 1.00 96.81 348 ALA A C 1
ATOM 2598 O O . ALA A 1 348 ? -8.540 -0.937 22.678 1.00 96.81 348 ALA A O 1
ATOM 2599 N N . THR A 1 349 ? -7.023 -2.469 22.070 1.00 96.19 349 THR A N 1
ATOM 2600 C CA . THR A 1 349 ? -6.434 -2.607 23.409 1.00 96.19 349 THR A CA 1
ATOM 2601 C C . THR A 1 349 ? -5.431 -1.478 23.669 1.00 96.19 349 THR A C 1
ATOM 2603 O O . THR A 1 349 ? -5.120 -0.699 22.767 1.00 96.19 349 THR A O 1
ATOM 2606 N N . ALA A 1 350 ? -4.878 -1.397 24.884 1.00 93.81 350 ALA A N 1
ATOM 2607 C CA . ALA A 1 350 ? -3.795 -0.455 25.185 1.00 93.81 350 ALA A CA 1
ATOM 2608 C C . ALA A 1 350 ? -2.588 -0.650 24.247 1.00 93.81 350 ALA A C 1
ATOM 2610 O O . ALA A 1 350 ? -2.059 0.326 23.719 1.00 93.81 350 ALA A O 1
ATOM 2611 N N . ASP A 1 351 ? -2.225 -1.905 23.966 1.00 92.56 351 ASP A N 1
ATOM 2612 C CA . ASP A 1 351 ? -1.151 -2.240 23.027 1.00 92.56 351 ASP A CA 1
ATOM 2613 C C . ASP A 1 351 ? -1.505 -1.830 21.593 1.00 92.56 351 ASP A C 1
ATOM 2615 O O . ASP A 1 351 ? -0.656 -1.314 20.868 1.00 92.56 351 ASP A O 1
ATOM 2619 N N . GLY A 1 352 ? -2.771 -1.998 21.188 1.00 93.38 352 GLY A N 1
ATOM 2620 C CA . GLY A 1 352 ? -3.276 -1.533 19.894 1.00 93.38 352 GLY A CA 1
ATOM 2621 C C . GLY A 1 352 ? -3.178 -0.018 19.724 1.00 93.38 352 GLY A C 1
ATOM 2622 O O . GLY A 1 352 ? -2.696 0.459 18.698 1.00 93.38 352 GLY A O 1
ATOM 2623 N N . VAL A 1 353 ? -3.583 0.740 20.746 1.00 93.69 353 VAL A N 1
ATOM 2624 C CA . VAL A 1 353 ? -3.474 2.207 20.760 1.00 93.69 353 VAL A CA 1
ATOM 2625 C C . VAL A 1 353 ? -2.010 2.644 20.721 1.00 93.69 353 VAL A C 1
ATOM 2627 O O . VAL A 1 353 ? -1.657 3.506 19.921 1.00 93.69 353 VAL A O 1
ATOM 2630 N N . HIS A 1 354 ? -1.146 2.024 21.528 1.00 90.12 354 HIS A N 1
ATOM 2631 C CA . HIS A 1 354 ? 0.283 2.337 21.550 1.00 90.12 354 HIS A CA 1
ATOM 2632 C C . HIS A 1 354 ? 0.963 2.045 20.203 1.00 90.12 354 HIS A C 1
ATOM 2634 O O . HIS A 1 354 ? 1.763 2.851 19.731 1.00 90.12 354 HIS A O 1
ATOM 2640 N N . ALA A 1 355 ? 0.604 0.939 19.542 1.00 89.31 355 ALA A N 1
ATOM 2641 C CA . ALA A 1 355 ? 1.110 0.613 18.212 1.00 89.31 355 ALA A CA 1
ATOM 2642 C C . ALA A 1 355 ? 0.729 1.677 17.168 1.00 89.31 355 ALA A C 1
ATOM 2644 O O . ALA A 1 355 ? 1.578 2.077 16.375 1.00 89.31 355 ALA A O 1
ATOM 2645 N N . VAL A 1 356 ? -0.515 2.173 17.185 1.00 89.62 356 VAL A N 1
ATOM 2646 C CA . VAL A 1 356 ? -0.951 3.256 16.284 1.00 89.62 356 VAL A CA 1
ATOM 2647 C C . VAL A 1 356 ? -0.261 4.576 16.625 1.00 89.62 356 VAL A C 1
ATOM 2649 O O . VAL A 1 356 ? 0.207 5.256 15.715 1.00 89.62 356 VAL A O 1
ATOM 2652 N N . GLN A 1 357 ? -0.125 4.920 17.909 1.00 88.44 357 GLN A N 1
ATOM 2653 C CA . GLN A 1 357 ? 0.571 6.141 18.324 1.00 88.44 357 GLN A CA 1
ATOM 2654 C C . GLN A 1 357 ? 2.021 6.163 17.826 1.00 88.44 357 GLN A C 1
ATOM 2656 O O . GLN A 1 357 ? 2.469 7.174 17.297 1.00 88.44 357 GLN A O 1
ATOM 2661 N N . ALA A 1 358 ? 2.726 5.032 17.895 1.00 87.12 358 ALA A N 1
ATOM 2662 C CA . ALA A 1 358 ? 4.094 4.942 17.398 1.00 87.12 358 ALA A CA 1
ATOM 2663 C C . ALA A 1 358 ? 4.219 5.214 15.888 1.00 87.12 358 ALA A C 1
ATOM 2665 O O . ALA A 1 358 ? 5.216 5.796 15.459 1.00 87.12 358 ALA A O 1
ATOM 2666 N N . VAL A 1 359 ? 3.209 4.844 15.086 1.00 85.00 359 VAL A N 1
ATOM 2667 C CA . VAL A 1 359 ? 3.147 5.219 13.661 1.00 85.00 359 VAL A CA 1
ATOM 2668 C C . VAL A 1 359 ? 2.989 6.717 13.512 1.00 85.00 359 VAL A C 1
ATOM 2670 O O . VAL A 1 359 ? 3.721 7.320 12.735 1.00 85.00 359 VAL A O 1
ATOM 2673 N N . MET A 1 360 ? 2.057 7.319 14.253 1.00 86.31 360 MET A N 1
ATOM 2674 C CA . MET A 1 360 ? 1.815 8.762 14.191 1.00 86.31 360 MET A CA 1
ATOM 2675 C C . MET A 1 360 ? 3.079 9.542 14.575 1.00 86.31 360 MET A C 1
ATOM 2677 O O . MET A 1 360 ? 3.449 10.488 13.883 1.00 86.31 360 MET A O 1
ATOM 2681 N N . ASP A 1 361 ? 3.802 9.088 15.601 1.00 87.25 361 ASP A N 1
ATOM 2682 C CA . ASP A 1 361 ? 5.095 9.650 15.999 1.00 87.25 361 ASP A CA 1
ATOM 2683 C C . ASP A 1 361 ? 6.172 9.430 14.920 1.00 87.25 361 ASP A C 1
ATOM 2685 O O . ASP A 1 361 ? 7.031 10.282 14.690 1.00 87.25 361 ASP A O 1
ATOM 2689 N N . GLY A 1 362 ? 6.145 8.281 14.238 1.00 88.31 362 GLY A N 1
ATOM 2690 C CA . GLY A 1 362 ? 6.962 7.994 13.061 1.00 88.31 362 GLY A CA 1
ATOM 2691 C C . GLY A 1 362 ? 6.728 8.979 11.922 1.00 88.31 362 GLY A C 1
ATOM 2692 O O . GLY A 1 362 ? 7.692 9.533 11.392 1.00 88.31 362 GLY A O 1
ATOM 2693 N N . ILE A 1 363 ? 5.460 9.238 11.599 1.00 89.25 363 ILE A N 1
ATOM 2694 C CA . ILE A 1 363 ? 5.065 10.203 10.573 1.00 89.25 363 ILE A CA 1
ATOM 2695 C C . ILE A 1 363 ? 5.505 11.608 10.972 1.00 89.25 36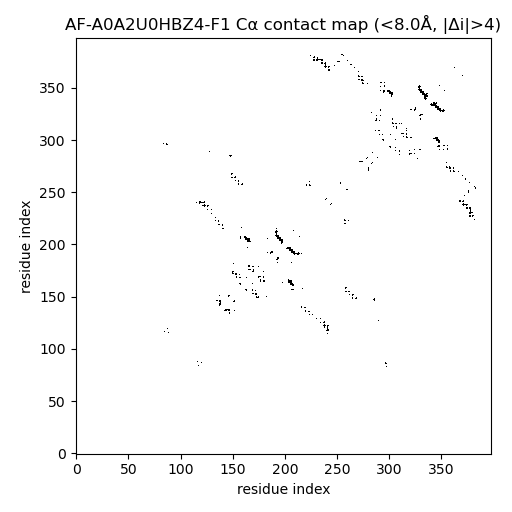3 ILE A C 1
ATOM 2697 O O . ILE A 1 363 ? 6.104 12.298 10.155 1.00 89.25 363 ILE A O 1
ATOM 2701 N N . GLU A 1 364 ? 5.301 12.017 12.226 1.00 88.12 364 GLU A N 1
ATOM 2702 C CA . GLU A 1 364 ? 5.751 13.329 12.704 1.00 88.12 364 GLU A CA 1
ATOM 2703 C C . GLU A 1 364 ? 7.279 13.477 12.589 1.00 88.12 364 GLU A C 1
ATOM 2705 O O . GLU A 1 364 ? 7.770 14.500 12.113 1.00 88.12 364 GLU A O 1
ATOM 2710 N N . ARG A 1 365 ? 8.053 12.436 12.930 1.00 89.81 365 ARG A N 1
ATOM 2711 C CA . ARG A 1 365 ? 9.518 12.434 12.750 1.00 89.81 365 ARG A CA 1
ATOM 2712 C C . ARG A 1 365 ? 9.951 12.505 11.286 1.00 89.81 365 ARG A C 1
ATOM 2714 O O . ARG A 1 365 ? 11.011 13.055 11.004 1.00 89.81 365 ARG A O 1
ATOM 2721 N N . GLN A 1 366 ? 9.171 11.935 10.369 1.00 91.19 366 GLN A N 1
ATOM 2722 C CA . GLN A 1 366 ? 9.478 11.886 8.934 1.00 91.19 366 GLN A CA 1
ATOM 2723 C C . GLN A 1 366 ? 8.738 12.950 8.115 1.00 91.19 366 GLN A C 1
ATOM 2725 O O . GLN A 1 366 ? 8.853 12.957 6.889 1.00 91.19 366 GLN A O 1
ATOM 2730 N N . ARG A 1 367 ? 8.005 13.860 8.768 1.00 91.56 367 ARG A N 1
ATOM 2731 C CA . ARG A 1 367 ? 7.065 14.786 8.122 1.00 91.56 367 ARG A CA 1
ATOM 2732 C C . ARG A 1 367 ? 7.681 15.576 6.969 1.00 91.56 367 ARG A C 1
ATOM 2734 O O . ARG A 1 367 ? 7.061 15.690 5.923 1.00 91.56 367 ARG A O 1
ATOM 2741 N N . GLU A 1 368 ? 8.918 16.051 7.123 1.00 90.50 368 GLU A N 1
ATOM 2742 C CA . GLU A 1 368 ? 9.619 16.839 6.101 1.00 90.50 368 GLU A CA 1
ATOM 2743 C C . GLU A 1 368 ? 9.989 15.977 4.889 1.00 90.50 368 GLU A C 1
ATOM 2745 O O . GLU A 1 368 ? 9.756 16.364 3.746 1.00 90.50 368 GLU A O 1
ATOM 2750 N N . SER A 1 369 ? 10.513 14.771 5.126 1.00 91.38 369 SER A N 1
ATOM 2751 C CA . SER A 1 369 ? 10.839 13.832 4.050 1.00 91.38 369 SER A CA 1
ATOM 2752 C C . SER A 1 369 ? 9.590 13.404 3.281 1.00 91.38 369 SER A C 1
ATOM 2754 O O . SER A 1 369 ? 9.639 13.287 2.059 1.00 91.38 369 SER A O 1
ATOM 2756 N N . LEU A 1 370 ? 8.480 13.166 3.986 1.00 93.25 370 LEU A N 1
ATOM 2757 C CA . LEU A 1 370 ? 7.202 12.818 3.373 1.00 93.25 370 LEU A CA 1
ATOM 2758 C C . LEU A 1 370 ? 6.615 13.998 2.599 1.00 93.25 370 LEU A C 1
ATOM 2760 O O . LEU A 1 370 ? 6.194 13.806 1.464 1.00 93.25 370 LEU A O 1
ATOM 2764 N N . ALA A 1 371 ? 6.633 15.208 3.161 1.00 92.88 371 ALA A N 1
ATOM 2765 C CA . ALA A 1 371 ? 6.161 16.404 2.471 1.00 92.88 371 ALA A CA 1
ATOM 2766 C C . ALA A 1 371 ? 6.917 16.611 1.150 1.00 92.88 371 ALA A C 1
ATOM 2768 O O . ALA A 1 371 ? 6.292 16.720 0.102 1.00 92.88 371 ALA A O 1
ATOM 2769 N N . ASN A 1 372 ? 8.252 16.534 1.167 1.00 91.31 372 ASN A N 1
ATOM 2770 C CA . ASN A 1 372 ? 9.067 16.658 -0.046 1.00 91.31 372 ASN A CA 1
ATOM 2771 C C . ASN A 1 372 ? 8.756 15.564 -1.083 1.00 91.31 372 ASN A C 1
ATOM 2773 O O . ASN A 1 372 ? 8.647 15.848 -2.274 1.00 91.31 372 ASN A O 1
ATOM 2777 N N . LEU A 1 373 ? 8.581 14.316 -0.639 1.00 93.94 373 LEU A N 1
ATOM 2778 C CA . LEU A 1 373 ? 8.215 13.203 -1.515 1.00 93.94 373 LEU A CA 1
ATOM 2779 C C . LEU A 1 373 ? 6.827 13.403 -2.146 1.00 93.94 373 LEU A C 1
ATOM 2781 O O . LEU A 1 373 ? 6.643 13.148 -3.332 1.00 93.94 373 LEU A O 1
ATOM 2785 N N . PHE A 1 374 ? 5.841 13.872 -1.383 1.00 94.56 374 PHE A N 1
ATOM 2786 C CA . PHE A 1 374 ? 4.504 14.133 -1.917 1.00 94.56 374 PHE A CA 1
ATOM 2787 C C . PHE A 1 374 ? 4.443 15.404 -2.766 1.00 94.56 374 PHE A C 1
ATOM 2789 O O . PHE A 1 374 ? 3.671 15.443 -3.718 1.00 94.56 374 PHE A O 1
ATOM 2796 N N . ALA A 1 375 ? 5.295 16.400 -2.516 1.00 92.38 375 ALA A N 1
ATOM 2797 C CA . ALA A 1 375 ? 5.488 17.516 -3.437 1.00 92.38 375 ALA A CA 1
ATOM 2798 C C . ALA A 1 375 ? 6.025 17.028 -4.793 1.00 92.38 375 ALA A C 1
ATOM 2800 O O . ALA A 1 375 ? 5.612 17.517 -5.841 1.00 92.38 375 ALA A O 1
ATOM 2801 N N . GLU A 1 376 ? 6.908 16.034 -4.797 1.00 92.06 376 GLU A N 1
ATOM 2802 C CA . GLU A 1 376 ? 7.400 15.413 -6.024 1.00 92.06 376 GLU A CA 1
ATOM 2803 C C . GLU A 1 376 ? 6.309 14.624 -6.762 1.00 92.06 376 GLU A C 1
ATOM 2805 O O . GLU A 1 376 ? 6.168 14.783 -7.972 1.00 92.06 376 GLU A O 1
ATOM 2810 N N . VAL A 1 377 ? 5.478 13.853 -6.047 1.00 94.06 377 VAL A N 1
ATOM 2811 C CA . VAL A 1 377 ? 4.288 13.206 -6.635 1.00 94.06 377 VAL A CA 1
ATOM 2812 C C . VAL A 1 377 ? 3.315 14.252 -7.195 1.00 94.06 377 VAL A C 1
ATOM 2814 O O . VAL A 1 377 ? 2.798 14.081 -8.295 1.00 94.06 377 VAL A O 1
ATOM 2817 N N . ALA A 1 378 ? 3.086 15.356 -6.479 1.00 93.56 378 ALA A N 1
ATOM 2818 C CA . ALA A 1 378 ? 2.192 16.432 -6.909 1.00 93.56 378 ALA A CA 1
ATOM 2819 C C . ALA A 1 378 ? 2.665 17.120 -8.196 1.00 93.56 378 ALA A C 1
ATOM 2821 O O . ALA A 1 378 ? 1.853 17.541 -9.015 1.00 93.56 378 ALA A O 1
ATOM 2822 N N . ASN A 1 379 ? 3.982 17.208 -8.377 1.00 91.38 379 ASN A N 1
ATOM 2823 C CA . ASN A 1 379 ? 4.610 17.770 -9.564 1.00 91.38 379 ASN A CA 1
ATOM 2824 C C . ASN A 1 379 ? 4.968 16.699 -10.605 1.00 91.38 379 ASN A C 1
ATOM 2826 O O . ASN A 1 379 ? 5.753 16.986 -11.512 1.00 91.38 379 ASN A O 1
ATOM 2830 N N . TRP A 1 380 ? 4.417 15.483 -10.504 1.00 92.69 380 TRP A N 1
ATOM 2831 C CA . TRP A 1 380 ? 4.704 14.415 -11.453 1.00 92.69 380 TRP A CA 1
ATOM 2832 C C . TRP A 1 380 ? 4.204 14.776 -12.853 1.00 92.69 380 TRP A C 1
ATOM 2834 O O . TRP A 1 380 ? 3.013 14.737 -13.168 1.00 92.69 380 TRP A O 1
ATOM 2844 N N . HIS A 1 381 ? 5.162 15.078 -13.715 1.00 85.81 381 HIS A N 1
ATOM 2845 C CA . HIS A 1 381 ? 4.989 15.181 -15.148 1.00 85.81 381 HIS A CA 1
ATOM 2846 C C . HIS A 1 381 ? 6.038 14.259 -15.747 1.00 85.81 381 HIS A C 1
ATOM 2848 O O . HIS A 1 381 ? 7.216 14.375 -15.416 1.00 85.81 381 HIS A O 1
ATOM 2854 N N . GLN A 1 382 ? 5.620 13.317 -16.593 1.00 66.25 382 GLN A N 1
ATOM 2855 C CA . GLN A 1 382 ? 6.576 12.474 -17.299 1.00 66.25 382 GLN A CA 1
ATOM 2856 C C . GLN A 1 382 ? 7.579 13.377 -18.031 1.00 66.25 382 GLN A C 1
ATOM 2858 O O . GLN A 1 382 ? 7.123 14.286 -18.739 1.00 66.25 382 GLN A O 1
ATOM 2863 N N . PRO A 1 383 ? 8.898 13.150 -17.883 1.00 64.12 383 PRO A N 1
ATOM 2864 C CA . PRO A 1 383 ? 9.871 13.839 -18.710 1.00 64.12 383 PRO A CA 1
ATOM 2865 C C . PRO A 1 383 ? 9.476 13.559 -20.155 1.00 64.12 383 PRO A C 1
ATOM 2867 O O . PRO A 1 383 ? 9.382 12.402 -20.572 1.00 64.12 383 PRO A O 1
ATOM 2870 N N . VAL A 1 384 ? 9.119 14.615 -20.888 1.00 61.59 384 VAL A N 1
ATOM 2871 C CA . VAL A 1 384 ? 8.853 14.494 -22.317 1.00 61.59 384 VAL A CA 1
ATOM 2872 C C . VAL A 1 384 ? 10.114 13.878 -22.895 1.00 61.59 384 VAL A C 1
ATOM 2874 O O . VAL A 1 384 ? 11.204 14.391 -22.652 1.00 61.59 384 VAL A O 1
ATOM 2877 N N . ASP A 1 385 ? 9.969 12.745 -23.576 1.00 58.19 385 ASP A N 1
ATOM 2878 C CA . ASP A 1 385 ? 11.074 12.042 -24.216 1.00 58.19 385 ASP A CA 1
ATOM 2879 C C . ASP A 1 385 ? 11.569 12.937 -25.368 1.00 58.19 385 ASP A C 1
ATOM 2881 O O . ASP A 1 385 ? 11.199 12.785 -26.530 1.00 58.19 385 ASP A O 1
ATOM 2885 N N . GLU A 1 386 ? 12.345 13.970 -25.029 1.00 53.50 386 GLU A N 1
ATOM 2886 C CA . GLU A 1 386 ? 12.843 15.021 -25.928 1.00 53.50 386 GLU A CA 1
ATOM 2887 C C . GLU A 1 386 ? 13.933 14.474 -26.877 1.00 53.50 386 GLU A C 1
ATOM 2889 O O . GLU A 1 386 ? 14.595 15.210 -27.604 1.00 53.50 386 GLU A O 1
ATOM 2894 N N . ALA A 1 387 ? 14.100 13.149 -26.904 1.00 49.72 387 ALA A N 1
ATOM 2895 C CA . ALA A 1 387 ? 15.067 12.404 -27.691 1.00 49.72 387 ALA A CA 1
ATOM 2896 C C . ALA A 1 387 ? 14.410 11.461 -28.716 1.00 49.72 387 ALA A C 1
ATOM 2898 O O . ALA A 1 387 ? 14.952 10.399 -29.019 1.00 49.72 387 ALA A O 1
ATOM 2899 N N . ALA A 1 388 ? 13.288 11.855 -29.324 1.00 49.25 388 ALA A N 1
ATOM 2900 C CA . ALA A 1 388 ? 13.022 11.430 -30.696 1.00 49.25 388 ALA A CA 1
ATOM 2901 C C . ALA A 1 388 ? 13.808 12.374 -31.625 1.00 49.25 388 ALA A C 1
ATOM 2903 O O . ALA A 1 388 ? 13.334 13.484 -31.881 1.00 49.25 388 ALA A O 1
ATOM 2904 N N . PRO A 1 389 ? 15.019 12.010 -32.105 1.00 57.78 389 PRO A N 1
ATOM 2905 C CA . PRO A 1 389 ? 15.740 12.850 -33.047 1.00 57.78 389 PRO A CA 1
ATOM 2906 C C . PRO A 1 389 ? 14.834 13.091 -34.251 1.00 57.78 389 PRO A C 1
ATOM 2908 O O . PRO A 1 389 ? 14.431 12.146 -34.936 1.00 57.78 389 PRO A O 1
ATOM 2911 N N . ALA A 1 390 ? 14.501 14.365 -34.475 1.00 54.78 390 ALA A N 1
ATOM 2912 C CA . ALA A 1 390 ? 13.880 14.834 -35.699 1.00 54.78 390 ALA A CA 1
ATOM 2913 C C . ALA A 1 390 ? 14.605 14.163 -36.865 1.00 54.78 390 ALA A C 1
ATOM 2915 O O . ALA A 1 390 ? 15.833 14.235 -36.956 1.00 54.78 390 ALA A O 1
ATOM 2916 N N . GLY A 1 391 ? 13.838 13.423 -37.669 1.00 56.09 391 GLY A N 1
ATOM 2917 C CA . GLY A 1 391 ? 14.361 12.558 -38.711 1.00 56.09 391 GLY A CA 1
ATOM 2918 C C . GLY A 1 391 ? 15.488 13.233 -39.482 1.00 56.09 391 GLY A C 1
ATOM 2919 O O . GLY A 1 391 ? 15.358 14.375 -39.922 1.00 56.09 391 GLY A O 1
ATOM 2920 N N . LEU A 1 392 ? 16.594 12.502 -39.637 1.00 59.78 392 LEU A N 1
ATOM 2921 C CA . LEU A 1 392 ? 17.606 12.799 -40.643 1.00 59.78 392 LEU A CA 1
ATOM 2922 C C . LEU A 1 392 ? 16.879 13.179 -41.944 1.00 59.78 392 LEU A C 1
ATOM 2924 O O . LEU A 1 392 ? 16.080 12.366 -42.425 1.00 59.78 392 LEU A O 1
ATOM 2928 N N . PRO A 1 393 ? 17.096 14.385 -42.504 1.00 63.41 393 PRO A N 1
ATOM 2929 C CA . PRO A 1 393 ? 16.495 14.735 -43.776 1.00 63.41 393 PRO A CA 1
ATOM 2930 C C . PRO A 1 393 ? 16.953 13.708 -44.809 1.00 63.41 393 PRO A C 1
ATOM 2932 O O . PRO A 1 393 ? 18.147 13.510 -45.038 1.00 63.41 393 PRO A O 1
ATOM 2935 N N . ALA A 1 394 ? 15.977 13.021 -45.396 1.00 59.97 394 ALA A N 1
ATOM 2936 C CA . ALA A 1 394 ? 16.190 12.144 -46.526 1.00 59.97 394 ALA A CA 1
ATOM 2937 C C . ALA A 1 394 ? 16.888 12.936 -47.642 1.00 59.97 394 ALA A C 1
ATOM 2939 O O . ALA A 1 394 ? 16.355 13.936 -48.113 1.00 59.97 394 ALA A O 1
ATOM 2940 N N . ASN A 1 395 ? 18.086 12.478 -48.012 1.00 59.66 395 ASN A N 1
ATOM 2941 C CA . ASN A 1 395 ? 18.762 12.662 -49.295 1.00 59.66 395 ASN A CA 1
ATOM 2942 C C . ASN A 1 395 ? 18.207 13.772 -50.206 1.00 59.66 395 ASN A C 1
ATOM 2944 O O . ASN A 1 395 ? 17.284 13.544 -50.989 1.00 59.66 395 ASN A O 1
ATOM 2948 N N . ALA A 1 396 ? 18.880 14.924 -50.215 1.00 50.91 396 ALA A N 1
ATOM 2949 C CA . ALA A 1 396 ? 18.984 15.707 -51.438 1.00 50.91 396 ALA A CA 1
ATOM 2950 C C . ALA A 1 396 ? 20.019 15.011 -52.331 1.00 50.91 396 ALA A C 1
ATOM 2952 O O . ALA A 1 396 ? 21.202 14.953 -51.995 1.00 50.91 396 ALA A O 1
ATOM 2953 N N . GLY A 1 397 ? 19.544 14.419 -53.425 1.00 68.81 397 GLY A N 1
ATOM 2954 C CA . GLY A 1 397 ? 20.403 13.903 -54.479 1.00 68.81 397 GLY A CA 1
ATOM 2955 C C . GLY A 1 397 ? 21.258 15.010 -55.097 1.00 68.81 397 GLY A C 1
ATOM 2956 O O . GLY A 1 397 ? 20.794 16.137 -55.283 1.00 68.81 397 GLY A O 1
ATOM 2957 N N . GLY A 1 398 ? 22.492 14.640 -55.422 1.00 54.00 398 GLY A N 1
ATOM 2958 C CA . GLY A 1 398 ? 23.416 15.340 -56.304 1.00 54.00 398 GLY A CA 1
ATOM 2959 C C . GLY A 1 398 ? 24.251 14.299 -57.020 1.00 54.00 398 GLY A C 1
ATOM 2960 O O . GLY A 1 398 ? 24.890 13.505 -56.292 1.00 54.00 398 GLY A O 1
#

Solvent-accessible surface area (backbone atoms only — not comparable to full-atom values): 24691 Å² total; per-residue (Å²): 138,83,86,85,81,85,85,83,82,82,84,78,80,83,85,81,81,87,79,83,83,83,82,86,83,81,90,80,86,80,90,84,90,88,84,85,89,85,89,83,81,89,81,90,74,91,80,86,79,84,87,87,86,83,81,90,79,87,80,82,84,75,86,84,81,85,78,85,82,87,78,90,70,87,81,85,75,88,81,84,83,77,71,68,75,72,41,64,60,51,66,70,51,71,77,73,82,80,86,88,90,83,93,75,98,81,87,84,88,71,75,80,65,65,67,48,55,61,38,32,54,51,17,54,56,48,51,53,51,52,54,52,57,56,41,47,53,41,26,72,58,77,34,85,86,47,68,44,64,40,53,45,36,32,49,41,52,49,72,74,38,87,58,39,38,60,64,56,37,23,72,71,24,72,41,50,72,66,55,47,50,53,50,52,53,50,39,36,73,71,52,27,33,48,75,46,67,29,89,92,40,73,89,41,48,26,40,29,66,30,77,62,22,46,57,41,46,50,52,40,47,54,49,47,45,54,45,37,50,72,39,16,65,60,23,40,50,30,13,48,25,50,47,72,86,67,91,70,73,80,76,77,80,64,94,42,56,58,59,47,49,42,53,54,42,49,52,52,50,57,33,52,67,47,21,55,62,86,52,45,70,76,64,52,53,63,71,45,48,54,50,49,46,52,23,51,63,61,74,44,37,44,68,78,69,47,24,79,80,68,76,41,53,70,67,52,39,52,52,45,51,51,51,35,38,76,69,54,29,34,43,82,40,66,50,79,41,89,94,37,60,82,45,53,35,34,36,53,30,76,61,29,47,52,44,47,48,30,36,56,54,26,46,63,75,40,21,66,66,50,17,55,51,23,44,46,40,33,65,48,63,80,76,74,78,84,75,68,74,77,73,77,80,78,76,82,86,129

Radius of gyration: 30.25 Å; Cα contacts (8 Å, |Δi|>4): 361; chains: 1; bounding box: 66×89×103 Å

Nearest PDB structures (foldseek):
  6pco-assembly2_C  TM=6.961E-01  e=7.962E-04  Bordetella bronchiseptica
  7kua-assembly1_A-2  TM=6.684E-01  e=9.957E-04  Pseudomonas putida
  6pcp-assembly2_C  TM=6.663E-01  e=6.658E-04  Bordetella pertussis
  8ylg-assembly1_B  TM=6.621E-01  e=1.302E-03  Burkholderia thailandensis
  1z9c-assembly2_C  TM=6.928E-01  e=1.781E-03  Bacillus subtilis